Protein AF-A0A453NAM3-F1 (afdb_monomer_lite)

Organism: Aegilops tauschii subsp. strangulata (NCBI:txid200361)

InterPro domains:
  IPR032974 Polyprenol kinase family [PTHR13205] (88-486)

Sequence (498 aa):
VSHPPHHPKPSVPARPSYRETTRTRRGRATLNQLLGAGPHASPPHVRPVRAVSPTPLPSLPPSPPGSGSPAPPMASSSALLTGERLVVFLFAARVALAAPARLAAPLALLAGAALAVELAVDRSAAAPSSPLRRFRTRPGASSGILLGATTLPCVMLARLIQLSRILPTDPNGAQEFAYLEMQYWAVSISCASVLAFFLWHLRQSANNEISKALKYGSLMVVLYLVTFLLFFLLKTDGGLLAMTKNGYLLCHGVAAVILIKHILEKFPSCSSFGEGLLVSSGLVVYFGDILARTLSKMEVSASSGAFIHTPGTQSEIATVIQGVLLGLFLLPLLYKSSLQVWVYCRTLGKQRTQAIEKRAEKGTGSAVFYVSLLVVLLFLVPSWTRLVQGLEVHPFVWVLNYMFTNSDERLLLCAYWIFVICVSIRRFYSISKQSKTERILLRKYYHLVAVLIFSPAVIFQPAFLDLAFGAAFALFLILEMIRVFGKYTLLGTPYINS

Radius of gyration: 33.86 Å; chains: 1; bounding box: 96×95×121 Å

Foldseek 3Di:
DDDDDDDDDDDDDDDDDDDDDDDDDDDDDDDDDDDDDDDDDDDDDDDDDDDDDDDDDDDDDDDDDDDDDPDPPPPDVVLLDDVLLVVLCVLLVVLLVLFDVLLSLLLVLQLQLQSLLLSLVVVLVPPPPQQCVLLAAAPPDRLQSSVLLNVVLSVLSNVLSVLVVCVVPDPLSVLVSVLSVLLSLLLNLQSLLQSVVSLVSSVVPDDPVSVVSSVSSVVSSVVSVVSSLVVLVPPPDPPVLSVLSVVLSVVSSVQLNVQLVVCSNVPRNPHRNSVSSNVSSVVSSLVSVLVLLLVLLPPPDPVSCSNCPPGDDDLLLSLLLSLLVVLLVCLVVQLVVLVVVVVVVVVVVPPDDDDPVPVVQLVVSVVSSVVSSVCSQPPRSQVSSCSRPVPPDRSVVVLVCVQPPPHPPSVVLVVQLVVLVVVLVVVVVVVVVVPPDDPVVVVVSVVVSVCSSVVVCVVRPVSVVSSVVSVVVSVVSVVVCCVVSVVVSVVVDPPPDD

pLDDT: mean 74.86, std 22.09, range [26.33, 97.5]

Structure (mmCIF, N/CA/C/O backbone):
data_AF-A0A453NAM3-F1
#
_entry.id   AF-A0A453NAM3-F1
#
loop_
_atom_site.group_PDB
_atom_site.id
_atom_site.type_symbol
_atom_site.label_atom_id
_atom_site.label_alt_id
_atom_site.label_comp_id
_atom_site.label_asym_id
_atom_site.label_entity_id
_atom_site.label_seq_id
_atom_site.pdbx_PDB_ins_code
_atom_site.Cartn_x
_atom_site.Cartn_y
_atom_site.Cartn_z
_atom_site.occupancy
_atom_site.B_iso_or_equiv
_atom_site.auth_seq_id
_atom_site.auth_comp_id
_atom_site.auth_asym_id
_atom_site.auth_atom_id
_atom_site.pdbx_PDB_model_num
ATOM 1 N N . VAL A 1 1 ? -30.330 -9.533 95.718 1.00 43.53 1 VAL A N 1
ATOM 2 C CA . VAL A 1 1 ? -30.398 -10.999 95.480 1.00 43.53 1 VAL A CA 1
ATOM 3 C C . VAL A 1 1 ? -30.526 -11.230 93.975 1.00 43.53 1 VAL A C 1
ATOM 5 O O . VAL A 1 1 ? -31.054 -10.346 93.316 1.00 43.53 1 VAL A O 1
ATOM 8 N N . SER A 1 2 ? -30.011 -12.360 93.466 1.00 37.59 2 SER A N 1
ATOM 9 C CA . SER A 1 2 ? -30.126 -12.884 92.083 1.00 37.59 2 SER A CA 1
ATOM 10 C C . SER A 1 2 ? -29.626 -12.024 90.901 1.00 37.59 2 SER A C 1
ATOM 12 O O . SER A 1 2 ? -30.343 -11.171 90.392 1.00 37.59 2 SER A O 1
ATOM 14 N N . HIS A 1 3 ? -28.450 -12.393 90.374 1.00 38.00 3 HIS A N 1
ATOM 15 C CA . HIS A 1 3 ? -28.010 -12.172 88.985 1.00 38.00 3 HIS A CA 1
ATOM 16 C C . HIS A 1 3 ? -27.366 -13.480 88.462 1.00 38.00 3 HIS A C 1
ATOM 18 O O . HIS A 1 3 ? -26.429 -13.963 89.100 1.00 38.00 3 HIS A O 1
ATOM 24 N N . PRO A 1 4 ? -27.841 -14.066 87.345 1.00 51.78 4 PRO A N 1
ATOM 25 C CA . PRO A 1 4 ? -27.189 -15.181 86.638 1.00 51.78 4 PRO A CA 1
ATOM 26 C C . PRO A 1 4 ? -26.814 -14.755 85.175 1.00 51.78 4 PRO A C 1
ATOM 28 O O . PRO A 1 4 ? -26.924 -13.566 84.871 1.00 51.78 4 PRO A O 1
ATOM 31 N N . PRO A 1 5 ? -26.231 -15.597 84.285 1.00 53.88 5 PRO A N 1
ATOM 32 C CA . PRO A 1 5 ? -24.851 -15.353 83.841 1.00 53.88 5 PRO A CA 1
ATOM 33 C C . PRO A 1 5 ? -24.674 -15.059 82.333 1.00 53.88 5 PRO A C 1
ATOM 35 O O . PRO A 1 5 ? -25.569 -15.248 81.513 1.00 53.88 5 PRO A O 1
ATOM 38 N N . HIS A 1 6 ? -23.459 -14.642 81.956 1.00 38.00 6 HIS A N 1
ATOM 39 C CA . HIS A 1 6 ? -23.040 -14.432 80.563 1.00 38.00 6 HIS A CA 1
ATOM 40 C C . HIS A 1 6 ? -22.821 -15.744 79.780 1.00 38.00 6 HIS A C 1
ATOM 42 O O . HIS A 1 6 ? -22.191 -16.670 80.286 1.00 38.00 6 HIS A O 1
ATOM 48 N N . HIS A 1 7 ? -23.202 -15.754 78.494 1.00 39.78 7 HIS A N 1
ATOM 49 C CA . HIS A 1 7 ? -22.782 -16.754 77.497 1.00 39.78 7 HIS A CA 1
ATOM 50 C C . HIS A 1 7 ? -21.867 -16.142 76.402 1.00 39.78 7 HIS A C 1
ATOM 52 O O . HIS A 1 7 ? -21.910 -14.927 76.186 1.00 39.78 7 HIS A O 1
ATOM 58 N N . PRO A 1 8 ? -21.005 -16.942 75.731 1.00 47.84 8 PRO A N 1
ATOM 59 C CA . PRO A 1 8 ? -19.841 -16.439 74.986 1.00 47.84 8 PRO A CA 1
ATOM 60 C C . PRO A 1 8 ? -20.021 -16.308 73.456 1.00 47.84 8 PRO A C 1
ATOM 62 O O . PRO A 1 8 ? -20.956 -16.835 72.859 1.00 47.84 8 PRO A O 1
ATOM 65 N N . LYS A 1 9 ? -19.057 -15.627 72.813 1.00 37.78 9 LYS A N 1
ATOM 66 C CA . LYS A 1 9 ? -18.938 -15.457 71.348 1.00 37.78 9 LYS A CA 1
ATOM 67 C C . LYS A 1 9 ? -18.369 -16.714 70.647 1.00 37.78 9 LYS A C 1
ATOM 69 O O . LYS A 1 9 ? -17.553 -17.406 71.255 1.00 37.78 9 LYS A O 1
ATOM 74 N N . PRO A 1 10 ? -18.705 -16.967 69.363 1.00 39.94 10 PRO A N 1
ATOM 75 C CA . PRO A 1 10 ? -18.134 -18.064 68.574 1.00 39.94 10 PRO A CA 1
ATOM 76 C C . PRO A 1 10 ? -16.694 -17.795 68.090 1.00 39.94 10 PRO A C 1
ATOM 78 O O . PRO A 1 10 ? -16.248 -16.651 67.989 1.00 39.94 10 PRO A O 1
ATOM 81 N N . SER A 1 11 ? -15.973 -18.879 67.796 1.00 35.12 11 SER A N 1
ATOM 82 C CA . SER A 1 11 ? -14.518 -18.943 67.603 1.00 35.12 11 SER A CA 1
ATOM 83 C C . SER A 1 11 ? -14.042 -18.889 66.140 1.00 35.12 11 SER A C 1
ATOM 85 O O . SER A 1 11 ? -14.735 -19.297 65.211 1.00 35.12 11 SER A O 1
ATOM 87 N N . VAL A 1 12 ? -12.803 -18.418 65.949 1.00 36.41 12 VAL A N 1
ATOM 88 C CA . VAL A 1 12 ? -12.078 -18.379 64.663 1.00 36.41 12 VAL A CA 1
ATOM 89 C C . VAL A 1 12 ? -11.081 -19.552 64.585 1.00 36.41 12 VAL A C 1
ATOM 91 O O . VAL A 1 12 ? -10.305 -19.715 65.528 1.00 36.41 12 VAL A O 1
ATOM 94 N N . PRO A 1 13 ? -11.020 -20.337 63.488 1.00 38.41 13 PRO A N 1
ATOM 95 C CA . PRO A 1 13 ? -9.977 -21.350 63.286 1.00 38.41 13 PRO A CA 1
ATOM 96 C C . PRO A 1 13 ? -8.629 -20.752 62.838 1.00 38.41 13 PRO A C 1
ATOM 98 O O . PRO A 1 13 ? -8.577 -19.773 62.092 1.00 38.41 13 PRO A O 1
ATOM 101 N N . ALA A 1 14 ? -7.526 -21.359 63.281 1.00 32.75 14 ALA A N 1
ATOM 102 C CA . ALA A 1 14 ? -6.174 -20.802 63.178 1.00 32.75 14 ALA A CA 1
ATOM 103 C C . ALA A 1 14 ? -5.411 -21.126 61.872 1.00 32.75 14 ALA A C 1
ATOM 105 O O . ALA A 1 14 ? -5.653 -22.127 61.201 1.00 32.75 14 ALA A O 1
ATOM 106 N N . ARG A 1 15 ? -4.398 -20.297 61.571 1.00 34.28 15 ARG A N 1
ATOM 107 C CA . ARG A 1 15 ? -3.301 -20.603 60.629 1.00 34.28 15 ARG A CA 1
ATOM 108 C C . ARG A 1 15 ? -2.243 -21.515 61.277 1.00 34.28 15 ARG A C 1
ATOM 110 O O . ARG A 1 15 ? -1.910 -21.282 62.437 1.00 34.28 15 ARG A O 1
ATOM 117 N N . PRO A 1 16 ? -1.572 -22.389 60.504 1.00 34.00 16 PRO A N 1
ATOM 118 C CA . PRO A 1 16 ? -0.210 -22.848 60.790 1.00 34.00 16 PRO A CA 1
ATOM 119 C C . PRO A 1 16 ? 0.858 -21.884 60.234 1.00 34.00 16 PRO A C 1
ATOM 121 O O . PRO A 1 16 ? 0.573 -21.028 59.394 1.00 34.00 16 PRO A O 1
ATOM 124 N N . SER A 1 17 ? 2.093 -22.015 60.729 1.00 27.89 17 SER A N 1
ATOM 125 C CA . SER A 1 17 ? 3.148 -20.993 60.633 1.00 27.89 17 SER A CA 1
ATOM 126 C C . SER A 1 17 ? 4.279 -21.290 59.629 1.00 27.89 17 SER A C 1
ATOM 128 O O . SER A 1 17 ? 4.448 -22.401 59.135 1.00 27.89 17 SER A O 1
ATOM 130 N N . TYR A 1 18 ? 5.058 -20.238 59.377 1.00 28.50 18 TYR A N 1
ATOM 131 C CA . TYR A 1 18 ? 6.291 -20.114 58.592 1.00 28.50 18 TYR A CA 1
ATOM 132 C C . TYR A 1 18 ? 7.400 -21.144 58.887 1.00 28.50 18 TYR A C 1
ATOM 134 O O . TYR A 1 18 ? 7.643 -21.487 60.044 1.00 28.50 18 TYR A O 1
ATOM 142 N N . ARG A 1 19 ? 8.255 -21.389 57.877 1.00 26.95 19 ARG A N 1
ATOM 143 C CA . ARG A 1 19 ? 9.715 -21.224 58.045 1.00 26.95 19 ARG A CA 1
ATOM 144 C C . ARG A 1 19 ? 10.432 -20.913 56.725 1.00 26.95 19 ARG A C 1
ATOM 146 O O . ARG A 1 19 ? 10.163 -21.535 55.703 1.00 26.95 19 ARG A O 1
ATOM 153 N N . GLU A 1 20 ? 11.346 -19.948 56.763 1.00 31.92 20 GLU A N 1
ATOM 154 C CA . GLU A 1 20 ? 12.213 -19.555 55.643 1.00 31.92 20 GLU A CA 1
ATOM 155 C C . GLU A 1 20 ? 13.490 -20.403 55.590 1.00 31.92 20 GLU A C 1
ATOM 157 O O . GLU A 1 20 ? 13.967 -20.872 56.625 1.00 31.92 20 GLU A O 1
ATOM 162 N N . THR A 1 21 ? 14.137 -20.485 54.422 1.00 26.33 21 THR A N 1
ATOM 163 C CA . THR A 1 21 ? 15.603 -20.315 54.352 1.00 26.33 21 THR A CA 1
ATOM 164 C C . THR A 1 21 ? 16.089 -19.933 52.952 1.00 26.33 21 THR A C 1
ATOM 166 O O . THR A 1 21 ? 15.516 -20.301 51.930 1.00 26.33 21 THR A O 1
ATOM 169 N N . THR A 1 22 ? 17.166 -19.154 52.924 1.00 30.05 22 THR A N 1
ATOM 170 C CA . THR A 1 22 ? 17.822 -18.560 51.754 1.00 30.05 22 THR A CA 1
ATOM 171 C C . THR A 1 22 ? 18.767 -19.524 51.029 1.00 30.05 22 THR A C 1
ATOM 173 O O . THR A 1 22 ? 19.531 -20.239 51.674 1.00 30.05 22 THR A O 1
ATOM 176 N N . ARG A 1 23 ? 18.867 -19.430 49.689 1.00 27.72 23 ARG A N 1
ATOM 177 C CA . ARG A 1 23 ? 20.170 -19.563 48.999 1.00 27.72 23 ARG A CA 1
ATOM 178 C C . ARG A 1 23 ? 20.221 -18.976 47.586 1.00 27.72 23 ARG A C 1
ATOM 180 O O . ARG A 1 23 ? 19.213 -18.663 46.964 1.00 27.72 23 ARG A O 1
ATOM 187 N N . THR A 1 24 ? 21.451 -18.779 47.126 1.00 29.70 24 THR A N 1
ATOM 188 C CA . THR A 1 24 ? 21.865 -17.920 46.016 1.00 29.70 24 THR A CA 1
ATOM 189 C C . THR A 1 24 ? 22.423 -18.698 44.814 1.00 29.70 24 THR A C 1
ATOM 191 O O . THR A 1 24 ? 23.135 -19.676 44.986 1.00 29.70 24 THR A O 1
ATOM 194 N N . ARG A 1 25 ? 22.204 -18.134 43.612 1.00 28.53 25 ARG A N 1
ATOM 195 C CA . ARG A 1 25 ? 23.155 -18.006 42.475 1.00 28.53 25 ARG A CA 1
ATOM 196 C C . ARG A 1 25 ? 23.756 -19.268 41.792 1.00 28.53 25 ARG A C 1
ATOM 198 O O . ARG A 1 25 ? 24.485 -20.033 42.400 1.00 28.53 25 ARG A O 1
ATOM 205 N N . ARG A 1 26 ? 23.689 -19.243 40.441 1.00 28.91 26 ARG A N 1
ATOM 206 C CA . ARG A 1 26 ? 24.465 -20.009 39.416 1.00 28.91 26 ARG A CA 1
ATOM 207 C C . ARG A 1 26 ? 24.162 -21.510 39.248 1.00 28.91 26 ARG A C 1
ATOM 209 O O . ARG A 1 26 ? 24.022 -22.243 40.209 1.00 28.91 26 ARG A O 1
ATOM 216 N N . GLY A 1 27 ? 24.212 -21.962 37.986 1.00 26.84 27 GLY A N 1
ATOM 217 C CA . GLY A 1 27 ? 24.311 -23.383 37.620 1.00 26.84 27 GLY A CA 1
ATOM 218 C C . GLY A 1 27 ? 23.651 -23.724 36.281 1.00 26.84 27 GLY A C 1
ATOM 219 O O . GLY A 1 27 ? 22.476 -24.060 36.245 1.00 26.84 27 GLY A O 1
ATOM 220 N N . ARG A 1 28 ? 24.395 -23.644 35.169 1.00 29.98 28 ARG A N 1
ATOM 221 C CA . ARG A 1 28 ? 23.944 -24.071 33.830 1.00 29.98 28 ARG A CA 1
ATOM 222 C C . ARG A 1 28 ? 24.752 -25.302 33.419 1.00 29.98 28 ARG A C 1
ATOM 224 O O . ARG A 1 28 ? 25.838 -25.128 32.878 1.00 29.98 28 ARG A O 1
ATOM 231 N N . ALA A 1 29 ? 24.245 -26.509 33.666 1.00 28.70 29 ALA A N 1
ATOM 232 C CA . ALA A 1 29 ? 24.820 -27.736 33.114 1.00 28.70 29 ALA A CA 1
ATOM 233 C C . ALA A 1 29 ? 23.800 -28.885 33.048 1.00 28.70 29 ALA A C 1
ATOM 235 O O . ALA A 1 29 ? 23.012 -29.112 33.958 1.00 28.70 29 ALA A O 1
ATOM 236 N N . THR A 1 30 ? 23.871 -29.588 31.927 1.00 32.44 30 THR A N 1
ATOM 237 C CA . THR A 1 30 ? 23.323 -30.907 31.589 1.00 32.44 30 THR A CA 1
ATOM 238 C C . THR A 1 30 ? 23.445 -31.983 32.677 1.00 32.44 30 THR A C 1
ATOM 240 O O . THR A 1 30 ? 24.548 -32.165 33.184 1.00 32.44 30 THR A O 1
ATOM 243 N N . LEU A 1 31 ? 22.405 -32.815 32.857 1.00 28.81 31 LEU A N 1
ATOM 244 C CA . LEU A 1 31 ? 22.495 -34.273 32.629 1.00 28.81 31 LEU A CA 1
ATOM 245 C C . LEU A 1 31 ? 21.096 -34.932 32.599 1.00 28.81 31 LEU A C 1
ATOM 247 O O . LEU A 1 31 ? 20.435 -35.021 33.626 1.00 28.81 31 LEU A O 1
ATOM 251 N N . ASN A 1 32 ? 20.666 -35.447 31.441 1.00 27.98 32 ASN A N 1
ATOM 252 C CA . ASN A 1 32 ? 19.560 -36.413 31.360 1.00 27.98 32 ASN A CA 1
ATOM 253 C C . ASN A 1 32 ? 20.154 -37.827 31.257 1.00 27.98 32 ASN A C 1
ATOM 255 O O . ASN A 1 32 ? 20.217 -38.415 30.180 1.00 27.98 32 ASN A O 1
ATOM 259 N N . GLN A 1 33 ? 20.618 -38.350 32.390 1.00 29.09 33 GLN A N 1
ATOM 260 C CA . GLN A 1 33 ? 20.869 -39.774 32.613 1.00 29.09 33 GLN A CA 1
ATOM 261 C C . GLN A 1 33 ? 20.554 -40.080 34.076 1.00 29.09 33 GLN A C 1
ATOM 263 O O . GLN A 1 33 ? 21.154 -39.456 34.944 1.00 29.09 33 GLN A O 1
ATOM 268 N N . LEU A 1 34 ? 19.612 -41.006 34.306 1.00 28.38 34 LEU A N 1
ATOM 269 C CA . LEU A 1 34 ? 19.476 -41.922 35.456 1.00 28.38 34 LEU A CA 1
ATOM 270 C C . LEU A 1 34 ? 18.032 -42.456 35.510 1.00 28.38 34 LEU A C 1
ATOM 272 O O . LEU A 1 34 ? 17.186 -41.960 36.248 1.00 28.38 34 LEU A O 1
ATOM 276 N N . LEU A 1 35 ? 17.759 -43.492 34.716 1.00 32.88 35 LEU A N 1
ATOM 277 C CA . LEU A 1 35 ? 16.601 -44.373 34.882 1.00 32.88 35 LEU A CA 1
ATOM 278 C C . LEU A 1 35 ? 17.041 -45.815 34.610 1.00 32.88 35 LEU A C 1
ATOM 280 O O . LEU A 1 35 ? 17.647 -46.077 33.576 1.00 32.88 35 LEU A O 1
ATOM 284 N N . GLY A 1 36 ? 16.675 -46.727 35.515 1.00 29.58 36 GLY A N 1
ATOM 285 C CA . GLY A 1 36 ? 16.655 -48.172 35.268 1.00 29.58 36 GLY A CA 1
ATOM 286 C C . GLY A 1 36 ? 17.985 -48.913 35.429 1.00 29.58 36 GLY A C 1
ATOM 287 O O . GLY A 1 36 ? 18.698 -49.135 34.457 1.00 29.58 36 GLY A O 1
ATOM 288 N N . ALA A 1 37 ? 18.255 -49.401 36.642 1.00 29.16 37 ALA A N 1
ATOM 289 C CA . ALA A 1 37 ? 19.141 -50.547 36.845 1.00 29.16 37 ALA A CA 1
ATOM 290 C C . ALA A 1 37 ? 18.330 -51.857 36.751 1.00 29.16 37 ALA A C 1
ATOM 292 O O . ALA A 1 37 ? 17.204 -51.917 37.241 1.00 29.16 37 ALA A O 1
ATOM 293 N N . GLY A 1 38 ? 18.910 -52.902 36.155 1.00 28.12 38 GLY A N 1
ATOM 294 C CA . GLY A 1 38 ? 18.350 -54.259 36.066 1.00 28.12 38 GLY A CA 1
ATOM 295 C C . GLY A 1 38 ? 19.411 -55.232 35.512 1.00 28.12 38 GLY A C 1
ATOM 296 O O . GLY A 1 38 ? 20.175 -54.797 34.648 1.00 28.12 38 GLY A O 1
ATOM 297 N N . PRO A 1 39 ? 19.560 -56.480 36.012 1.00 40.28 39 PRO A N 1
ATOM 298 C CA . PRO A 1 39 ? 20.864 -57.155 35.949 1.00 40.28 39 PRO A CA 1
ATOM 299 C C . PRO A 1 39 ? 20.984 -58.386 35.017 1.00 40.28 39 PRO A C 1
ATOM 301 O O . PRO A 1 39 ? 20.011 -59.064 34.717 1.00 40.28 39 PRO A O 1
ATOM 304 N N . HIS A 1 40 ? 22.247 -58.696 34.684 1.00 28.28 40 HIS A N 1
ATOM 305 C CA . HIS A 1 40 ? 22.840 -59.988 34.277 1.00 28.28 40 HIS A CA 1
ATOM 306 C C . HIS A 1 40 ? 22.281 -60.809 33.090 1.00 28.28 40 HIS A C 1
ATOM 308 O O . HIS A 1 40 ? 21.367 -61.610 33.248 1.00 28.28 40 HIS A O 1
ATOM 314 N N . ALA A 1 41 ? 23.036 -60.800 31.978 1.00 28.33 41 ALA A N 1
ATOM 315 C CA . ALA A 1 41 ? 23.473 -62.004 31.244 1.00 28.33 41 ALA A CA 1
ATOM 316 C C . ALA A 1 41 ? 24.692 -61.679 30.340 1.00 28.33 41 ALA A C 1
ATOM 318 O O . ALA A 1 41 ? 24.761 -60.589 29.776 1.00 28.33 41 ALA A O 1
ATOM 319 N N . SER A 1 42 ? 25.635 -62.618 30.185 1.00 29.69 42 SER A N 1
ATOM 320 C CA . SER A 1 42 ? 26.872 -62.496 29.375 1.00 29.69 42 SER A CA 1
ATOM 321 C C . SER A 1 42 ? 27.222 -63.860 28.739 1.00 29.69 42 SER A C 1
ATOM 323 O O . SER A 1 42 ? 26.751 -64.871 29.253 1.00 29.69 42 SER A O 1
ATOM 325 N N . PRO A 1 43 ? 28.187 -63.955 27.798 1.00 43.72 43 PRO A N 1
ATOM 326 C CA . PRO A 1 43 ? 28.210 -63.440 26.421 1.00 43.72 43 PRO A CA 1
ATOM 327 C C . PRO A 1 43 ? 28.339 -64.618 25.399 1.00 43.72 43 PRO A C 1
ATOM 329 O O . PRO A 1 43 ? 28.076 -65.759 25.779 1.00 43.72 43 PRO A O 1
ATOM 332 N N . PRO A 1 44 ? 28.751 -64.411 24.122 1.00 34.78 44 PRO A N 1
ATOM 333 C CA . PRO A 1 44 ? 30.192 -64.558 23.848 1.00 34.78 44 PRO A CA 1
ATOM 334 C C . PRO A 1 44 ? 30.820 -63.660 22.749 1.00 34.78 44 PRO A C 1
ATOM 336 O O . PRO A 1 44 ? 30.208 -63.267 21.764 1.00 34.78 44 PRO A O 1
ATOM 339 N N . HIS A 1 45 ? 32.116 -63.413 22.962 1.00 28.16 45 HIS A N 1
ATOM 340 C CA . HIS A 1 45 ? 33.221 -63.034 22.062 1.00 28.16 45 HIS A CA 1
ATOM 341 C C . HIS A 1 45 ? 33.040 -62.821 20.540 1.00 28.16 45 HIS A C 1
ATOM 343 O O . HIS A 1 45 ? 32.772 -63.763 19.802 1.00 28.16 45 HIS A O 1
ATOM 349 N N . VAL A 1 46 ? 33.581 -61.684 20.065 1.00 29.95 46 VAL A N 1
ATOM 350 C CA . VAL A 1 46 ? 34.530 -61.619 18.924 1.00 29.95 46 VAL A CA 1
ATOM 351 C C . VAL A 1 46 ? 35.699 -60.679 19.295 1.00 29.95 46 VAL A C 1
ATOM 353 O O . VAL A 1 46 ? 35.496 -59.688 19.996 1.00 29.95 46 VAL A O 1
ATOM 356 N N . ARG A 1 47 ? 36.939 -61.005 18.891 1.00 31.06 47 ARG A N 1
ATOM 357 C CA . ARG A 1 47 ? 38.173 -60.237 19.194 1.00 31.06 47 ARG A CA 1
ATOM 358 C C . ARG A 1 47 ? 38.448 -59.122 18.163 1.00 31.06 47 ARG A C 1
ATOM 360 O O . ARG A 1 47 ? 38.167 -59.334 16.987 1.00 31.06 47 ARG A O 1
ATOM 367 N N . PRO A 1 48 ? 39.118 -58.013 18.539 1.00 31.53 48 PRO A N 1
ATOM 368 C CA . PRO A 1 48 ? 39.775 -57.119 17.586 1.00 31.53 48 PRO A CA 1
ATOM 369 C C . PRO A 1 48 ? 41.160 -57.663 17.180 1.00 31.53 48 PRO A C 1
ATOM 371 O O . PRO A 1 48 ? 41.903 -58.175 18.019 1.00 31.53 48 PRO A O 1
ATOM 374 N N . VAL A 1 49 ? 41.529 -57.523 15.903 1.00 31.77 49 VAL A N 1
ATOM 375 C CA . VAL A 1 49 ? 42.865 -57.879 15.383 1.00 31.77 49 VAL A CA 1
ATOM 376 C C . VAL A 1 49 ? 43.779 -56.649 15.380 1.00 31.77 49 VAL A C 1
ATOM 378 O O . VAL A 1 49 ? 43.341 -55.538 15.091 1.00 31.77 49 VAL A O 1
ATOM 381 N N . ARG A 1 50 ? 45.062 -56.855 15.704 1.00 30.94 50 ARG A N 1
ATOM 382 C CA . ARG A 1 50 ? 46.111 -55.830 15.796 1.00 30.94 50 ARG A CA 1
ATOM 383 C C . ARG A 1 50 ? 47.351 -56.295 15.023 1.00 30.94 50 ARG A C 1
ATOM 385 O O . ARG A 1 50 ? 47.856 -57.373 15.310 1.00 30.94 50 ARG A O 1
ATOM 392 N N . ALA A 1 51 ? 47.864 -55.460 14.123 1.00 28.70 51 ALA A N 1
ATOM 393 C CA . ALA A 1 51 ? 49.204 -55.542 13.524 1.00 28.70 51 ALA A CA 1
ATOM 394 C C . ALA A 1 51 ? 49.644 -54.084 13.257 1.00 28.70 51 ALA A C 1
ATOM 396 O O . ALA A 1 51 ? 48.901 -53.354 12.611 1.00 28.70 51 ALA A O 1
ATOM 397 N N . VAL A 1 52 ? 50.615 -53.491 13.964 1.00 32.12 52 VAL A N 1
ATOM 398 C CA . VAL A 1 52 ? 52.074 -53.755 14.024 1.00 32.12 52 VAL A CA 1
ATOM 399 C C . VAL A 1 52 ? 52.810 -53.217 12.785 1.00 32.12 52 VAL A C 1
ATOM 401 O O . VAL A 1 52 ? 52.691 -53.761 11.695 1.00 32.12 52 VAL A O 1
ATOM 404 N N . SER A 1 53 ? 53.587 -52.151 13.006 1.00 32.81 53 SER A N 1
ATOM 405 C CA . SER A 1 53 ? 54.656 -51.598 12.154 1.00 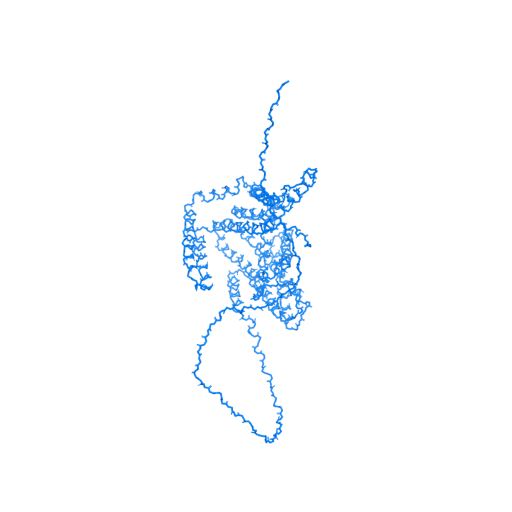32.81 53 SER A CA 1
ATOM 406 C C . SER A 1 53 ? 56.031 -52.049 12.696 1.00 32.81 53 SER A C 1
ATOM 408 O O . SER A 1 53 ? 56.104 -52.392 13.882 1.00 32.81 53 SER A O 1
ATOM 410 N N . PRO A 1 54 ? 57.097 -52.153 11.867 1.00 39.50 54 PRO A N 1
ATOM 411 C CA . PRO A 1 54 ? 57.949 -51.026 11.409 1.00 39.50 54 PRO A CA 1
ATOM 412 C C . PRO A 1 54 ? 58.269 -51.143 9.883 1.00 39.50 54 PRO A C 1
ATOM 414 O O . PRO A 1 54 ? 57.488 -51.794 9.198 1.00 39.50 54 PRO A O 1
ATOM 417 N N . THR A 1 55 ? 59.272 -50.545 9.205 1.00 33.06 55 THR A N 1
ATOM 418 C CA . THR A 1 55 ? 60.431 -49.638 9.484 1.00 33.06 55 THR A CA 1
ATOM 419 C C . THR A 1 55 ? 60.734 -48.817 8.188 1.00 33.06 55 THR A C 1
ATOM 421 O O . THR A 1 55 ? 60.157 -49.146 7.151 1.00 33.06 55 THR A O 1
ATOM 424 N N . PRO A 1 56 ? 61.586 -47.760 8.171 1.00 43.00 56 PRO A N 1
ATOM 425 C CA . PRO A 1 56 ? 61.692 -46.840 7.021 1.00 43.00 56 PRO A CA 1
ATOM 426 C C . PRO A 1 56 ? 62.858 -47.109 6.041 1.00 43.00 56 PRO A C 1
ATOM 428 O O . PRO A 1 56 ? 63.883 -47.676 6.412 1.00 43.00 56 PRO A O 1
ATOM 431 N N . LEU A 1 57 ? 62.723 -46.590 4.811 1.00 33.44 57 LEU A N 1
ATOM 432 C CA . LEU A 1 57 ? 63.761 -46.455 3.769 1.00 33.44 57 LEU A CA 1
ATOM 433 C C . LEU A 1 57 ? 63.682 -45.038 3.128 1.00 33.44 57 LEU A C 1
ATOM 435 O O . LEU A 1 57 ? 62.683 -44.347 3.346 1.00 33.44 57 LEU A O 1
ATOM 439 N N . PRO A 1 58 ? 64.741 -44.543 2.449 1.00 36.75 58 PRO A N 1
ATOM 440 C CA . PRO A 1 58 ? 65.081 -43.113 2.451 1.00 36.75 58 PRO A CA 1
ATOM 441 C C . PRO A 1 58 ? 64.380 -42.224 1.408 1.00 36.75 58 PRO A C 1
ATOM 443 O O . PRO A 1 58 ? 63.795 -42.672 0.426 1.00 36.75 58 PRO A O 1
ATOM 446 N N . SER A 1 59 ? 64.496 -40.916 1.647 1.00 36.75 59 SER A N 1
ATOM 447 C CA . SER A 1 59 ? 63.906 -39.803 0.894 1.00 36.75 59 SER A CA 1
ATOM 448 C C . SER A 1 59 ? 64.481 -39.583 -0.512 1.00 36.75 59 SER A C 1
ATOM 450 O O . SER A 1 59 ? 65.696 -39.461 -0.671 1.00 36.75 59 SER A O 1
ATOM 452 N N . LEU A 1 60 ? 63.597 -39.363 -1.491 1.00 37.91 60 LEU A N 1
ATOM 453 C CA . LEU A 1 60 ? 63.903 -38.697 -2.767 1.00 37.91 60 LEU A CA 1
ATOM 454 C C . LEU A 1 60 ? 63.606 -37.180 -2.685 1.00 37.91 60 LEU A C 1
ATOM 456 O O . LEU A 1 60 ? 62.725 -36.779 -1.919 1.00 37.91 60 LEU A O 1
ATOM 460 N N . PRO A 1 61 ? 64.326 -36.327 -3.443 1.00 41.66 61 PRO A N 1
ATOM 461 C CA . PRO A 1 61 ? 64.185 -34.870 -3.381 1.00 41.66 61 PRO A CA 1
ATOM 462 C C . PRO A 1 61 ? 62.936 -34.354 -4.127 1.00 41.66 61 PRO A C 1
ATOM 464 O O . PRO A 1 61 ? 62.448 -35.016 -5.046 1.00 41.66 61 PRO A O 1
ATOM 467 N N . PRO A 1 62 ? 62.421 -33.158 -3.778 1.00 38.06 62 PRO A N 1
ATOM 468 C CA . PRO A 1 62 ? 61.239 -32.587 -4.417 1.00 38.06 62 PRO A CA 1
ATOM 469 C C . PRO A 1 62 ? 61.542 -32.010 -5.809 1.00 38.06 62 PRO A C 1
ATOM 471 O O . PRO A 1 62 ? 62.512 -31.278 -6.005 1.00 38.06 62 PRO A O 1
ATOM 474 N N . SER A 1 63 ? 60.657 -32.287 -6.765 1.00 37.62 63 SER A N 1
ATOM 475 C CA . SER A 1 63 ? 60.620 -31.649 -8.087 1.00 37.62 63 SER A CA 1
ATOM 476 C C . SER A 1 63 ? 60.131 -30.187 -8.011 1.00 37.62 63 SER A C 1
ATOM 478 O O . SER A 1 63 ? 59.334 -29.863 -7.125 1.00 37.62 63 SER A O 1
ATOM 480 N N . PRO A 1 64 ? 60.559 -29.297 -8.930 1.00 39.94 64 PRO A N 1
ATOM 481 C CA . PRO A 1 64 ? 60.262 -27.863 -8.867 1.00 39.94 64 PRO A CA 1
ATOM 482 C C . PRO A 1 64 ? 58.770 -27.536 -9.086 1.00 39.94 64 PRO A C 1
ATOM 484 O O . PRO A 1 64 ? 58.047 -28.319 -9.708 1.00 39.94 64 PRO A O 1
ATOM 487 N N . PRO A 1 65 ? 58.289 -26.371 -8.604 1.00 37.78 65 PRO A N 1
ATOM 488 C CA . PRO A 1 65 ? 56.881 -26.002 -8.691 1.00 37.78 65 PRO A CA 1
ATOM 489 C C . PRO A 1 65 ? 56.465 -25.694 -10.135 1.00 37.78 65 PRO A C 1
ATOM 491 O O . PRO A 1 65 ? 56.921 -24.725 -10.740 1.00 37.78 65 PRO A O 1
ATOM 494 N N . GLY A 1 66 ? 55.547 -26.502 -10.669 1.00 32.59 66 GLY A N 1
ATOM 495 C CA . GLY A 1 66 ? 54.880 -26.218 -11.937 1.00 32.59 66 GLY A CA 1
ATOM 496 C C . GLY A 1 66 ? 54.013 -24.958 -11.850 1.00 32.59 66 GLY A C 1
ATOM 497 O O . GLY A 1 66 ? 53.316 -24.729 -10.859 1.00 32.59 66 GLY A O 1
ATOM 498 N N . SER A 1 67 ? 54.036 -24.149 -12.908 1.00 35.38 67 SER A N 1
ATOM 499 C CA . SER A 1 67 ? 53.257 -22.919 -13.042 1.00 35.38 67 SER A CA 1
ATOM 500 C C . SER A 1 67 ? 51.758 -23.200 -13.175 1.00 35.38 67 SER A C 1
ATOM 502 O O . SER A 1 67 ? 51.208 -23.268 -14.274 1.00 35.38 67 SER A O 1
ATOM 504 N N . GLY A 1 68 ? 51.071 -23.322 -12.040 1.00 31.11 68 GLY A N 1
ATOM 505 C CA . GLY A 1 68 ? 49.613 -23.325 -11.996 1.00 31.11 68 GLY A CA 1
ATOM 506 C C . GLY A 1 68 ? 49.052 -21.957 -12.385 1.00 31.11 68 GLY A C 1
ATOM 507 O O . GLY A 1 68 ? 48.950 -21.070 -11.538 1.00 31.11 68 GLY A O 1
ATOM 508 N N . SER A 1 69 ? 48.659 -21.779 -13.651 1.00 32.19 69 SER A N 1
ATOM 509 C CA . SER A 1 69 ? 47.808 -20.650 -14.042 1.00 32.19 69 SER A CA 1
ATOM 510 C C . SER A 1 69 ? 46.532 -20.664 -13.192 1.00 32.19 69 SER A C 1
ATOM 512 O O . SER A 1 69 ? 45.880 -21.709 -13.107 1.00 32.19 69 SER A O 1
ATOM 514 N N . PRO A 1 70 ? 46.127 -19.538 -12.577 1.00 37.53 70 PRO A N 1
ATOM 515 C CA . PRO A 1 70 ? 44.846 -19.482 -11.894 1.00 37.53 70 PRO A CA 1
ATOM 516 C C . PRO A 1 70 ? 43.735 -19.660 -12.931 1.00 37.53 70 PRO A C 1
ATOM 518 O O . PRO A 1 70 ? 43.686 -18.939 -13.930 1.00 37.53 70 PRO A O 1
ATOM 521 N N . ALA A 1 71 ? 42.835 -20.615 -12.693 1.00 35.28 71 ALA A N 1
ATOM 522 C CA . ALA A 1 71 ? 41.633 -20.759 -13.502 1.00 35.28 71 ALA A CA 1
ATOM 523 C C . ALA A 1 71 ? 40.856 -19.424 -13.510 1.00 35.28 71 ALA A C 1
ATOM 525 O O . ALA A 1 71 ? 40.756 -18.772 -12.462 1.00 35.28 71 ALA A O 1
ATOM 526 N N . PRO A 1 72 ? 40.309 -18.988 -14.660 1.00 38.09 72 PRO A N 1
ATOM 527 C CA . PRO A 1 72 ? 39.616 -17.711 -14.742 1.00 38.09 72 PRO A CA 1
ATOM 528 C C . PRO A 1 72 ? 38.383 -17.706 -13.822 1.00 38.09 72 PRO A C 1
ATOM 530 O O . PRO A 1 72 ? 37.721 -18.738 -13.666 1.00 38.09 72 PRO A O 1
ATOM 533 N N . PRO A 1 73 ? 38.025 -16.557 -13.221 1.00 37.66 73 PRO A N 1
ATOM 534 C CA . PRO A 1 73 ? 36.905 -16.481 -12.293 1.00 37.66 73 PRO A CA 1
ATOM 535 C C . PRO A 1 73 ? 35.567 -16.635 -13.034 1.00 37.66 73 PRO A C 1
ATOM 537 O O . PRO A 1 73 ? 34.968 -15.653 -13.472 1.00 37.66 73 PRO A O 1
ATOM 540 N N . MET A 1 74 ? 35.050 -17.866 -13.118 1.00 35.44 74 MET A N 1
ATOM 541 C CA . MET A 1 74 ? 33.702 -18.187 -13.625 1.00 35.44 74 MET A CA 1
ATOM 542 C C . MET A 1 74 ? 32.580 -17.758 -12.650 1.00 35.44 74 MET A C 1
ATOM 544 O O . MET A 1 74 ? 31.673 -18.523 -12.333 1.00 35.44 74 MET A O 1
ATOM 548 N N . ALA A 1 75 ? 32.649 -16.524 -12.144 1.00 40.97 75 ALA A N 1
ATOM 549 C CA . ALA A 1 75 ? 31.802 -16.002 -11.067 1.00 40.97 75 ALA A CA 1
ATOM 550 C C . ALA A 1 75 ? 31.175 -14.620 -11.364 1.00 40.97 75 ALA A C 1
ATOM 552 O O . ALA A 1 75 ? 30.655 -13.969 -10.460 1.00 40.97 75 ALA A O 1
ATOM 553 N N . SER A 1 76 ? 31.220 -14.145 -12.615 1.00 45.38 76 SER A N 1
ATOM 554 C CA . SER A 1 76 ? 30.665 -12.838 -13.014 1.00 45.38 76 SER A CA 1
ATOM 555 C C . SER A 1 76 ? 29.251 -12.917 -13.610 1.00 45.38 76 SER A C 1
ATOM 557 O O . SER A 1 76 ? 28.421 -12.053 -13.328 1.00 45.38 76 SER A O 1
ATOM 559 N N . SER A 1 77 ? 28.950 -13.953 -14.398 1.00 40.66 77 SER A N 1
ATOM 560 C CA . SER A 1 77 ? 27.664 -14.129 -15.094 1.00 40.66 77 SER A CA 1
ATOM 561 C C . SER A 1 77 ? 26.538 -14.645 -14.188 1.00 40.66 77 SER A C 1
ATOM 563 O O . SER A 1 77 ? 25.391 -14.219 -14.322 1.00 40.66 77 SER A O 1
ATOM 565 N N . SER A 1 78 ? 26.857 -15.504 -13.216 1.00 50.22 78 SER A N 1
ATOM 566 C CA . SER A 1 78 ? 25.887 -16.109 -12.287 1.00 50.22 78 SER A CA 1
ATOM 567 C C . SER A 1 78 ? 25.249 -15.115 -11.307 1.00 50.22 78 SER A C 1
ATOM 569 O O . SER A 1 78 ? 24.138 -15.344 -10.836 1.00 50.22 78 SER A O 1
ATOM 571 N N . ALA A 1 79 ? 25.907 -13.986 -11.026 1.00 56.41 79 ALA A N 1
ATOM 572 C CA . ALA A 1 79 ? 25.391 -12.958 -10.119 1.00 56.41 79 ALA A CA 1
ATOM 573 C C . ALA A 1 79 ? 24.278 -1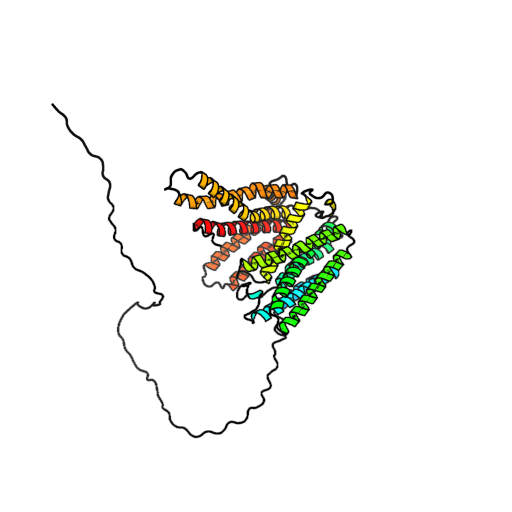2.083 -10.738 1.00 56.41 79 ALA A C 1
ATOM 575 O O . ALA A 1 79 ? 23.508 -11.462 -10.004 1.00 56.41 79 ALA A O 1
ATOM 576 N N . LEU A 1 80 ? 24.186 -12.012 -12.072 1.00 60.12 80 LEU A N 1
ATOM 577 C CA . LEU A 1 80 ? 23.204 -11.177 -12.776 1.00 60.12 80 LEU A CA 1
ATOM 578 C C . LEU A 1 80 ? 21.839 -11.868 -12.926 1.00 60.12 80 LEU A C 1
ATOM 580 O O . LEU A 1 80 ? 20.813 -11.241 -12.667 1.00 60.12 80 LEU A O 1
ATOM 584 N N . LEU A 1 81 ? 21.817 -13.156 -13.290 1.00 65.12 81 LEU A N 1
ATOM 585 C CA . LEU A 1 81 ? 20.585 -13.930 -13.494 1.00 65.12 81 LEU A CA 1
ATOM 586 C C . LEU A 1 81 ? 20.264 -14.860 -12.314 1.00 65.12 81 LEU A C 1
ATOM 588 O O . LEU A 1 81 ? 20.314 -16.084 -12.414 1.00 65.12 81 LEU A O 1
ATOM 592 N N . THR A 1 82 ? 19.835 -14.276 -11.197 1.00 83.69 82 THR A N 1
ATOM 593 C CA . THR A 1 82 ? 19.022 -15.019 -10.221 1.00 83.69 82 THR A CA 1
ATOM 594 C C . THR A 1 82 ? 17.620 -15.236 -10.801 1.00 83.69 82 THR A C 1
ATOM 596 O O . THR A 1 82 ? 17.063 -14.320 -11.405 1.00 83.69 82 THR A O 1
ATOM 599 N N . GLY A 1 83 ? 17.006 -16.405 -10.584 1.00 84.00 83 GLY A N 1
ATOM 600 C CA . GLY A 1 83 ? 15.645 -16.687 -11.074 1.00 84.00 83 GLY A CA 1
ATOM 601 C C . GLY A 1 83 ? 14.599 -15.655 -10.620 1.00 84.00 83 GLY A C 1
ATOM 602 O O . GLY A 1 83 ? 13.741 -15.265 -11.406 1.00 84.00 83 GLY A O 1
ATOM 603 N N . GLU A 1 84 ? 14.731 -15.137 -9.392 1.00 87.06 84 GLU A N 1
ATOM 604 C CA . GLU A 1 84 ? 13.932 -14.016 -8.866 1.00 87.06 84 GLU A CA 1
ATOM 605 C C . GLU A 1 84 ? 14.052 -12.764 -9.756 1.00 87.06 84 GLU A C 1
ATOM 607 O O . GLU A 1 84 ? 13.047 -12.254 -10.252 1.00 87.06 84 GLU A O 1
ATOM 612 N N . ARG A 1 85 ? 15.286 -12.319 -10.037 1.00 90.50 85 ARG A N 1
ATOM 613 C CA . ARG A 1 85 ? 15.578 -11.147 -10.883 1.00 90.50 85 ARG A CA 1
ATOM 614 C C . ARG A 1 85 ? 15.023 -11.301 -12.292 1.00 90.50 85 ARG A C 1
ATOM 616 O O . ARG A 1 85 ? 14.451 -10.354 -12.821 1.00 90.50 85 ARG A O 1
ATOM 623 N N . LEU A 1 86 ? 15.164 -12.490 -12.881 1.00 89.88 86 LEU A N 1
ATOM 624 C CA . LEU A 1 86 ? 14.653 -12.781 -14.219 1.00 89.88 86 LEU A CA 1
ATOM 625 C C . LEU A 1 86 ? 13.123 -12.658 -14.276 1.00 89.88 86 LEU A C 1
ATOM 627 O O . LEU A 1 86 ? 12.604 -12.030 -15.193 1.00 89.88 86 LEU A O 1
ATOM 631 N N . VAL A 1 87 ? 12.399 -13.198 -13.289 1.00 90.69 87 VAL A N 1
ATOM 632 C CA . VAL A 1 87 ? 10.930 -13.091 -13.232 1.00 90.69 87 VAL A CA 1
ATOM 633 C C . VAL A 1 87 ? 10.484 -11.635 -13.072 1.00 90.69 87 VAL A C 1
ATOM 635 O O . VAL A 1 87 ? 9.589 -11.197 -13.796 1.00 90.69 87 VAL A O 1
ATOM 638 N N . VAL A 1 88 ? 11.126 -10.865 -12.186 1.00 92.12 88 VAL A N 1
ATOM 639 C CA . VAL A 1 88 ? 10.802 -9.439 -11.993 1.00 92.12 88 VAL A CA 1
ATOM 640 C C . VAL A 1 88 ? 11.096 -8.626 -13.254 1.00 92.12 88 VAL A C 1
ATOM 642 O O . VAL A 1 88 ? 10.260 -7.827 -13.671 1.00 92.12 88 VAL A O 1
ATOM 645 N N . PHE A 1 89 ? 12.236 -8.869 -13.909 1.00 90.19 89 PHE A N 1
ATOM 646 C CA . PHE A 1 89 ? 12.583 -8.221 -15.172 1.00 90.19 89 PHE A CA 1
ATOM 647 C C . PHE A 1 89 ? 11.572 -8.545 -16.279 1.00 90.19 89 PHE A C 1
ATOM 649 O O . PHE A 1 89 ? 11.076 -7.630 -16.929 1.00 90.19 89 PHE A O 1
ATOM 656 N N . LEU A 1 90 ? 11.209 -9.819 -16.466 1.00 91.81 90 LEU A N 1
ATOM 657 C CA . LEU A 1 90 ? 10.218 -10.232 -17.468 1.00 91.81 90 LEU A CA 1
ATOM 658 C C . LEU A 1 90 ? 8.837 -9.611 -17.209 1.00 91.81 90 LEU A C 1
ATOM 660 O O . LEU A 1 90 ? 8.152 -9.228 -18.158 1.00 91.81 90 LEU A O 1
ATOM 664 N N . PHE A 1 91 ? 8.431 -9.485 -15.943 1.00 92.75 91 PHE A N 1
ATOM 665 C CA . PHE A 1 91 ? 7.184 -8.819 -15.570 1.00 92.75 91 PHE A CA 1
ATOM 666 C C . PHE A 1 91 ? 7.229 -7.314 -15.874 1.00 92.75 91 PHE A C 1
ATOM 668 O O . PHE A 1 91 ? 6.378 -6.817 -16.614 1.00 92.75 91 PHE A O 1
ATOM 675 N N . ALA A 1 92 ? 8.247 -6.604 -15.380 1.00 93.19 92 ALA A N 1
ATOM 676 C CA . ALA A 1 92 ? 8.406 -5.167 -15.603 1.00 93.19 92 ALA A CA 1
ATOM 677 C C . ALA A 1 92 ? 8.556 -4.827 -17.097 1.00 93.19 92 ALA A C 1
ATOM 679 O O . ALA A 1 92 ? 7.938 -3.878 -17.576 1.00 93.19 92 ALA A O 1
ATOM 680 N N . ALA A 1 93 ? 9.297 -5.641 -17.857 1.00 92.81 93 ALA A N 1
ATOM 681 C CA . ALA A 1 93 ? 9.438 -5.497 -19.302 1.00 92.81 93 ALA A CA 1
ATOM 682 C C . ALA A 1 93 ? 8.099 -5.673 -20.033 1.00 92.81 93 ALA A C 1
ATOM 684 O O . ALA A 1 93 ? 7.786 -4.876 -20.911 1.00 92.81 93 ALA A O 1
ATOM 685 N N . ARG A 1 94 ? 7.264 -6.655 -19.656 1.00 94.25 94 ARG A N 1
ATOM 686 C CA . ARG A 1 94 ? 5.920 -6.813 -20.248 1.00 94.25 94 ARG A CA 1
ATOM 687 C C . ARG A 1 94 ? 5.011 -5.614 -19.978 1.00 94.25 94 ARG A C 1
ATOM 689 O O . ARG A 1 94 ? 4.277 -5.218 -20.878 1.00 94.25 94 ARG A O 1
ATOM 696 N N . VAL A 1 95 ? 5.066 -5.026 -18.780 1.00 94.62 95 VAL A N 1
ATOM 697 C CA . VAL A 1 95 ? 4.301 -3.806 -18.465 1.00 94.62 95 VAL A CA 1
ATOM 698 C C . VAL A 1 95 ? 4.839 -2.608 -19.255 1.00 94.62 95 VAL A C 1
ATOM 700 O O . VAL A 1 95 ? 4.055 -1.883 -19.860 1.00 94.62 95 VAL A O 1
ATOM 703 N N . ALA A 1 96 ? 6.161 -2.429 -19.319 1.00 92.56 96 ALA A N 1
ATOM 704 C CA . ALA A 1 96 ? 6.793 -1.339 -20.063 1.00 92.56 96 ALA A CA 1
ATOM 705 C C . ALA A 1 96 ? 6.524 -1.417 -21.578 1.00 92.56 96 ALA A C 1
ATOM 707 O O . ALA A 1 96 ? 6.194 -0.405 -22.187 1.00 92.56 96 ALA A O 1
ATOM 708 N N . LEU A 1 97 ? 6.596 -2.607 -22.184 1.00 93.12 97 LEU A N 1
ATOM 709 C CA . LEU A 1 97 ? 6.309 -2.821 -23.612 1.00 93.12 97 LEU A CA 1
ATOM 710 C C . LEU A 1 97 ? 4.829 -2.608 -23.974 1.00 93.12 97 LEU A C 1
ATOM 712 O O . LEU A 1 97 ? 4.518 -2.334 -25.128 1.00 93.12 97 LEU A O 1
ATOM 716 N N . ALA A 1 98 ? 3.918 -2.727 -23.004 1.00 92.75 98 ALA A N 1
ATOM 717 C CA . ALA A 1 98 ? 2.495 -2.444 -23.183 1.00 92.75 98 ALA A CA 1
ATOM 718 C C . ALA A 1 98 ? 2.122 -0.969 -22.912 1.00 92.75 98 ALA A C 1
ATOM 720 O O . ALA A 1 98 ? 0.967 -0.591 -23.120 1.00 92.75 98 ALA A O 1
ATOM 721 N N . ALA A 1 99 ? 3.068 -0.150 -22.439 1.00 90.31 99 ALA A N 1
ATOM 722 C CA . ALA A 1 99 ? 2.875 1.259 -22.108 1.00 90.31 99 ALA A CA 1
ATOM 723 C C . ALA A 1 99 ? 3.333 2.198 -23.241 1.00 90.31 99 ALA A C 1
ATOM 725 O O . ALA A 1 99 ? 4.259 1.874 -23.985 1.00 90.31 99 ALA A O 1
ATOM 726 N N . PRO A 1 100 ? 2.768 3.418 -23.346 1.00 88.50 100 PRO A N 1
ATOM 727 C CA . PRO A 1 100 ? 3.337 4.453 -24.204 1.00 88.50 100 PRO A CA 1
ATOM 728 C C . PRO A 1 100 ? 4.752 4.826 -23.731 1.00 88.50 100 PRO A C 1
ATOM 730 O O . PRO A 1 100 ? 5.001 4.949 -22.529 1.00 88.50 100 PRO A O 1
ATOM 733 N N . ALA A 1 101 ? 5.666 5.077 -24.675 1.00 86.56 101 ALA A N 1
ATOM 734 C CA . ALA A 1 101 ? 7.099 5.270 -24.413 1.00 86.56 101 ALA A CA 1
ATOM 735 C C . ALA A 1 101 ? 7.415 6.288 -23.294 1.00 86.56 101 ALA A C 1
ATOM 737 O O . ALA A 1 101 ? 8.299 6.046 -22.473 1.00 86.56 101 ALA A O 1
ATOM 738 N N . ARG A 1 102 ? 6.637 7.380 -23.204 1.00 87.62 102 ARG A N 1
ATOM 739 C CA . ARG A 1 102 ? 6.765 8.425 -22.168 1.00 87.62 102 ARG A CA 1
ATOM 740 C C . ARG A 1 102 ? 6.570 7.926 -20.727 1.00 87.62 102 ARG A C 1
ATOM 742 O O . ARG A 1 102 ? 7.117 8.524 -19.810 1.00 87.62 102 ARG A O 1
ATOM 749 N N . LEU A 1 103 ? 5.814 6.843 -20.530 1.00 89.81 103 LEU A N 1
ATOM 750 C CA . LEU A 1 103 ? 5.609 6.194 -19.228 1.00 89.81 103 LEU A CA 1
ATOM 751 C C . LEU A 1 103 ? 6.474 4.930 -19.074 1.00 89.81 103 LEU A C 1
ATOM 753 O O . LEU A 1 103 ? 6.907 4.619 -17.968 1.00 89.81 103 LEU A O 1
ATOM 757 N N . ALA A 1 104 ? 6.786 4.242 -20.177 1.00 92.00 104 ALA A N 1
ATOM 758 C CA . ALA A 1 104 ? 7.665 3.073 -20.185 1.00 92.00 104 ALA A CA 1
ATOM 759 C C . ALA A 1 104 ? 9.127 3.411 -19.828 1.00 92.00 104 ALA A C 1
ATOM 761 O O . ALA A 1 104 ? 9.761 2.684 -19.063 1.00 92.00 104 ALA A O 1
ATOM 762 N N . ALA A 1 105 ? 9.667 4.517 -20.355 1.00 91.75 105 ALA A N 1
ATOM 763 C CA . ALA A 1 105 ? 11.065 4.895 -20.143 1.00 91.75 105 ALA A CA 1
ATOM 764 C C . ALA A 1 105 ? 11.405 5.196 -18.663 1.00 91.75 105 ALA A C 1
ATOM 766 O O . ALA A 1 105 ? 12.380 4.621 -18.174 1.00 91.75 105 ALA A O 1
ATOM 767 N N . PRO A 1 106 ? 10.612 5.978 -17.896 1.00 92.38 106 PRO A N 1
ATOM 768 C CA . PRO A 1 106 ? 10.836 6.150 -16.457 1.00 92.38 106 PRO A CA 1
ATOM 769 C C . PRO A 1 106 ? 10.849 4.827 -15.679 1.00 92.38 106 PRO A C 1
ATOM 771 O O . PRO A 1 106 ? 11.705 4.643 -14.815 1.00 92.38 106 PRO A O 1
ATOM 774 N N . LEU A 1 107 ? 9.965 3.877 -16.017 1.00 95.00 107 LEU A N 1
ATOM 775 C CA . LEU A 1 107 ? 9.938 2.554 -15.387 1.00 95.00 107 LEU A CA 1
ATOM 776 C C . LEU A 1 107 ? 11.210 1.748 -15.697 1.00 95.00 107 LEU A C 1
ATOM 778 O O . LEU A 1 107 ? 11.772 1.121 -14.799 1.00 95.00 107 LEU A O 1
ATOM 782 N N . ALA A 1 108 ? 11.695 1.787 -16.941 1.00 94.50 108 ALA A N 1
ATOM 783 C CA . ALA A 1 108 ? 12.934 1.118 -17.337 1.00 94.50 108 ALA A CA 1
ATOM 784 C C . ALA A 1 108 ? 14.167 1.707 -16.625 1.00 94.50 108 ALA A C 1
ATOM 786 O O . ALA A 1 108 ? 15.010 0.956 -16.132 1.00 94.50 108 ALA A O 1
ATOM 787 N N . LEU A 1 109 ? 14.244 3.038 -16.503 1.00 95.12 109 LEU A N 1
ATOM 788 C CA . LEU A 1 109 ? 15.297 3.731 -15.750 1.00 95.12 109 LEU A CA 1
ATOM 789 C C . LEU A 1 109 ? 15.258 3.368 -14.260 1.00 95.12 109 LEU A C 1
ATOM 791 O O . LEU A 1 109 ? 16.294 3.063 -13.669 1.00 95.12 109 LEU A O 1
ATOM 795 N N . LEU A 1 110 ? 14.062 3.335 -13.664 1.00 95.81 110 LEU A N 1
ATOM 796 C CA . LEU A 1 110 ? 13.862 2.955 -12.267 1.00 95.81 110 LEU A CA 1
ATOM 797 C C . LEU A 1 110 ? 14.247 1.488 -12.011 1.00 95.81 110 LEU A C 1
ATOM 799 O O . LEU A 1 110 ? 14.935 1.200 -11.033 1.00 95.81 110 LEU A O 1
ATOM 803 N N . ALA A 1 111 ? 13.875 0.568 -12.907 1.00 95.75 111 ALA A N 1
ATOM 804 C CA . ALA A 1 111 ? 14.274 -0.838 -12.835 1.00 95.75 111 ALA A CA 1
ATOM 805 C C . ALA A 1 111 ? 15.797 -1.016 -12.989 1.00 95.75 111 ALA A C 1
ATOM 807 O O . ALA A 1 111 ? 16.408 -1.770 -12.230 1.00 95.75 111 ALA A O 1
ATOM 808 N N . GLY A 1 112 ? 16.428 -0.280 -13.912 1.00 94.38 112 GLY A N 1
ATOM 809 C CA . GLY A 1 112 ? 17.883 -0.259 -14.087 1.00 94.38 112 GLY A CA 1
ATOM 810 C C . GLY A 1 112 ? 18.619 0.261 -12.848 1.00 94.38 112 GLY A C 1
ATOM 811 O O . GLY A 1 112 ? 19.576 -0.365 -12.389 1.00 94.38 112 GLY A O 1
ATOM 812 N N . ALA A 1 113 ? 18.134 1.354 -12.251 1.00 95.81 113 ALA A N 1
ATOM 813 C CA . ALA A 1 113 ? 18.642 1.877 -10.984 1.00 95.81 113 ALA A CA 1
ATOM 814 C C . ALA A 1 113 ? 18.469 0.870 -9.834 1.00 95.81 113 ALA A C 1
ATOM 816 O O . ALA A 1 113 ? 19.408 0.639 -9.072 1.00 95.81 113 ALA A O 1
ATOM 817 N N . ALA A 1 114 ? 17.299 0.235 -9.721 1.00 95.94 114 ALA A N 1
ATOM 818 C CA . ALA A 1 114 ? 17.005 -0.719 -8.657 1.00 95.94 114 ALA A CA 1
ATOM 819 C C . ALA A 1 114 ? 17.869 -1.985 -8.751 1.00 95.94 114 ALA A C 1
ATOM 821 O O . ALA A 1 114 ? 18.432 -2.408 -7.742 1.00 95.94 114 ALA A O 1
ATOM 822 N N . LEU A 1 115 ? 18.056 -2.535 -9.957 1.00 94.38 115 LEU A N 1
ATOM 823 C CA . LEU A 1 115 ? 18.976 -3.648 -10.209 1.00 94.38 115 LEU A CA 1
ATOM 824 C C . LEU A 1 115 ? 20.421 -3.264 -9.853 1.00 94.38 115 LEU A C 1
ATOM 826 O O . LEU A 1 115 ? 21.128 -4.043 -9.217 1.00 94.38 115 LEU A O 1
ATOM 830 N N . ALA A 1 116 ? 20.862 -2.057 -10.216 1.00 93.25 116 ALA A N 1
ATOM 831 C CA . ALA A 1 116 ? 22.204 -1.571 -9.900 1.00 93.25 116 ALA A CA 1
ATOM 832 C C . ALA A 1 116 ? 22.442 -1.429 -8.389 1.00 93.25 116 ALA A C 1
ATOM 834 O O . ALA A 1 116 ? 23.494 -1.838 -7.891 1.00 93.25 116 ALA A O 1
ATOM 835 N N . VAL A 1 117 ? 21.455 -0.898 -7.657 1.00 93.75 117 VAL A N 1
ATOM 836 C CA . VAL A 1 117 ? 21.477 -0.820 -6.191 1.00 93.75 117 VAL A CA 1
ATOM 837 C C . VAL A 1 117 ? 21.488 -2.214 -5.579 1.00 93.75 117 VAL A C 1
ATOM 839 O O . VAL A 1 117 ? 22.332 -2.480 -4.732 1.00 93.75 117 VAL A O 1
ATOM 842 N N . GLU A 1 118 ? 20.620 -3.124 -6.020 1.00 93.06 118 GLU A N 1
ATOM 843 C CA . GLU A 1 118 ? 20.554 -4.489 -5.489 1.00 93.06 118 GLU A CA 1
ATOM 844 C C . GLU A 1 118 ? 21.889 -5.231 -5.664 1.00 93.06 118 GLU A C 1
ATOM 846 O O . GLU A 1 118 ? 22.454 -5.761 -4.707 1.00 93.06 118 GLU A O 1
ATOM 851 N N . LEU A 1 119 ? 22.471 -5.152 -6.863 1.00 90.12 119 LEU A N 1
ATOM 852 C CA . LEU A 1 119 ? 23.789 -5.704 -7.175 1.00 90.12 119 LEU A CA 1
ATOM 853 C C . LEU A 1 119 ? 24.937 -5.022 -6.402 1.00 90.12 119 LEU A C 1
ATOM 855 O O . LEU A 1 119 ? 26.007 -5.617 -6.245 1.00 90.12 119 LEU A O 1
ATOM 859 N N . ALA A 1 120 ? 24.772 -3.780 -5.940 1.00 89.38 120 ALA A N 1
ATOM 860 C CA . ALA A 1 120 ? 25.734 -3.110 -5.065 1.00 89.38 120 ALA A CA 1
ATOM 861 C C . ALA A 1 120 ? 25.555 -3.529 -3.592 1.00 89.38 120 ALA A C 1
ATOM 863 O O . ALA A 1 120 ? 26.551 -3.776 -2.909 1.00 89.38 120 ALA A O 1
ATOM 864 N N . VAL A 1 121 ? 24.310 -3.680 -3.122 1.00 89.00 121 VAL A N 1
ATOM 865 C CA . VAL A 1 121 ? 23.971 -4.173 -1.777 1.00 89.00 121 VAL A CA 1
ATOM 866 C C . VAL A 1 121 ? 24.508 -5.584 -1.574 1.00 89.00 121 VAL A C 1
ATOM 868 O O . VAL A 1 121 ? 25.262 -5.801 -0.625 1.00 89.00 121 VAL A O 1
ATOM 871 N N . ASP A 1 122 ? 24.204 -6.508 -2.486 1.00 86.88 122 ASP A N 1
ATOM 872 C CA . ASP A 1 122 ? 24.618 -7.911 -2.394 1.00 86.88 122 ASP A CA 1
ATOM 873 C C . ASP A 1 122 ? 26.147 -8.059 -2.360 1.00 86.88 122 ASP A C 1
ATOM 875 O O . ASP A 1 122 ? 26.684 -8.797 -1.535 1.00 86.88 122 ASP A O 1
ATOM 879 N N . ARG A 1 123 ? 26.875 -7.294 -3.189 1.00 84.88 123 ARG A N 1
ATOM 880 C CA . ARG A 1 123 ? 28.349 -7.265 -3.150 1.00 84.88 123 ARG A CA 1
ATOM 881 C C . ARG A 1 123 ? 28.887 -6.635 -1.865 1.00 84.88 123 ARG A C 1
ATOM 883 O O . ARG A 1 123 ? 29.926 -7.066 -1.372 1.00 84.88 123 ARG A O 1
ATOM 890 N N . SER A 1 124 ? 28.193 -5.645 -1.300 1.00 81.31 124 SER A N 1
ATOM 891 C CA . SER A 1 124 ? 28.579 -5.042 -0.018 1.00 81.31 124 SER A CA 1
ATOM 892 C C . SER A 1 124 ? 28.336 -5.968 1.179 1.00 81.31 124 SER A C 1
ATOM 894 O O . SER A 1 124 ? 29.024 -5.836 2.186 1.00 81.31 124 SER A O 1
ATOM 896 N N . ALA A 1 125 ? 27.394 -6.914 1.088 1.00 74.62 125 ALA A N 1
ATOM 897 C CA . ALA A 1 125 ? 27.017 -7.789 2.201 1.00 74.62 125 ALA A CA 1
ATOM 898 C C . ALA A 1 125 ? 28.154 -8.723 2.658 1.00 74.62 125 ALA A C 1
ATOM 900 O O . ALA A 1 125 ? 28.179 -9.136 3.817 1.00 74.62 125 ALA A O 1
ATOM 901 N N . ALA A 1 126 ? 29.118 -9.009 1.775 1.00 67.31 126 ALA A N 1
ATOM 902 C CA . ALA A 1 126 ? 30.338 -9.746 2.105 1.00 67.31 126 ALA A CA 1
ATOM 903 C C . ALA A 1 126 ? 31.363 -8.916 2.911 1.00 67.31 126 ALA A C 1
ATOM 905 O O . ALA A 1 126 ? 32.251 -9.488 3.542 1.00 67.31 126 ALA A O 1
ATOM 906 N N . ALA A 1 127 ? 31.261 -7.581 2.911 1.00 68.50 127 ALA A N 1
ATOM 907 C CA . ALA A 1 127 ? 32.192 -6.700 3.611 1.00 68.50 127 ALA A CA 1
ATOM 908 C C . ALA A 1 127 ? 31.717 -6.417 5.053 1.00 68.50 127 ALA A C 1
ATOM 910 O O . ALA A 1 127 ? 30.597 -5.931 5.252 1.00 68.50 127 ALA A O 1
ATOM 911 N N . PRO A 1 128 ? 32.555 -6.638 6.087 1.00 62.72 128 PRO A N 1
ATOM 912 C CA . PRO A 1 128 ? 32.138 -6.468 7.481 1.00 62.72 128 PRO A CA 1
ATOM 913 C C . PRO A 1 128 ? 31.753 -5.022 7.841 1.00 62.72 128 PRO A C 1
ATOM 915 O O . PRO A 1 128 ? 30.969 -4.833 8.775 1.00 62.72 128 PRO A O 1
ATOM 918 N N . SER A 1 129 ? 32.260 -4.038 7.088 1.00 65.00 129 SER A N 1
ATOM 919 C CA . SER A 1 129 ? 32.085 -2.591 7.266 1.00 65.00 129 SER A CA 1
ATOM 920 C C . SER A 1 129 ? 30.954 -1.956 6.439 1.00 65.00 129 SER A C 1
ATOM 922 O O . SER A 1 129 ? 30.858 -0.731 6.421 1.00 65.00 129 SER A O 1
ATOM 924 N N . SER A 1 130 ? 30.106 -2.731 5.742 1.00 73.44 130 SER A N 1
ATOM 925 C CA . SER A 1 130 ? 29.054 -2.146 4.891 1.00 73.44 130 SER A CA 1
ATOM 926 C C . SER A 1 130 ? 28.132 -1.201 5.688 1.00 73.44 130 SER A C 1
ATOM 928 O O . SER A 1 130 ? 27.525 -1.635 6.672 1.00 73.44 130 SER A O 1
ATOM 930 N N . PRO A 1 131 ? 27.964 0.074 5.280 1.00 75.69 131 PRO A N 1
ATOM 931 C CA . PRO A 1 131 ? 27.203 1.064 6.048 1.00 75.69 131 PRO A CA 1
ATOM 932 C C . PRO A 1 131 ? 25.711 0.721 6.148 1.00 75.69 131 PRO A C 1
ATOM 934 O O . PRO A 1 131 ? 25.059 1.069 7.132 1.00 75.69 131 PRO A O 1
ATOM 937 N N . LEU A 1 132 ? 25.172 -0.032 5.181 1.00 81.56 132 LEU A N 1
ATOM 938 C CA . LEU A 1 132 ? 23.796 -0.530 5.237 1.00 81.56 132 LEU A CA 1
ATOM 939 C C . LEU A 1 132 ? 23.602 -1.660 6.261 1.00 81.56 132 LEU A C 1
ATOM 941 O O . LEU A 1 132 ? 22.469 -1.921 6.646 1.00 81.56 132 LEU A O 1
ATOM 945 N N . ARG A 1 133 ? 24.673 -2.281 6.780 1.00 78.12 133 ARG A N 1
ATOM 946 C CA . ARG A 1 133 ? 24.601 -3.324 7.822 1.00 78.12 133 ARG A CA 1
ATOM 947 C C . ARG A 1 133 ? 24.052 -2.802 9.160 1.00 78.12 133 ARG A C 1
ATOM 949 O O . ARG A 1 133 ? 23.583 -3.600 9.970 1.00 78.12 133 ARG A O 1
ATOM 956 N N . ARG A 1 134 ? 24.056 -1.475 9.374 1.00 82.31 134 ARG A N 1
ATOM 957 C CA . ARG A 1 134 ? 23.314 -0.794 10.458 1.00 82.31 134 ARG A CA 1
ATOM 958 C C . ARG A 1 134 ? 21.821 -1.126 10.404 1.00 82.31 134 ARG A C 1
ATOM 960 O O . ARG A 1 134 ? 21.206 -1.365 11.440 1.00 82.31 134 ARG A O 1
ATOM 967 N N . PHE A 1 135 ? 21.254 -1.174 9.202 1.00 82.06 135 PHE A N 1
ATOM 968 C CA . PHE A 1 135 ? 19.895 -1.633 8.957 1.00 82.06 135 PHE A CA 1
ATOM 969 C C . PHE A 1 135 ? 19.910 -3.160 8.929 1.00 82.06 135 PHE A C 1
ATOM 971 O O . PHE A 1 135 ? 20.066 -3.792 7.886 1.00 82.06 135 PHE A O 1
ATOM 978 N N . ARG A 1 136 ? 19.809 -3.766 10.113 1.00 82.19 136 ARG A N 1
ATOM 979 C CA . ARG A 1 136 ? 19.779 -5.221 10.270 1.00 82.19 136 ARG A CA 1
ATOM 980 C C . ARG A 1 136 ? 18.532 -5.766 9.570 1.00 82.19 136 ARG A C 1
ATOM 982 O O . ARG A 1 136 ? 17.448 -5.701 10.134 1.00 82.19 136 ARG A O 1
ATOM 989 N N . THR A 1 137 ? 18.672 -6.287 8.356 1.00 85.00 137 THR A N 1
ATOM 990 C CA . THR A 1 137 ? 17.578 -6.913 7.601 1.00 85.00 137 THR A CA 1
ATOM 991 C C . THR A 1 137 ? 17.287 -8.329 8.094 1.00 85.00 137 THR A C 1
ATOM 993 O O . THR A 1 137 ? 18.026 -8.907 8.900 1.00 85.00 137 THR A O 1
ATOM 996 N N . ARG A 1 138 ? 16.167 -8.894 7.637 1.00 83.44 138 ARG A N 1
ATOM 997 C CA . ARG A 1 138 ? 15.763 -10.272 7.929 1.00 83.44 138 ARG A CA 1
ATOM 998 C C . ARG A 1 138 ? 16.836 -11.290 7.483 1.00 83.44 138 ARG A C 1
ATOM 1000 O O . ARG A 1 138 ? 17.142 -11.355 6.292 1.00 83.44 138 ARG A O 1
ATOM 1007 N N . PRO A 1 139 ? 17.374 -12.133 8.389 1.00 77.38 139 PRO A N 1
ATOM 1008 C CA . PRO A 1 139 ? 18.375 -13.136 8.030 1.00 77.38 139 PRO A CA 1
ATOM 1009 C C . PRO A 1 139 ? 17.866 -14.131 6.978 1.00 77.38 139 PRO A C 1
ATOM 1011 O O . PRO A 1 139 ? 16.769 -14.674 7.116 1.00 77.38 139 PRO A O 1
ATOM 1014 N N . GLY A 1 140 ? 18.681 -14.391 5.952 1.00 71.56 140 GLY A N 1
ATOM 1015 C CA . GLY A 1 140 ? 18.382 -15.363 4.894 1.00 71.56 140 GLY A CA 1
ATOM 1016 C C . GLY A 1 140 ? 17.353 -14.914 3.847 1.00 71.56 140 GLY A C 1
ATOM 1017 O O . GLY A 1 140 ? 16.960 -15.733 3.022 1.00 71.56 140 GLY A O 1
ATOM 1018 N N . ALA A 1 141 ? 16.910 -13.653 3.865 1.00 78.00 141 ALA A N 1
ATOM 1019 C CA . ALA A 1 141 ? 16.127 -13.065 2.778 1.00 78.00 141 ALA A CA 1
ATOM 1020 C C . ALA A 1 141 ? 17.046 -12.453 1.703 1.00 78.00 141 ALA A C 1
ATOM 1022 O O . ALA A 1 141 ? 18.127 -11.955 2.029 1.00 78.00 141 ALA A O 1
ATOM 1023 N N . SER A 1 142 ? 16.603 -12.444 0.441 1.00 85.94 142 SER A N 1
ATOM 1024 C CA . SER A 1 142 ? 17.204 -11.596 -0.593 1.00 85.94 142 SER A CA 1
ATOM 1025 C C . SER A 1 142 ? 16.993 -10.116 -0.249 1.00 85.94 142 SER A C 1
ATOM 1027 O O . SER A 1 142 ? 16.104 -9.745 0.526 1.00 85.94 142 SER A O 1
ATOM 1029 N N . SER A 1 143 ? 17.833 -9.245 -0.807 1.00 87.38 143 SER A N 1
ATOM 1030 C CA . SER A 1 143 ? 17.705 -7.793 -0.653 1.00 87.38 143 SER A CA 1
ATOM 1031 C C . SER A 1 143 ? 16.379 -7.284 -1.243 1.00 87.38 143 SER A C 1
ATOM 1033 O O . SER A 1 143 ? 15.738 -6.430 -0.625 1.00 87.38 143 SER A O 1
ATOM 1035 N N . GLY A 1 144 ? 15.935 -7.857 -2.371 1.00 92.12 144 GLY A N 1
ATOM 1036 C CA . GLY A 1 144 ? 14.597 -7.683 -2.960 1.00 92.12 144 GLY A CA 1
ATOM 1037 C C . GLY A 1 144 ? 14.295 -6.270 -3.471 1.00 92.12 144 GLY A C 1
ATOM 1038 O O . GLY A 1 144 ? 13.133 -5.903 -3.642 1.00 92.12 144 GLY A O 1
ATOM 1039 N N . ILE A 1 145 ? 15.324 -5.444 -3.662 1.00 95.12 145 ILE A N 1
ATOM 1040 C CA . ILE A 1 145 ? 15.210 -4.012 -3.967 1.00 95.12 145 ILE A CA 1
ATOM 1041 C C . ILE A 1 145 ? 14.607 -3.791 -5.356 1.00 95.12 145 ILE A C 1
ATOM 1043 O O . ILE A 1 145 ? 13.759 -2.915 -5.508 1.00 95.12 145 ILE A O 1
ATOM 1047 N N . LEU A 1 146 ? 14.978 -4.607 -6.345 1.00 95.38 146 LEU A N 1
ATOM 1048 C CA . LEU A 1 146 ? 14.400 -4.592 -7.686 1.00 95.38 146 LEU A CA 1
ATOM 1049 C C . LEU A 1 146 ? 12.900 -4.904 -7.642 1.00 95.38 146 LEU A C 1
ATOM 1051 O O . LEU A 1 146 ? 12.110 -4.169 -8.230 1.00 95.38 146 LEU A O 1
ATOM 1055 N N . LEU A 1 147 ? 12.500 -5.945 -6.903 1.00 95.00 147 LEU A N 1
ATOM 1056 C CA . LEU A 1 147 ? 11.091 -6.300 -6.706 1.00 95.00 147 LEU A CA 1
ATOM 1057 C C . LEU A 1 147 ? 10.327 -5.156 -6.022 1.00 95.00 147 LEU A C 1
ATOM 1059 O O . LEU A 1 147 ? 9.319 -4.687 -6.550 1.00 95.00 147 LEU A O 1
ATOM 1063 N N . GLY A 1 148 ? 10.825 -4.666 -4.884 1.00 94.75 148 GLY A N 1
ATOM 1064 C CA . GLY A 1 148 ? 10.180 -3.597 -4.118 1.00 94.75 148 GLY A CA 1
ATOM 1065 C C . GLY A 1 148 ? 10.020 -2.301 -4.915 1.00 94.75 148 GLY A C 1
ATOM 1066 O O . GLY A 1 148 ? 8.936 -1.722 -4.931 1.00 94.75 148 GLY A O 1
ATOM 1067 N N . ALA A 1 149 ? 11.073 -1.866 -5.614 1.00 96.38 149 ALA A N 1
ATOM 1068 C CA . ALA A 1 149 ? 11.082 -0.603 -6.352 1.00 96.38 149 ALA A CA 1
ATOM 1069 C C . ALA A 1 149 ? 10.279 -0.635 -7.660 1.00 96.38 149 ALA A C 1
ATOM 1071 O O . ALA A 1 149 ? 9.861 0.418 -8.128 1.00 96.38 149 ALA A O 1
ATOM 1072 N N . THR A 1 150 ? 10.058 -1.810 -8.260 1.00 95.44 150 THR A N 1
ATOM 1073 C CA . THR A 1 150 ? 9.304 -1.926 -9.523 1.00 95.44 150 THR A CA 1
ATOM 1074 C C . THR A 1 150 ? 7.842 -2.315 -9.333 1.00 95.44 150 THR A C 1
ATOM 1076 O O . THR A 1 150 ? 7.026 -1.950 -10.176 1.00 95.44 150 THR A O 1
ATOM 1079 N N . THR A 1 151 ? 7.473 -2.991 -8.236 1.00 95.56 151 THR A N 1
ATOM 1080 C CA . THR A 1 151 ? 6.113 -3.537 -8.048 1.00 95.56 151 THR A CA 1
ATOM 1081 C C . THR A 1 151 ? 5.023 -2.463 -8.114 1.00 95.56 151 THR A C 1
ATOM 1083 O O . THR A 1 151 ? 4.135 -2.562 -8.960 1.00 95.56 151 THR A O 1
ATOM 1086 N N . LEU A 1 152 ? 5.072 -1.425 -7.268 1.00 95.31 152 LEU A N 1
ATOM 1087 C CA . LEU A 1 152 ? 4.022 -0.395 -7.258 1.00 95.31 152 LEU A CA 1
ATOM 1088 C C . LEU A 1 152 ? 3.993 0.442 -8.556 1.00 95.31 152 LEU A C 1
ATOM 1090 O O . LEU A 1 152 ? 2.898 0.602 -9.099 1.00 95.31 152 LEU A O 1
ATOM 1094 N N . PRO A 1 153 ? 5.130 0.900 -9.129 1.00 95.81 153 PRO A N 1
ATOM 1095 C CA . PRO A 1 153 ? 5.138 1.542 -10.446 1.00 95.81 153 PRO A CA 1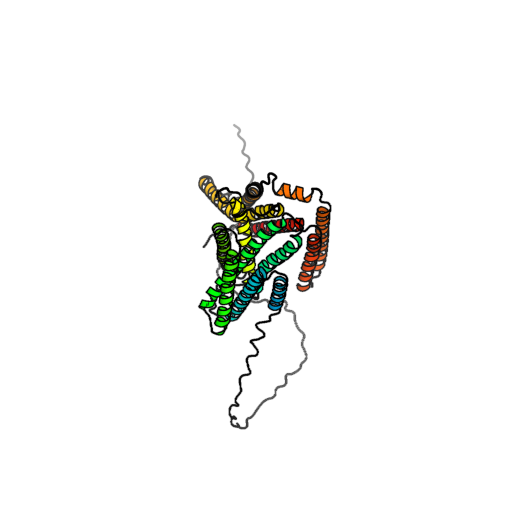
ATOM 1096 C C . PRO A 1 153 ? 4.550 0.666 -11.558 1.00 95.81 153 PRO A C 1
ATOM 1098 O O . PRO A 1 153 ? 3.765 1.161 -12.363 1.00 95.81 153 PRO A O 1
ATOM 1101 N N . CYS A 1 154 ? 4.853 -0.639 -11.580 1.00 95.88 154 CYS A N 1
ATOM 1102 C CA . CYS A 1 154 ? 4.265 -1.570 -12.547 1.00 95.88 154 CYS A CA 1
ATOM 1103 C C . CYS A 1 154 ? 2.750 -1.714 -12.362 1.00 95.88 154 CYS A C 1
ATOM 1105 O O . CYS A 1 154 ? 2.027 -1.747 -13.353 1.00 95.88 154 CYS A O 1
ATOM 1107 N N . VAL A 1 155 ? 2.251 -1.784 -11.123 1.00 94.00 155 VAL A N 1
ATOM 1108 C CA . VAL A 1 155 ? 0.805 -1.867 -10.847 1.00 94.00 155 VAL A CA 1
ATOM 1109 C C . VAL A 1 155 ? 0.087 -0.591 -11.294 1.00 94.00 155 VAL A C 1
ATOM 1111 O O . VAL A 1 155 ? -0.928 -0.682 -11.985 1.00 94.00 155 VAL A O 1
ATOM 1114 N N . MET A 1 156 ? 0.628 0.588 -10.972 1.00 93.62 156 MET A N 1
ATOM 1115 C CA . MET A 1 156 ? 0.057 1.869 -11.409 1.00 93.62 156 MET A CA 1
ATOM 1116 C C . MET A 1 156 ? 0.081 2.005 -12.937 1.00 93.62 156 MET A C 1
ATOM 1118 O O . MET A 1 156 ? -0.925 2.381 -13.535 1.00 93.62 156 MET A O 1
ATOM 1122 N N . LEU A 1 157 ? 1.183 1.621 -13.590 1.00 94.56 157 LEU A N 1
ATOM 1123 C CA . LEU A 1 157 ? 1.289 1.667 -15.048 1.00 94.56 157 LEU A CA 1
ATOM 1124 C C . LEU A 1 157 ? 0.372 0.645 -15.739 1.00 94.56 157 LEU A C 1
ATOM 1126 O O . LEU A 1 157 ? -0.255 0.969 -16.743 1.00 94.56 157 LEU A O 1
ATOM 1130 N N . ALA A 1 158 ? 0.215 -0.558 -15.182 1.00 93.38 158 ALA A N 1
ATOM 1131 C CA . ALA A 1 158 ? -0.739 -1.549 -15.680 1.00 93.38 158 ALA A CA 1
ATOM 1132 C C . ALA A 1 158 ? -2.191 -1.053 -15.575 1.00 93.38 158 ALA A C 1
ATOM 1134 O O . ALA A 1 158 ? -2.968 -1.238 -16.512 1.00 93.38 158 ALA A O 1
ATOM 1135 N N . ARG A 1 159 ? -2.550 -0.369 -14.479 1.00 89.88 159 ARG A N 1
ATOM 1136 C CA . ARG A 1 159 ? -3.855 0.295 -14.336 1.00 89.88 159 ARG A CA 1
ATOM 1137 C C . ARG A 1 159 ? -4.024 1.456 -15.331 1.00 89.88 159 ARG A C 1
ATOM 1139 O O . ARG A 1 159 ? -5.088 1.562 -15.931 1.00 89.88 159 ARG A O 1
ATOM 1146 N N . LEU A 1 160 ? -2.982 2.249 -15.601 1.00 90.44 160 LEU A N 1
ATOM 1147 C CA . LEU A 1 160 ? -3.010 3.291 -16.644 1.00 90.44 160 LEU A CA 1
ATOM 1148 C C . LEU A 1 160 ? -3.231 2.715 -18.047 1.00 90.44 160 LEU A C 1
ATOM 1150 O O . LEU A 1 160 ? -4.004 3.281 -18.815 1.00 90.44 160 LEU A O 1
ATOM 1154 N N . ILE A 1 161 ? -2.603 1.580 -18.372 1.00 91.00 161 ILE A N 1
ATOM 1155 C CA . ILE A 1 161 ? -2.823 0.862 -19.639 1.00 91.00 161 ILE A CA 1
ATOM 1156 C C . ILE A 1 161 ? -4.263 0.327 -19.736 1.00 91.00 161 ILE A C 1
ATOM 1158 O O . ILE A 1 161 ? -4.830 0.290 -20.825 1.00 91.00 161 ILE A O 1
ATOM 1162 N N . GLN A 1 162 ? -4.864 -0.109 -18.623 1.00 88.75 162 GLN A N 1
ATOM 1163 C CA . GLN A 1 162 ? -6.274 -0.517 -18.601 1.00 88.75 162 GLN A CA 1
ATOM 1164 C C . GLN A 1 162 ? -7.197 0.681 -18.861 1.00 88.75 162 GLN A C 1
ATOM 1166 O O . GLN A 1 162 ? -8.014 0.617 -19.778 1.00 88.75 162 GLN A O 1
ATOM 1171 N N . LEU A 1 163 ? -7.024 1.783 -18.122 1.00 84.06 163 LEU A N 1
ATOM 1172 C CA . LEU A 1 163 ? -7.834 2.991 -18.302 1.00 84.06 163 LEU A CA 1
ATOM 1173 C C . LEU A 1 163 ? -7.678 3.588 -19.706 1.00 84.06 163 LEU A C 1
ATOM 1175 O O . LEU A 1 163 ? -8.681 3.927 -20.321 1.00 84.06 163 LEU A O 1
ATOM 1179 N N . SER A 1 164 ? -6.469 3.641 -20.278 1.00 84.88 164 SER A N 1
ATOM 1180 C CA . SER A 1 164 ? -6.266 4.204 -21.624 1.00 84.88 164 SER A CA 1
ATOM 1181 C C . SER A 1 164 ? -6.986 3.443 -22.744 1.00 84.88 164 SER A C 1
ATOM 1183 O O . SER A 1 164 ? -7.208 4.013 -23.810 1.00 84.88 164 SER A O 1
ATOM 1185 N N . ARG A 1 165 ? -7.364 2.177 -22.519 1.00 84.88 165 ARG A N 1
ATOM 1186 C CA . ARG A 1 165 ? -8.154 1.366 -23.464 1.00 84.88 165 ARG A CA 1
ATOM 1187 C C . ARG A 1 165 ? -9.661 1.606 -23.347 1.00 84.88 165 ARG A C 1
ATOM 1189 O O . ARG A 1 165 ? -10.368 1.384 -24.321 1.00 84.88 165 ARG A O 1
ATOM 1196 N N . ILE A 1 166 ? -10.133 2.038 -22.177 1.00 79.75 166 ILE A N 1
ATOM 1197 C CA . ILE A 1 166 ? -11.554 2.299 -21.865 1.00 79.75 166 ILE A CA 1
ATOM 1198 C C . ILE A 1 166 ? -11.884 3.800 -22.014 1.00 79.75 166 ILE A C 1
ATOM 1200 O O . ILE A 1 166 ? -13.025 4.179 -22.263 1.00 79.75 166 ILE A O 1
ATOM 1204 N N . LEU A 1 167 ? -10.858 4.654 -21.962 1.00 73.94 167 LEU A N 1
ATOM 1205 C CA . LEU A 1 167 ? -10.908 6.104 -22.149 1.00 73.94 167 LEU A CA 1
ATOM 1206 C C . LEU A 1 167 ? -11.779 6.602 -23.328 1.00 73.94 167 LEU A C 1
ATOM 1208 O O . LEU A 1 167 ? -12.449 7.612 -23.137 1.00 73.94 167 LEU A O 1
ATOM 1212 N N . PRO A 1 168 ? -11.835 5.955 -24.514 1.00 63.47 168 PRO A N 1
ATOM 1213 C CA . PRO A 1 168 ? -12.679 6.431 -25.617 1.00 63.47 168 PRO A CA 1
ATOM 1214 C C . PRO A 1 168 ? -14.191 6.363 -25.350 1.00 63.47 168 PRO A C 1
ATOM 1216 O O . PRO A 1 168 ? -14.955 6.951 -26.110 1.00 63.47 168 PRO A O 1
ATOM 1219 N N . THR A 1 169 ? -14.629 5.618 -24.329 1.00 67.50 169 THR A N 1
ATOM 1220 C CA . THR A 1 169 ? -16.052 5.330 -24.066 1.00 67.50 169 THR A CA 1
ATOM 1221 C C . THR A 1 169 ? -16.613 5.965 -22.794 1.00 67.50 169 THR A C 1
ATOM 1223 O O . THR A 1 169 ? -17.820 5.897 -22.583 1.00 67.50 169 THR A O 1
ATOM 1226 N N . ASP A 1 170 ? -15.776 6.574 -21.949 1.00 67.69 170 ASP A N 1
ATOM 1227 C CA . ASP A 1 170 ? -16.184 7.118 -20.647 1.00 67.69 170 ASP A CA 1
ATOM 1228 C C . ASP A 1 170 ? -15.947 8.641 -20.567 1.00 67.69 170 ASP A C 1
ATOM 1230 O O . ASP A 1 170 ? -14.790 9.070 -20.648 1.00 67.69 170 ASP A O 1
ATOM 1234 N N . PRO A 1 171 ? -16.990 9.475 -20.357 1.00 64.44 171 PRO A N 1
ATOM 1235 C CA . PRO A 1 171 ? -16.829 10.921 -20.185 1.00 64.44 171 PRO A CA 1
ATOM 1236 C C . PRO A 1 171 ? -15.957 11.310 -18.976 1.00 64.44 171 PRO A C 1
ATOM 1238 O O . PRO A 1 171 ? -15.332 12.368 -19.010 1.00 64.44 171 PRO A O 1
ATOM 1241 N N . ASN A 1 172 ? -15.854 10.464 -17.944 1.00 67.19 172 ASN A N 1
ATOM 1242 C CA . ASN A 1 172 ? -14.982 10.689 -16.785 1.00 67.19 172 ASN A CA 1
ATOM 1243 C C . ASN A 1 172 ? -13.563 10.106 -16.973 1.00 67.19 172 ASN A C 1
ATOM 1245 O O . ASN A 1 172 ? -12.662 10.377 -16.174 1.00 67.19 172 ASN A O 1
ATOM 1249 N N . GLY A 1 173 ? -13.307 9.341 -18.037 1.00 70.50 173 GLY A N 1
ATOM 1250 C CA . GLY A 1 173 ? -12.079 8.552 -18.169 1.00 70.50 173 GLY A CA 1
ATOM 1251 C C . GLY A 1 173 ? -10.798 9.392 -18.238 1.00 70.50 173 GLY A C 1
ATOM 1252 O O . GLY A 1 173 ? -9.768 9.017 -17.675 1.00 70.50 173 GLY A O 1
ATOM 1253 N N . ALA A 1 174 ? -10.840 10.565 -18.884 1.00 74.44 174 ALA A N 1
ATOM 1254 C CA . ALA A 1 174 ? -9.676 11.461 -19.004 1.00 74.44 174 ALA A CA 1
ATOM 1255 C C . ALA A 1 174 ? -9.227 12.013 -17.641 1.00 74.44 174 ALA A C 1
ATOM 1257 O O . ALA A 1 174 ? -8.053 12.308 -17.401 1.00 74.44 174 ALA A O 1
ATOM 1258 N N . GLN A 1 175 ? -10.202 12.127 -16.752 1.00 75.56 175 GLN A N 1
ATOM 1259 C CA . GLN A 1 175 ? -10.144 12.771 -15.462 1.00 75.56 175 GLN A CA 1
ATOM 1260 C C . GLN A 1 175 ? -9.603 11.793 -14.399 1.00 75.56 175 GLN A C 1
ATOM 1262 O O . GLN A 1 175 ? -8.691 12.146 -13.644 1.00 75.56 175 GLN A O 1
ATOM 1267 N N . GLU A 1 176 ? -10.037 10.527 -14.441 1.00 78.44 176 GLU A N 1
ATOM 1268 C CA . GLU A 1 176 ? -9.416 9.423 -13.693 1.00 78.44 176 GLU A CA 1
ATOM 1269 C C . GLU A 1 176 ? -7.995 9.096 -14.186 1.00 78.44 176 GLU A C 1
ATOM 1271 O O . GLU A 1 176 ? -7.089 8.863 -13.380 1.00 78.44 176 GLU A O 1
ATOM 1276 N N . PHE A 1 177 ? -7.764 9.128 -15.506 1.00 84.19 177 PHE A N 1
ATOM 1277 C CA . PHE A 1 177 ? -6.444 8.882 -16.094 1.00 84.19 177 PHE A CA 1
ATOM 1278 C C . PHE A 1 177 ? -5.400 9.887 -15.584 1.00 84.19 177 PHE A C 1
ATOM 1280 O O . PHE A 1 177 ? -4.304 9.491 -15.184 1.00 84.19 177 PHE A O 1
ATOM 1287 N N . ALA A 1 178 ? -5.742 11.180 -15.535 1.00 83.44 178 ALA A N 1
ATOM 1288 C CA . ALA A 1 178 ? -4.853 12.222 -15.020 1.00 83.44 178 ALA A CA 1
ATOM 1289 C C . ALA A 1 178 ? -4.521 12.038 -13.526 1.00 83.44 178 ALA A C 1
ATOM 1291 O O . ALA A 1 178 ? -3.373 12.242 -13.121 1.00 83.44 178 ALA A O 1
ATOM 1292 N N . TYR A 1 179 ? -5.494 11.614 -12.711 1.00 83.81 179 TYR A N 1
ATOM 1293 C CA . TYR A 1 179 ? -5.268 11.274 -11.304 1.00 83.81 179 TYR A CA 1
ATOM 1294 C C . TYR A 1 179 ? -4.307 10.086 -11.159 1.00 83.81 179 TYR A C 1
ATOM 1296 O O . TYR A 1 179 ? -3.313 10.171 -10.435 1.00 83.81 179 TYR A O 1
ATOM 1304 N N . LEU A 1 180 ? -4.550 8.993 -11.885 1.00 87.56 180 LEU A N 1
ATOM 1305 C CA . LEU A 1 180 ? -3.707 7.804 -11.802 1.00 87.56 180 LEU A CA 1
ATOM 1306 C C . LEU A 1 180 ? -2.293 8.048 -12.368 1.00 87.56 180 LEU A C 1
ATOM 1308 O O . LEU A 1 180 ? -1.327 7.474 -11.867 1.00 87.56 180 LEU A O 1
ATOM 1312 N N . GLU A 1 181 ? -2.142 8.942 -13.350 1.00 89.75 181 GLU A N 1
ATOM 1313 C CA . GLU A 1 181 ? -0.837 9.377 -13.865 1.00 89.75 181 GLU A CA 1
ATOM 1314 C C . GLU A 1 181 ? -0.039 10.112 -12.776 1.00 89.75 181 GLU A C 1
ATOM 1316 O O . GLU A 1 181 ? 1.140 9.818 -12.571 1.00 89.75 181 GLU A O 1
ATOM 1321 N N . MET A 1 182 ? -0.686 10.993 -12.003 1.00 88.56 182 MET A N 1
ATOM 1322 C CA . MET A 1 182 ? -0.060 11.631 -10.838 1.00 88.56 182 MET A CA 1
ATOM 1323 C C . MET A 1 182 ? 0.344 10.608 -9.766 1.00 88.56 182 MET A C 1
ATOM 1325 O O . MET A 1 182 ? 1.439 10.718 -9.213 1.00 88.56 182 MET A O 1
ATOM 1329 N N . GLN A 1 183 ? -0.482 9.588 -9.503 1.00 91.19 183 GLN A N 1
ATOM 1330 C CA . GLN A 1 183 ? -0.145 8.522 -8.549 1.00 91.19 183 GLN A CA 1
ATOM 1331 C C . GLN A 1 183 ? 1.029 7.652 -9.036 1.00 91.19 183 GLN A C 1
ATOM 1333 O O . GLN A 1 183 ? 1.930 7.345 -8.254 1.00 91.19 183 GLN A O 1
ATOM 1338 N N . TYR A 1 184 ? 1.093 7.317 -10.331 1.00 94.38 184 TYR A N 1
ATOM 1339 C CA . TYR A 1 184 ? 2.247 6.636 -10.932 1.00 94.38 184 TYR A CA 1
ATOM 1340 C C . TYR A 1 184 ? 3.550 7.420 -10.711 1.00 94.38 184 TYR A C 1
ATOM 1342 O O . TYR A 1 184 ? 4.554 6.842 -10.279 1.00 94.38 184 TYR A O 1
ATOM 1350 N N . TRP A 1 185 ? 3.532 8.734 -10.949 1.00 94.12 185 TRP A N 1
ATOM 1351 C CA . TRP A 1 185 ? 4.694 9.590 -10.716 1.00 94.12 185 TRP A CA 1
ATOM 1352 C C . TRP A 1 185 ? 5.050 9.715 -9.228 1.00 94.12 185 TRP A C 1
ATOM 1354 O O . TRP A 1 185 ? 6.235 9.650 -8.904 1.00 94.12 185 TRP A O 1
ATOM 1364 N N . ALA A 1 186 ? 4.065 9.813 -8.325 1.00 94.19 186 ALA A N 1
ATOM 1365 C CA . ALA A 1 186 ? 4.274 9.890 -6.872 1.00 94.19 186 ALA A CA 1
ATOM 1366 C C . ALA A 1 186 ? 4.919 8.617 -6.290 1.00 94.19 186 ALA A C 1
ATOM 1368 O O . ALA A 1 186 ? 5.869 8.690 -5.503 1.00 94.19 186 ALA A O 1
ATOM 1369 N N . VAL A 1 187 ? 4.462 7.438 -6.726 1.00 95.81 187 VAL A N 1
ATOM 1370 C CA . VAL A 1 187 ? 5.105 6.158 -6.394 1.00 95.81 187 VAL A CA 1
ATOM 1371 C C . VAL A 1 187 ? 6.528 6.121 -6.957 1.00 95.81 187 VAL A C 1
ATOM 1373 O O . VAL A 1 187 ? 7.473 5.805 -6.237 1.00 95.81 187 VAL A O 1
ATOM 1376 N N . SER A 1 188 ? 6.700 6.459 -8.237 1.00 95.50 188 SER A N 1
ATOM 1377 C CA . SER A 1 188 ? 7.984 6.302 -8.927 1.00 95.50 188 SER A CA 1
ATOM 1378 C C . SER A 1 188 ? 9.066 7.237 -8.372 1.00 95.50 188 SER A C 1
ATOM 1380 O O . SER A 1 188 ? 10.201 6.798 -8.179 1.00 95.50 188 SER A O 1
ATOM 1382 N N . ILE A 1 189 ? 8.726 8.488 -8.019 1.00 95.50 189 ILE A N 1
ATOM 1383 C CA . ILE A 1 189 ? 9.660 9.401 -7.338 1.00 95.50 189 ILE A CA 1
ATOM 1384 C C . ILE A 1 189 ? 9.970 8.931 -5.910 1.00 95.50 189 ILE A C 1
ATOM 1386 O O . ILE A 1 189 ? 11.134 8.956 -5.521 1.00 95.50 189 ILE A O 1
ATOM 1390 N N . SER A 1 190 ? 8.991 8.391 -5.170 1.00 97.00 190 SER A N 1
ATOM 1391 C CA . SER A 1 190 ? 9.226 7.773 -3.854 1.00 97.00 190 SER A CA 1
ATOM 1392 C C . SER A 1 190 ? 10.240 6.627 -3.933 1.00 97.00 190 SER A C 1
ATOM 1394 O O . SER A 1 190 ? 11.194 6.580 -3.155 1.00 97.00 190 SER A O 1
ATOM 1396 N N . CYS A 1 191 ? 10.085 5.725 -4.907 1.00 97.19 191 CYS A N 1
ATOM 1397 C CA . CYS A 1 191 ? 11.037 4.643 -5.150 1.00 97.19 191 CYS A CA 1
ATOM 1398 C C . CYS A 1 191 ? 12.419 5.185 -5.561 1.00 97.19 191 CYS A C 1
ATOM 1400 O O . CYS A 1 191 ? 13.427 4.775 -4.983 1.00 97.19 191 CYS A O 1
ATOM 1402 N N . ALA A 1 192 ? 12.486 6.139 -6.497 1.00 96.94 192 ALA A N 1
ATOM 1403 C CA . ALA A 1 192 ? 13.741 6.743 -6.950 1.00 96.94 192 ALA A CA 1
ATOM 1404 C C . ALA A 1 192 ? 14.507 7.448 -5.813 1.00 96.94 192 ALA A C 1
ATOM 1406 O O . ALA A 1 192 ? 15.723 7.280 -5.697 1.00 96.94 192 ALA A O 1
ATOM 1407 N N . SER A 1 193 ? 13.815 8.179 -4.932 1.00 96.62 193 SER A N 1
ATOM 1408 C CA . SER A 1 193 ? 14.417 8.837 -3.765 1.00 96.62 193 SER A CA 1
ATOM 1409 C C . SER A 1 193 ? 15.002 7.835 -2.765 1.00 96.62 193 SER A C 1
ATOM 1411 O O . SER A 1 193 ? 16.101 8.051 -2.251 1.00 96.62 193 SER A O 1
ATOM 1413 N N . VAL A 1 194 ? 14.332 6.701 -2.532 1.00 97.00 194 VAL A N 1
ATOM 1414 C CA . VAL A 1 194 ? 14.870 5.623 -1.684 1.00 97.00 194 VAL A CA 1
ATOM 1415 C C . VAL A 1 194 ? 16.098 4.955 -2.318 1.00 97.00 194 VAL A C 1
ATOM 1417 O O . VAL A 1 194 ? 17.078 4.684 -1.622 1.00 97.00 194 VAL A O 1
ATOM 1420 N N . LEU A 1 195 ? 16.101 4.734 -3.636 1.00 97.00 195 LEU A N 1
ATOM 1421 C CA . LEU A 1 195 ? 17.280 4.217 -4.340 1.00 97.00 195 LEU A CA 1
ATOM 1422 C C . LEU A 1 195 ? 18.459 5.199 -4.259 1.00 97.00 195 LEU A C 1
ATOM 1424 O O . LEU A 1 195 ? 19.580 4.777 -3.976 1.00 97.00 195 LEU A O 1
ATOM 1428 N N . ALA A 1 196 ? 18.213 6.503 -4.418 1.00 95.94 196 ALA A N 1
ATOM 1429 C CA . ALA A 1 196 ? 19.221 7.548 -4.230 1.00 95.94 196 ALA A CA 1
ATOM 1430 C C . ALA A 1 196 ? 19.813 7.533 -2.807 1.00 95.94 196 ALA A C 1
ATOM 1432 O O . ALA A 1 196 ? 21.030 7.619 -2.639 1.00 95.94 196 ALA A O 1
ATOM 1433 N N . PHE A 1 197 ? 18.971 7.348 -1.785 1.00 95.25 197 PHE A N 1
ATOM 1434 C CA . PHE A 1 197 ? 19.391 7.191 -0.390 1.00 95.25 197 PHE A CA 1
ATOM 1435 C C . PHE A 1 197 ? 20.286 5.954 -0.173 1.00 95.25 197 PHE A C 1
ATOM 1437 O O . PHE A 1 197 ? 21.322 6.049 0.493 1.00 95.25 197 PHE A O 1
ATOM 1444 N N . PHE A 1 198 ? 19.958 4.805 -0.775 1.00 94.12 198 PHE A N 1
ATOM 1445 C CA . PHE A 1 198 ? 20.818 3.617 -0.708 1.00 94.12 198 PHE A CA 1
ATOM 1446 C C . PHE A 1 198 ? 22.152 3.806 -1.450 1.00 94.12 198 PHE A C 1
ATOM 1448 O O . PHE A 1 198 ? 23.198 3.443 -0.907 1.00 94.12 198 PHE A O 1
ATOM 1455 N N . LEU A 1 199 ? 22.148 4.423 -2.640 1.00 93.38 199 LEU A N 1
ATOM 1456 C CA . LEU A 1 199 ? 23.371 4.775 -3.379 1.00 93.38 199 LEU A CA 1
ATOM 1457 C C . LEU A 1 199 ? 24.279 5.705 -2.561 1.00 93.38 199 LEU A C 1
ATOM 1459 O O . LEU A 1 199 ? 25.489 5.480 -2.496 1.00 93.38 199 LEU A O 1
ATOM 1463 N N . TRP A 1 200 ? 23.699 6.716 -1.906 1.00 91.88 200 TRP A N 1
ATOM 1464 C CA . TRP A 1 200 ? 24.419 7.648 -1.037 1.00 91.88 200 TRP A CA 1
ATOM 1465 C C . TRP A 1 200 ? 25.137 6.933 0.112 1.00 91.88 200 TRP A C 1
ATOM 1467 O O . TRP A 1 200 ? 26.324 7.171 0.339 1.00 91.88 200 TRP A O 1
ATOM 1477 N N . HIS A 1 201 ? 24.451 6.018 0.803 1.00 89.81 201 HIS A N 1
ATOM 1478 C CA . HIS A 1 201 ? 25.068 5.228 1.868 1.00 89.81 201 HIS A CA 1
ATOM 1479 C C . HIS A 1 201 ? 26.162 4.294 1.340 1.00 89.81 201 HIS A C 1
ATOM 1481 O O . HIS A 1 201 ? 27.259 4.270 1.891 1.00 89.81 201 HIS A O 1
ATOM 1487 N N . LEU A 1 202 ? 25.911 3.558 0.255 1.00 89.00 202 LEU A N 1
ATOM 1488 C CA . LEU A 1 202 ? 26.885 2.619 -0.317 1.00 89.00 202 LEU A CA 1
ATOM 1489 C C . LEU A 1 202 ? 28.155 3.306 -0.849 1.00 89.00 202 LEU A C 1
ATOM 1491 O O . LEU A 1 202 ? 29.238 2.722 -0.775 1.00 89.00 202 LEU A O 1
ATOM 1495 N N . ARG A 1 203 ? 28.057 4.556 -1.327 1.00 85.94 203 ARG A N 1
ATOM 1496 C CA . ARG A 1 203 ? 29.208 5.358 -1.782 1.00 85.94 203 ARG A CA 1
ATOM 1497 C C . ARG A 1 203 ? 30.284 5.535 -0.705 1.00 85.94 203 ARG A C 1
ATOM 1499 O O . ARG A 1 203 ? 31.454 5.656 -1.050 1.00 85.94 203 ARG A O 1
ATOM 1506 N N . GLN A 1 204 ? 29.912 5.505 0.576 1.00 80.75 204 GLN A N 1
ATOM 1507 C CA . GLN A 1 204 ? 30.822 5.732 1.708 1.00 80.75 204 GLN A CA 1
ATOM 1508 C C . GLN A 1 204 ? 31.802 4.566 1.964 1.00 80.75 204 GLN A C 1
ATOM 1510 O O . GLN A 1 204 ? 32.732 4.723 2.745 1.00 80.75 204 GLN A O 1
ATOM 1515 N N . SER A 1 205 ? 31.615 3.404 1.320 1.00 73.00 205 SER A N 1
ATOM 1516 C CA . SER A 1 205 ? 32.438 2.193 1.516 1.00 73.00 205 SER A CA 1
ATOM 1517 C C . SER A 1 205 ? 32.734 1.463 0.190 1.00 73.00 205 SER A C 1
ATOM 1519 O O . SER A 1 205 ? 32.778 0.231 0.139 1.00 73.00 205 SER A O 1
ATOM 1521 N N . ALA A 1 206 ? 32.861 2.203 -0.914 1.00 72.00 206 ALA A N 1
ATOM 1522 C CA . ALA A 1 206 ? 32.884 1.632 -2.260 1.00 72.00 206 ALA A CA 1
ATOM 1523 C C . ALA A 1 206 ? 34.274 1.148 -2.728 1.00 72.00 206 ALA A C 1
ATOM 1525 O O . ALA A 1 206 ? 35.157 1.953 -3.011 1.00 72.00 206 ALA A O 1
ATOM 1526 N N . ASN A 1 207 ? 34.417 -0.164 -2.945 1.00 76.50 207 ASN A N 1
ATOM 1527 C CA . ASN A 1 207 ? 35.546 -0.760 -3.680 1.00 76.50 207 ASN A CA 1
ATOM 1528 C C . ASN A 1 207 ? 35.309 -0.719 -5.209 1.00 76.50 207 ASN A C 1
ATOM 1530 O O . ASN A 1 207 ? 34.181 -0.511 -5.655 1.00 76.50 207 ASN A O 1
ATOM 1534 N N . ASN A 1 208 ? 36.338 -0.983 -6.027 1.00 75.06 208 ASN A N 1
ATOM 1535 C CA . ASN A 1 208 ? 36.309 -0.831 -7.498 1.00 75.06 208 ASN A CA 1
ATOM 1536 C C . ASN A 1 208 ? 35.099 -1.470 -8.218 1.00 75.06 208 ASN A C 1
ATOM 1538 O O . ASN A 1 208 ? 34.487 -0.820 -9.065 1.00 75.06 208 ASN A O 1
ATOM 1542 N N . GLU A 1 209 ? 34.698 -2.699 -7.875 1.00 72.06 209 GLU A N 1
ATOM 1543 C CA . GLU A 1 209 ? 33.524 -3.343 -8.500 1.00 72.06 209 GLU A CA 1
ATOM 1544 C C . GLU A 1 209 ? 32.186 -2.754 -8.024 1.00 72.06 209 GLU A C 1
ATOM 1546 O O . GLU A 1 209 ? 31.260 -2.579 -8.816 1.00 72.06 209 GLU A O 1
ATOM 1551 N N . ILE A 1 210 ? 32.091 -2.368 -6.747 1.00 79.69 210 ILE A N 1
ATOM 1552 C CA . ILE A 1 210 ? 30.919 -1.661 -6.204 1.00 79.69 210 ILE A CA 1
ATOM 1553 C C . ILE A 1 210 ? 30.812 -0.276 -6.868 1.00 79.69 210 ILE A C 1
ATOM 1555 O O . ILE A 1 210 ? 29.722 0.146 -7.243 1.00 79.69 210 ILE A O 1
ATOM 1559 N N . SER A 1 211 ? 31.943 0.394 -7.112 1.00 81.69 211 SER A N 1
ATOM 1560 C CA . SER A 1 211 ? 32.031 1.692 -7.794 1.00 81.69 211 SER A CA 1
ATOM 1561 C C . SER A 1 211 ? 31.421 1.668 -9.203 1.00 81.69 211 SER A C 1
ATOM 1563 O O . SER A 1 211 ? 30.729 2.613 -9.576 1.00 81.69 211 SER A O 1
ATOM 1565 N N . LYS A 1 212 ? 31.577 0.576 -9.971 1.00 86.44 212 LYS A N 1
ATOM 1566 C CA . LYS A 1 212 ? 30.908 0.415 -11.280 1.00 86.44 212 LYS A CA 1
ATOM 1567 C C . LYS A 1 212 ? 29.381 0.413 -11.143 1.00 86.44 212 LYS A C 1
ATOM 1569 O O . LYS A 1 212 ? 28.705 1.187 -11.819 1.00 86.44 212 LYS A O 1
ATOM 1574 N N . ALA A 1 213 ? 28.846 -0.412 -10.238 1.00 85.62 213 ALA A N 1
ATOM 1575 C CA . ALA A 1 213 ? 27.406 -0.502 -9.988 1.00 85.62 213 ALA A CA 1
ATOM 1576 C C . ALA A 1 213 ? 26.829 0.818 -9.442 1.00 85.62 213 ALA A C 1
ATOM 1578 O O . ALA A 1 213 ? 25.761 1.246 -9.873 1.00 85.62 213 ALA A O 1
ATOM 1579 N N . LEU A 1 214 ? 27.568 1.509 -8.567 1.00 88.44 214 LEU A N 1
ATOM 1580 C CA . LEU A 1 214 ? 27.192 2.823 -8.040 1.00 88.44 214 LEU A CA 1
ATOM 1581 C C . LEU A 1 214 ? 27.164 3.913 -9.111 1.00 88.44 214 LEU A C 1
ATOM 1583 O O . LEU A 1 214 ? 26.216 4.691 -9.144 1.00 88.44 214 LEU A O 1
ATOM 1587 N N . LYS A 1 215 ? 28.168 3.968 -9.997 1.00 91.62 215 LYS A N 1
ATOM 1588 C CA . LYS A 1 215 ? 28.197 4.925 -11.116 1.00 91.62 215 LYS A CA 1
ATOM 1589 C C . LYS A 1 215 ? 26.997 4.723 -12.040 1.00 91.62 215 LYS A C 1
ATOM 1591 O O . LYS A 1 215 ? 26.305 5.687 -12.348 1.00 91.62 215 LYS A O 1
ATOM 1596 N N . TYR A 1 216 ? 26.716 3.477 -12.423 1.00 90.44 216 TYR A N 1
ATOM 1597 C CA . TYR A 1 216 ? 25.577 3.147 -13.281 1.00 90.44 216 TYR A CA 1
ATOM 1598 C C . TYR A 1 216 ? 24.227 3.422 -12.593 1.00 90.44 216 TYR A C 1
ATOM 1600 O O . TYR A 1 216 ? 23.360 4.062 -13.181 1.00 90.44 216 TYR A O 1
ATOM 1608 N N . GLY A 1 217 ? 24.061 3.030 -11.325 1.00 91.06 217 GLY A N 1
ATOM 1609 C CA . GLY A 1 217 ? 22.849 3.325 -10.553 1.00 91.06 217 GLY A CA 1
ATOM 1610 C C . GLY A 1 217 ? 22.616 4.828 -10.370 1.00 91.06 217 GLY A C 1
ATOM 1611 O O . GLY A 1 217 ? 21.502 5.306 -10.568 1.00 91.06 217 GLY A O 1
ATOM 1612 N N . SER A 1 218 ? 23.672 5.593 -10.074 1.00 92.62 218 SER A N 1
ATOM 1613 C CA . SER A 1 218 ? 23.600 7.055 -9.969 1.00 92.62 218 SER A CA 1
ATOM 1614 C C . SER A 1 218 ? 23.253 7.710 -11.305 1.00 92.62 218 SER A C 1
ATOM 1616 O O . SER A 1 218 ? 22.462 8.648 -11.317 1.00 92.62 218 SER A O 1
ATOM 1618 N N . LEU A 1 219 ? 23.804 7.218 -12.420 1.00 94.00 219 LEU A N 1
ATOM 1619 C CA . LEU A 1 219 ? 23.460 7.691 -13.761 1.00 94.00 219 LEU A CA 1
ATOM 1620 C C . LEU A 1 219 ? 21.976 7.447 -14.069 1.00 94.00 219 LEU A C 1
ATOM 1622 O O . LEU A 1 219 ? 21.302 8.355 -14.544 1.00 94.00 219 LEU A O 1
ATOM 1626 N N . MET A 1 220 ? 21.450 6.262 -13.742 1.00 93.12 220 MET A N 1
ATOM 1627 C CA . MET A 1 220 ? 20.038 5.929 -13.963 1.00 93.12 220 MET A CA 1
ATOM 1628 C C . MET A 1 220 ? 19.085 6.763 -13.099 1.00 93.12 220 MET A C 1
ATOM 1630 O O . MET A 1 220 ? 18.057 7.212 -13.600 1.00 93.12 220 MET A O 1
ATOM 1634 N N . VAL A 1 221 ? 19.436 7.050 -11.839 1.00 93.19 221 VAL A N 1
ATOM 1635 C CA . VAL A 1 221 ? 18.656 7.969 -10.985 1.00 93.19 221 VAL A CA 1
ATOM 1636 C C . VAL A 1 221 ? 18.682 9.402 -11.531 1.00 93.19 221 VAL A C 1
ATOM 1638 O O . VAL A 1 221 ? 17.637 10.045 -11.584 1.00 93.19 221 VAL A O 1
ATOM 1641 N N . VAL A 1 222 ? 19.837 9.903 -11.984 1.00 93.81 222 VAL A N 1
ATOM 1642 C CA . VAL A 1 222 ? 19.934 11.241 -12.599 1.00 93.81 222 VAL A CA 1
ATOM 1643 C C . VAL A 1 222 ? 19.117 11.312 -13.891 1.00 93.81 222 VAL A C 1
ATOM 1645 O O . VAL A 1 222 ? 18.347 12.250 -14.072 1.00 93.81 222 VAL A O 1
ATOM 1648 N N . LEU A 1 223 ? 19.214 10.303 -14.759 1.00 93.19 223 LEU A N 1
ATOM 1649 C CA . LEU A 1 223 ? 18.456 10.245 -16.009 1.00 93.19 223 LEU A CA 1
ATOM 1650 C C . LEU A 1 223 ? 16.942 10.125 -15.759 1.00 93.19 223 LEU A C 1
ATOM 1652 O O . LEU A 1 223 ? 16.152 10.748 -16.471 1.00 93.19 223 LEU A O 1
ATOM 1656 N N . TYR A 1 224 ? 16.528 9.405 -14.709 1.00 93.50 224 TYR A N 1
ATOM 1657 C CA . TYR A 1 224 ? 15.138 9.382 -14.247 1.00 93.50 224 TYR A CA 1
ATOM 1658 C C . TYR A 1 224 ? 14.669 10.780 -13.812 1.00 93.50 224 TYR A C 1
ATOM 1660 O O . TYR A 1 224 ? 13.618 11.229 -14.261 1.00 93.50 224 TYR A O 1
ATOM 1668 N N . LEU A 1 225 ? 15.453 11.497 -12.995 1.00 92.19 225 LEU A N 1
ATOM 1669 C CA . LEU A 1 225 ? 15.113 12.851 -12.535 1.00 92.19 225 LEU A CA 1
ATOM 1670 C C . LEU A 1 225 ? 15.027 13.857 -13.693 1.00 92.19 225 LEU A C 1
ATOM 1672 O O . LEU A 1 225 ? 14.109 14.672 -13.720 1.00 92.19 225 LEU A O 1
ATOM 1676 N N . VAL A 1 226 ? 15.925 13.772 -14.679 1.00 90.50 226 VAL A N 1
ATOM 1677 C CA . VAL A 1 226 ? 15.849 14.586 -15.904 1.00 90.50 226 VAL A CA 1
ATOM 1678 C C . VAL A 1 226 ? 14.581 14.256 -16.696 1.00 90.50 226 VAL A C 1
ATOM 1680 O O . VAL A 1 226 ? 13.860 15.166 -17.089 1.00 90.50 226 VAL A O 1
ATOM 1683 N N . THR A 1 227 ? 14.254 12.972 -16.874 1.00 89.31 227 THR A N 1
ATOM 1684 C CA . THR A 1 227 ? 13.028 12.543 -17.577 1.00 89.31 227 THR A CA 1
ATOM 1685 C C . THR A 1 227 ? 11.761 13.022 -16.858 1.00 89.31 227 THR A C 1
ATOM 1687 O O . THR A 1 227 ? 10.827 13.492 -17.503 1.00 89.31 227 THR A O 1
ATOM 1690 N N . PHE A 1 228 ? 11.742 12.951 -15.525 1.00 89.62 228 PHE A N 1
ATOM 1691 C CA . PHE A 1 228 ? 10.670 13.456 -14.666 1.00 89.62 228 PHE A CA 1
ATOM 1692 C C . PHE A 1 228 ? 10.469 14.972 -14.830 1.00 89.62 228 PHE A C 1
ATOM 1694 O O . PHE A 1 228 ? 9.356 15.419 -15.105 1.00 89.62 228 PHE A O 1
ATOM 1701 N N . LEU A 1 229 ? 11.545 15.761 -14.724 1.00 87.44 229 LEU A N 1
ATOM 1702 C CA . LEU A 1 229 ? 11.482 17.218 -14.872 1.00 87.44 229 LEU A CA 1
ATOM 1703 C C . LEU A 1 229 ? 11.055 17.625 -16.289 1.00 87.44 229 LEU A C 1
ATOM 1705 O O . LEU A 1 229 ? 10.197 18.490 -16.438 1.00 87.44 229 LEU A O 1
ATOM 1709 N N . LEU A 1 230 ? 11.592 16.968 -17.324 1.00 86.62 230 LEU A N 1
ATOM 1710 C CA . LEU A 1 230 ? 11.186 17.199 -18.712 1.00 86.62 230 LEU A CA 1
ATOM 1711 C C . LEU A 1 230 ? 9.705 16.872 -18.933 1.00 86.62 230 LEU A C 1
ATOM 1713 O O . LEU A 1 230 ? 9.013 17.649 -19.581 1.00 86.62 230 LEU A O 1
ATOM 1717 N N . PHE A 1 231 ? 9.190 15.774 -18.372 1.00 86.75 231 PHE A N 1
ATOM 1718 C CA . PHE A 1 231 ? 7.776 15.413 -18.510 1.00 86.75 231 PHE A CA 1
ATOM 1719 C C . PHE A 1 231 ? 6.844 16.515 -17.983 1.00 86.75 231 PHE A C 1
ATOM 1721 O O . PHE A 1 231 ? 5.917 16.917 -18.686 1.00 86.75 231 PHE A O 1
ATOM 1728 N N . PHE A 1 232 ? 7.109 17.044 -16.785 1.00 83.19 232 PHE A N 1
ATOM 1729 C CA . PHE A 1 232 ? 6.303 18.125 -16.204 1.00 83.19 232 PHE A CA 1
ATOM 1730 C C . PHE A 1 232 ? 6.591 19.513 -16.793 1.00 83.19 232 PHE A C 1
ATOM 1732 O O . PHE A 1 232 ? 5.760 20.399 -16.634 1.00 83.19 232 PHE A O 1
ATOM 1739 N N . LEU A 1 233 ? 7.719 19.706 -17.484 1.00 82.06 233 LEU A N 1
ATOM 1740 C CA . LEU A 1 233 ? 8.011 20.929 -18.240 1.00 82.06 233 LEU A CA 1
ATOM 1741 C C . LEU A 1 233 ? 7.313 20.946 -19.612 1.00 82.06 233 LEU A C 1
ATOM 1743 O O . LEU A 1 233 ? 6.877 22.000 -20.062 1.00 82.06 233 LEU A O 1
ATOM 1747 N N . LEU A 1 234 ? 7.206 19.790 -20.279 1.00 80.88 234 LEU A N 1
ATOM 1748 C CA . LEU A 1 234 ? 6.520 19.651 -21.571 1.00 80.88 234 LEU A CA 1
ATOM 1749 C C . LEU A 1 234 ? 4.993 19.576 -21.430 1.00 80.88 234 LEU A C 1
ATOM 1751 O O . LEU A 1 234 ? 4.277 19.905 -22.375 1.00 80.88 234 LEU A O 1
ATOM 1755 N N . LYS A 1 235 ? 4.480 19.124 -20.281 1.00 78.12 235 LYS A N 1
ATOM 1756 C CA . LYS A 1 235 ? 3.044 19.132 -19.993 1.00 78.12 235 LYS A CA 1
ATOM 1757 C C . LYS A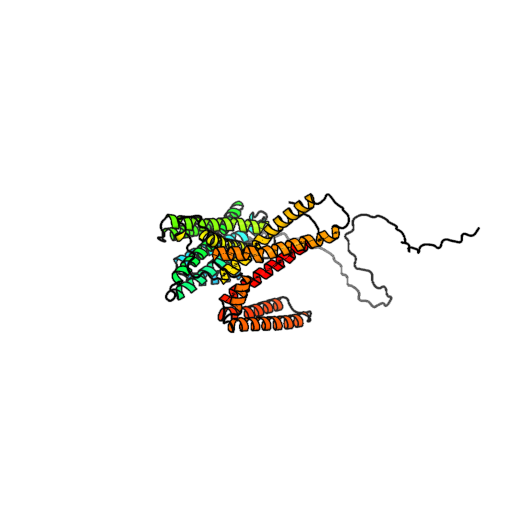 1 235 ? 2.609 20.581 -19.763 1.00 78.12 235 LYS A C 1
ATOM 1759 O O . LYS A 1 235 ? 2.966 21.170 -18.750 1.00 78.12 235 LYS A O 1
ATOM 1764 N N . THR A 1 236 ? 1.852 21.143 -20.707 1.00 57.31 236 THR A N 1
ATOM 1765 C CA . THR A 1 236 ? 1.456 22.564 -20.815 1.00 57.31 236 THR A CA 1
ATOM 1766 C C . THR A 1 236 ? 0.446 23.043 -19.756 1.00 57.31 236 THR A C 1
ATOM 1768 O O . THR A 1 236 ? -0.412 23.885 -20.018 1.00 57.31 236 THR A O 1
ATOM 1771 N N . ASP A 1 237 ? 0.577 22.545 -18.529 1.00 59.69 237 ASP A N 1
ATOM 1772 C CA . ASP A 1 237 ? -0.056 23.101 -17.341 1.00 59.69 237 ASP A CA 1
ATOM 1773 C C . ASP A 1 237 ? 0.702 24.386 -16.951 1.00 59.69 237 ASP A C 1
ATOM 1775 O O . ASP A 1 237 ? 1.925 24.367 -16.804 1.00 59.69 237 ASP A O 1
ATOM 1779 N N . GLY A 1 238 ? 0.002 25.514 -16.777 1.00 61.38 238 GLY A N 1
ATOM 1780 C CA . GLY A 1 238 ? 0.637 26.817 -16.519 1.00 61.38 238 GLY A CA 1
ATOM 1781 C C . GLY A 1 238 ? 1.640 26.800 -15.352 1.00 61.38 238 GLY A C 1
ATOM 1782 O O . GLY A 1 238 ? 1.418 26.127 -14.346 1.00 61.38 238 GLY A O 1
ATOM 1783 N N . GLY A 1 239 ? 2.735 27.563 -15.469 1.00 68.88 239 GLY A N 1
ATOM 1784 C CA . GLY A 1 239 ? 3.958 27.379 -14.668 1.00 68.88 239 GLY A CA 1
ATOM 1785 C C . GLY A 1 239 ? 3.769 27.233 -13.151 1.00 68.88 239 GLY A C 1
ATOM 1786 O O . GLY A 1 239 ? 4.390 26.363 -12.546 1.00 68.88 239 GLY A O 1
ATOM 1787 N N . LEU A 1 240 ? 2.864 28.003 -12.534 1.00 70.81 240 LEU A N 1
ATOM 1788 C CA . LEU A 1 240 ? 2.568 27.888 -11.099 1.00 70.81 240 LEU A CA 1
ATOM 1789 C C . LEU A 1 240 ? 1.982 26.512 -10.720 1.00 70.81 240 LEU A C 1
ATOM 1791 O O . LEU A 1 240 ? 2.368 25.943 -9.702 1.00 70.81 240 LEU A O 1
ATOM 1795 N N . LEU A 1 241 ? 1.099 25.951 -11.552 1.00 71.00 241 LEU A N 1
ATOM 1796 C CA . LEU A 1 241 ? 0.495 24.632 -11.346 1.00 71.00 241 LEU A CA 1
ATOM 1797 C C . LEU A 1 241 ? 1.501 23.496 -11.599 1.00 71.00 241 LEU A C 1
ATOM 1799 O O . LEU A 1 241 ? 1.486 22.480 -10.904 1.00 71.00 241 LEU A O 1
ATOM 1803 N N . ALA A 1 242 ? 2.417 23.672 -12.555 1.00 72.81 242 ALA A N 1
ATOM 1804 C CA . ALA A 1 242 ? 3.530 22.745 -12.746 1.00 72.81 242 ALA A CA 1
ATOM 1805 C C . ALA A 1 242 ? 4.491 22.764 -11.539 1.00 72.81 242 ALA A C 1
ATOM 1807 O O . ALA A 1 242 ? 4.898 21.706 -11.053 1.00 72.81 242 ALA A O 1
ATOM 1808 N N . MET A 1 243 ? 4.818 23.944 -10.998 1.00 76.88 243 MET A N 1
ATOM 1809 C CA . MET A 1 243 ? 5.663 24.082 -9.804 1.00 76.88 243 MET A CA 1
ATOM 1810 C C . MET A 1 243 ? 5.051 23.401 -8.574 1.00 76.88 243 MET A C 1
ATOM 1812 O O . MET A 1 243 ? 5.756 22.692 -7.855 1.00 76.88 243 MET A O 1
ATOM 1816 N N . THR A 1 244 ? 3.745 23.556 -8.338 1.00 77.00 244 THR A N 1
ATOM 1817 C CA . THR A 1 244 ? 3.081 22.944 -7.176 1.00 77.00 244 THR A CA 1
ATOM 1818 C C . THR A 1 244 ? 2.967 21.425 -7.291 1.00 77.00 244 THR A C 1
ATOM 1820 O O . THR A 1 244 ? 3.248 20.728 -6.314 1.00 77.00 244 THR A O 1
ATOM 1823 N N . LYS A 1 245 ? 2.654 20.891 -8.482 1.00 81.00 245 LYS A N 1
ATOM 1824 C CA . LYS A 1 245 ? 2.684 19.441 -8.758 1.00 81.00 245 LYS A CA 1
ATOM 1825 C C . LYS A 1 245 ? 4.071 18.849 -8.498 1.00 81.00 245 LYS A C 1
ATOM 1827 O O . LYS A 1 245 ? 4.181 17.835 -7.809 1.00 81.00 245 LYS A O 1
ATOM 1832 N N . ASN A 1 246 ? 5.133 19.507 -8.970 1.00 84.06 246 ASN A N 1
ATOM 1833 C CA . ASN A 1 246 ? 6.512 19.094 -8.695 1.00 84.06 246 ASN A CA 1
ATOM 1834 C C . ASN A 1 246 ? 6.854 19.151 -7.195 1.00 84.06 246 ASN A C 1
ATOM 1836 O O . ASN A 1 246 ? 7.467 18.219 -6.679 1.00 84.06 246 ASN A O 1
ATOM 1840 N N . GLY A 1 247 ? 6.415 20.191 -6.477 1.00 85.62 247 GLY A N 1
ATOM 1841 C CA . GLY A 1 247 ? 6.584 20.299 -5.023 1.00 85.62 247 GLY A CA 1
ATOM 1842 C C . GLY A 1 247 ? 5.913 19.152 -4.258 1.00 85.62 247 GLY A C 1
ATOM 1843 O O . GLY A 1 247 ? 6.552 18.508 -3.429 1.00 85.62 247 GLY A O 1
ATOM 1844 N N . TYR A 1 248 ? 4.659 18.832 -4.591 1.00 87.38 248 TYR A N 1
ATOM 1845 C CA . TYR A 1 248 ? 3.929 17.687 -4.032 1.00 87.38 248 TYR A CA 1
ATOM 1846 C C . TYR A 1 248 ? 4.681 16.364 -4.259 1.00 87.38 248 TYR A C 1
ATOM 1848 O O . TYR A 1 248 ? 4.898 15.596 -3.321 1.00 87.38 248 TYR A O 1
ATOM 1856 N N . LEU A 1 249 ? 5.147 16.122 -5.487 1.00 91.38 249 LEU A N 1
ATOM 1857 C CA . LEU A 1 249 ? 5.902 14.920 -5.854 1.00 91.38 249 LEU A CA 1
ATOM 1858 C C . LEU A 1 249 ? 7.269 14.841 -5.142 1.00 91.38 249 LEU A C 1
ATOM 1860 O O . LEU A 1 249 ? 7.678 13.763 -4.708 1.00 91.38 249 LEU A O 1
ATOM 1864 N N . LEU A 1 250 ? 7.953 15.969 -4.935 1.00 91.06 250 LEU A N 1
ATOM 1865 C CA . LEU A 1 250 ? 9.195 16.016 -4.159 1.00 91.06 250 LEU A CA 1
ATOM 1866 C C . LEU A 1 250 ? 8.957 15.700 -2.671 1.00 91.06 250 LEU A C 1
ATOM 1868 O O . LEU A 1 250 ? 9.746 14.968 -2.070 1.00 91.06 250 LEU A O 1
ATOM 1872 N N . CYS A 1 251 ? 7.852 16.179 -2.089 1.00 93.25 251 CYS A N 1
ATOM 1873 C CA . CYS A 1 251 ? 7.452 15.837 -0.721 1.00 93.25 251 CYS A CA 1
ATOM 1874 C C . CYS A 1 251 ? 7.231 14.325 -0.542 1.00 93.25 251 CYS A C 1
ATOM 1876 O O . CYS A 1 251 ? 7.682 13.771 0.462 1.00 93.25 251 CYS A O 1
ATOM 1878 N N . HIS A 1 252 ? 6.625 13.640 -1.523 1.00 94.69 252 HIS A N 1
ATOM 1879 C CA . HIS A 1 252 ? 6.530 12.169 -1.550 1.00 94.69 252 HIS A CA 1
ATOM 1880 C C . HIS A 1 252 ? 7.915 11.504 -1.532 1.00 94.69 252 HIS A C 1
ATOM 1882 O O . HIS A 1 252 ? 8.173 10.625 -0.708 1.00 94.69 252 HIS A O 1
ATOM 1888 N N . GLY A 1 253 ? 8.848 11.982 -2.361 1.00 95.31 253 GLY A N 1
ATOM 1889 C CA . GLY A 1 253 ? 10.235 11.503 -2.375 1.00 95.31 253 GLY A CA 1
ATOM 1890 C C . GLY A 1 253 ? 10.933 11.603 -1.010 1.00 95.31 253 GLY A C 1
ATOM 1891 O O . GLY A 1 253 ? 11.492 10.623 -0.508 1.00 95.31 253 GLY A O 1
ATOM 1892 N N . VAL A 1 254 ? 10.853 12.772 -0.368 1.00 96.38 254 VAL A N 1
ATOM 1893 C CA . VAL A 1 254 ? 11.447 13.021 0.959 1.00 96.38 254 VAL A CA 1
ATOM 1894 C C . VAL A 1 254 ? 10.770 12.178 2.045 1.00 96.38 254 VAL A C 1
ATOM 1896 O O . VAL A 1 254 ? 11.457 11.546 2.854 1.00 96.38 254 VAL A O 1
ATOM 1899 N N . ALA A 1 255 ? 9.437 12.108 2.049 1.00 97.06 255 ALA A N 1
ATOM 1900 C CA . ALA A 1 255 ? 8.679 11.319 3.015 1.00 97.06 255 ALA A CA 1
ATOM 1901 C C . ALA A 1 255 ? 9.004 9.817 2.920 1.00 97.06 255 ALA A C 1
ATOM 1903 O O . ALA A 1 255 ? 9.153 9.161 3.953 1.00 97.06 255 ALA A O 1
ATOM 1904 N N . ALA A 1 256 ? 9.201 9.278 1.711 1.00 97.50 256 ALA A N 1
ATOM 1905 C CA . ALA A 1 256 ? 9.578 7.879 1.504 1.00 97.50 256 ALA A CA 1
ATOM 1906 C C . ALA A 1 256 ? 10.955 7.542 2.098 1.00 97.50 256 ALA A C 1
ATOM 1908 O O . ALA A 1 256 ? 11.108 6.491 2.727 1.00 97.50 256 ALA A O 1
ATOM 1909 N N . VAL A 1 257 ? 11.934 8.447 1.973 1.00 97.12 257 VAL A N 1
ATOM 1910 C CA . VAL A 1 257 ? 13.273 8.297 2.573 1.00 97.12 257 VAL A CA 1
ATOM 1911 C C . VAL A 1 257 ? 13.216 8.363 4.103 1.00 97.12 257 VAL A C 1
ATOM 1913 O O . VAL A 1 257 ? 13.839 7.542 4.782 1.00 97.12 257 VAL A O 1
ATOM 1916 N N . ILE A 1 258 ? 12.437 9.293 4.666 1.00 96.44 258 ILE A N 1
ATOM 1917 C CA . ILE A 1 258 ? 12.232 9.387 6.121 1.00 96.44 258 ILE A CA 1
ATOM 1918 C C . ILE A 1 258 ? 11.570 8.106 6.647 1.00 96.44 258 ILE A C 1
ATOM 1920 O O . ILE A 1 258 ? 12.039 7.525 7.631 1.00 96.44 258 ILE A O 1
ATOM 1924 N N . LEU A 1 259 ? 10.512 7.634 5.979 1.00 95.56 259 LEU A N 1
ATOM 1925 C CA . LEU A 1 259 ? 9.739 6.483 6.432 1.00 95.56 259 LEU A CA 1
ATOM 1926 C C . LEU A 1 259 ? 10.516 5.166 6.309 1.00 95.56 259 LEU A C 1
ATOM 1928 O O . LEU A 1 259 ? 10.491 4.381 7.256 1.00 95.56 259 LEU A O 1
ATOM 1932 N N . ILE A 1 260 ? 11.254 4.920 5.216 1.00 94.94 260 ILE A N 1
ATOM 1933 C CA . ILE A 1 260 ? 12.044 3.681 5.108 1.00 94.94 260 ILE A CA 1
ATOM 1934 C C . ILE A 1 260 ? 13.155 3.627 6.158 1.00 94.94 260 ILE A C 1
ATOM 1936 O O . ILE A 1 260 ? 13.339 2.588 6.793 1.00 94.94 260 ILE A O 1
ATOM 1940 N N . LYS A 1 261 ? 13.845 4.749 6.410 1.00 93.94 261 LYS A N 1
ATOM 1941 C CA . LYS A 1 261 ? 14.836 4.840 7.488 1.00 93.94 261 LYS A CA 1
ATOM 1942 C C . LYS A 1 261 ? 14.188 4.490 8.829 1.00 93.94 261 LYS A C 1
ATOM 1944 O O . LYS A 1 261 ? 14.711 3.656 9.561 1.00 93.94 261 LYS A O 1
ATOM 1949 N N . HIS A 1 262 ? 13.018 5.062 9.116 1.00 92.38 262 HIS A N 1
ATOM 1950 C CA . HIS A 1 262 ? 12.282 4.801 10.351 1.00 92.38 262 HIS A CA 1
ATOM 1951 C C . HIS A 1 262 ? 11.870 3.329 10.508 1.00 92.38 262 HIS A C 1
ATOM 1953 O O . HIS A 1 262 ? 12.025 2.763 11.589 1.00 92.38 262 HIS A O 1
ATOM 1959 N N . ILE A 1 263 ? 11.379 2.698 9.435 1.00 91.31 263 ILE A N 1
ATOM 1960 C CA . ILE A 1 263 ? 10.990 1.281 9.419 1.00 91.31 263 ILE A CA 1
ATOM 1961 C C . ILE A 1 263 ? 12.209 0.389 9.686 1.00 91.31 263 ILE A C 1
ATOM 1963 O O . ILE A 1 263 ? 12.155 -0.469 10.566 1.00 91.31 263 ILE A O 1
ATOM 1967 N N . LEU A 1 264 ? 13.316 0.614 8.973 1.00 90.75 264 LEU A N 1
ATOM 1968 C CA . LEU A 1 264 ? 14.532 -0.194 9.096 1.00 90.75 264 LEU A CA 1
ATOM 1969 C C . LEU A 1 264 ? 15.250 -0.011 10.445 1.00 90.75 264 LEU A C 1
ATOM 1971 O O . LEU A 1 264 ? 15.901 -0.945 10.913 1.00 90.75 264 LEU A O 1
ATOM 1975 N N . GLU A 1 265 ? 15.136 1.159 11.083 1.00 90.31 265 GLU A N 1
ATOM 1976 C CA . GLU A 1 265 ? 15.697 1.410 12.419 1.00 90.31 265 GLU A CA 1
ATOM 1977 C C . GLU A 1 265 ? 14.807 0.868 13.551 1.00 90.31 265 GLU A C 1
ATOM 1979 O O . GLU A 1 265 ? 15.337 0.330 14.523 1.00 90.31 265 GLU A O 1
ATOM 1984 N N . LYS A 1 266 ? 13.471 0.957 13.441 1.00 88.19 266 LYS A N 1
ATOM 1985 C CA . LYS A 1 266 ? 12.548 0.470 14.488 1.00 88.19 266 LYS A CA 1
ATOM 1986 C C . LYS A 1 266 ? 12.217 -1.018 14.421 1.00 88.19 266 LYS A C 1
ATOM 1988 O O . LYS A 1 266 ? 11.903 -1.596 15.459 1.00 88.19 266 LYS A O 1
ATOM 1993 N N . PHE A 1 267 ? 12.273 -1.640 13.243 1.00 86.06 267 PHE A N 1
ATOM 1994 C CA . PHE A 1 267 ? 11.902 -3.047 13.047 1.00 86.06 267 PHE A CA 1
ATOM 1995 C C . PHE A 1 267 ? 13.077 -3.897 12.523 1.00 86.06 267 PHE A C 1
ATOM 1997 O O . PHE A 1 267 ? 12.964 -4.555 11.482 1.00 86.06 267 PHE A O 1
ATOM 2004 N N . PRO A 1 268 ? 14.225 -3.929 13.233 1.00 85.75 268 PRO A N 1
ATOM 2005 C CA . PRO A 1 268 ? 15.381 -4.703 12.803 1.00 85.75 268 PRO A CA 1
ATOM 2006 C C . PRO A 1 268 ? 15.054 -6.201 12.742 1.00 85.75 268 PRO A C 1
ATOM 2008 O O . PRO A 1 268 ? 14.381 -6.764 13.602 1.00 85.75 268 PRO A O 1
ATOM 2011 N N . SER A 1 269 ? 15.604 -6.875 11.739 1.00 85.56 269 SER A N 1
ATOM 2012 C CA . SER A 1 269 ? 15.406 -8.288 11.382 1.00 85.56 269 SER A CA 1
ATOM 2013 C C . SER A 1 269 ? 13.993 -8.669 10.921 1.00 85.56 269 SER A C 1
ATOM 2015 O O . SER A 1 269 ? 13.765 -9.846 10.643 1.00 85.56 269 SER A O 1
ATOM 2017 N N . CYS A 1 270 ? 13.053 -7.721 10.827 1.00 85.62 270 CYS A N 1
ATOM 2018 C CA . CYS A 1 270 ? 11.667 -8.014 10.452 1.00 85.62 270 CYS A CA 1
ATOM 2019 C C . CYS A 1 270 ? 11.472 -8.088 8.931 1.00 85.62 270 CYS A C 1
ATOM 2021 O O . CYS A 1 270 ? 10.786 -8.994 8.462 1.00 85.62 270 CYS A O 1
ATOM 2023 N N . SER A 1 271 ? 12.101 -7.181 8.176 1.00 89.50 271 SER A N 1
ATOM 2024 C CA . SER A 1 271 ? 11.928 -7.041 6.724 1.00 89.50 271 SER A CA 1
ATOM 2025 C C . SER A 1 271 ? 13.240 -7.088 5.925 1.00 89.50 271 SER A C 1
ATOM 2027 O O . SER A 1 271 ? 14.340 -6.923 6.469 1.00 89.50 271 SER A O 1
ATOM 2029 N N . SER A 1 272 ? 13.130 -7.330 4.617 1.00 92.44 272 SER A N 1
ATOM 2030 C CA . SER A 1 272 ? 14.167 -7.020 3.623 1.00 92.44 272 SER A CA 1
ATOM 2031 C C . SER A 1 272 ? 14.141 -5.536 3.220 1.00 92.44 272 SER A C 1
ATOM 2033 O O . SER A 1 272 ? 13.201 -4.802 3.542 1.00 92.44 272 SER A O 1
ATOM 2035 N N . PHE A 1 273 ? 15.162 -5.077 2.485 1.00 93.25 273 PHE A N 1
ATOM 2036 C CA . PHE A 1 273 ? 15.167 -3.718 1.925 1.00 93.25 273 PHE A CA 1
ATOM 2037 C C . PHE A 1 273 ? 14.017 -3.514 0.927 1.00 93.25 273 PHE A C 1
ATOM 2039 O O . PHE A 1 273 ? 13.375 -2.468 0.952 1.00 93.25 273 PHE A O 1
ATOM 2046 N N . GLY A 1 274 ? 13.719 -4.523 0.102 1.00 93.81 274 GLY A N 1
ATOM 2047 C CA . GLY A 1 274 ? 12.593 -4.533 -0.831 1.00 93.81 274 GLY A CA 1
ATOM 2048 C C . GLY A 1 274 ? 11.227 -4.461 -0.154 1.00 93.81 274 GLY A C 1
ATOM 2049 O O . GLY A 1 274 ? 10.405 -3.630 -0.530 1.00 93.81 274 GLY A O 1
ATOM 2050 N N . GLU A 1 275 ? 11.000 -5.281 0.878 1.00 94.19 275 GLU A N 1
ATOM 2051 C CA . GLU A 1 275 ? 9.773 -5.242 1.689 1.00 94.19 275 GLU A CA 1
ATOM 2052 C C . GLU A 1 275 ? 9.613 -3.871 2.372 1.00 94.19 275 GLU A C 1
ATOM 2054 O O . GLU A 1 275 ? 8.537 -3.277 2.329 1.00 94.19 275 GLU A O 1
ATOM 2059 N N . GLY A 1 276 ? 10.694 -3.330 2.950 1.00 94.50 276 GLY A N 1
ATOM 2060 C CA . GLY A 1 276 ? 10.701 -2.001 3.567 1.00 94.50 276 GLY A CA 1
ATOM 2061 C C . GLY A 1 276 ? 10.397 -0.867 2.583 1.00 94.50 276 GLY A C 1
ATOM 2062 O O . GLY A 1 276 ? 9.624 0.025 2.920 1.00 94.50 276 GLY A O 1
ATOM 2063 N N . LEU A 1 277 ? 10.952 -0.927 1.366 1.00 95.56 277 LEU A N 1
ATOM 2064 C CA . LEU A 1 277 ? 10.717 0.042 0.287 1.00 95.56 277 LEU A CA 1
ATOM 2065 C C . LEU A 1 277 ? 9.276 -0.027 -0.228 1.00 95.56 277 LEU A C 1
ATOM 2067 O O . LEU A 1 277 ? 8.636 1.011 -0.398 1.00 95.56 277 LEU A O 1
ATOM 2071 N N . LEU A 1 278 ? 8.742 -1.235 -0.425 1.00 95.44 278 LEU A N 1
ATOM 2072 C CA . LEU A 1 278 ? 7.359 -1.448 -0.851 1.00 95.44 278 LEU A CA 1
ATOM 2073 C C . LEU A 1 278 ? 6.368 -0.861 0.168 1.00 95.44 278 LEU A C 1
ATOM 2075 O O . LEU A 1 278 ? 5.449 -0.134 -0.204 1.00 95.44 278 LEU A O 1
ATOM 2079 N N . VAL A 1 279 ? 6.591 -1.125 1.460 1.00 94.31 279 VAL A N 1
ATOM 2080 C CA . VAL A 1 279 ? 5.759 -0.589 2.546 1.00 94.31 279 VAL A CA 1
ATOM 2081 C C . VAL A 1 279 ? 5.917 0.929 2.677 1.00 94.31 279 VAL A C 1
ATOM 2083 O O . VAL A 1 279 ? 4.913 1.622 2.819 1.00 94.31 279 VAL A O 1
ATOM 2086 N N . SER A 1 280 ? 7.137 1.476 2.607 1.00 95.56 280 SER A N 1
ATOM 2087 C CA . SER A 1 280 ? 7.347 2.919 2.778 1.00 95.56 280 SER A CA 1
ATOM 2088 C C . SER A 1 280 ? 6.753 3.737 1.629 1.00 95.56 280 SER A C 1
ATOM 2090 O O . SER A 1 280 ? 6.064 4.721 1.880 1.00 95.56 280 SER A O 1
ATOM 2092 N N . SER A 1 281 ? 6.983 3.325 0.379 1.00 95.00 281 SER A N 1
ATOM 2093 C CA . SER A 1 281 ? 6.430 4.001 -0.803 1.00 95.00 281 SER A CA 1
ATOM 2094 C C . SER A 1 281 ? 4.905 3.874 -0.867 1.00 95.00 281 SER A C 1
ATOM 2096 O O . SER A 1 281 ? 4.227 4.876 -1.084 1.00 95.00 281 SER A O 1
ATOM 2098 N N . GLY A 1 282 ? 4.353 2.690 -0.577 1.00 94.31 282 GLY A N 1
ATOM 2099 C CA . GLY A 1 282 ? 2.906 2.477 -0.509 1.00 94.31 282 GLY A CA 1
ATOM 2100 C C . GLY A 1 282 ? 2.220 3.342 0.552 1.00 94.31 282 GLY A C 1
ATOM 2101 O O . GLY A 1 282 ? 1.235 4.009 0.247 1.00 94.31 282 GLY A O 1
ATOM 2102 N N . LEU A 1 283 ? 2.756 3.390 1.779 1.00 93.69 283 LEU A N 1
ATOM 2103 C CA . LEU A 1 283 ? 2.194 4.216 2.856 1.00 93.69 283 LEU A CA 1
ATOM 2104 C C . LEU A 1 283 ? 2.292 5.717 2.558 1.00 93.69 283 LEU A C 1
ATOM 2106 O O . LEU A 1 283 ? 1.340 6.444 2.827 1.00 93.69 283 LEU A O 1
ATOM 2110 N N . VAL A 1 284 ? 3.409 6.189 2.000 1.00 95.69 284 VAL A N 1
ATOM 2111 C CA . VAL A 1 284 ? 3.591 7.613 1.669 1.00 95.69 284 VAL A CA 1
ATOM 2112 C C . VAL A 1 284 ? 2.616 8.065 0.590 1.00 95.69 284 VAL A C 1
ATOM 2114 O O . VAL A 1 284 ? 1.955 9.087 0.765 1.00 95.69 284 VAL A O 1
ATOM 2117 N N . VAL A 1 285 ? 2.435 7.263 -0.459 1.00 93.19 285 VAL A N 1
ATOM 2118 C CA . VAL A 1 285 ? 1.450 7.547 -1.508 1.00 93.19 285 VAL A CA 1
ATOM 2119 C C . VAL A 1 285 ? 0.025 7.524 -0.951 1.00 93.19 285 VAL A C 1
ATOM 2121 O O . VAL A 1 285 ? -0.748 8.449 -1.194 1.00 93.19 285 VAL A O 1
ATOM 2124 N N . TYR A 1 286 ? -0.297 6.535 -0.114 1.00 92.00 286 TYR A N 1
ATOM 2125 C CA . TYR A 1 286 ? -1.606 6.403 0.522 1.00 92.00 286 TYR A CA 1
ATOM 2126 C C . TYR A 1 286 ? -1.964 7.582 1.445 1.00 92.00 286 TYR A C 1
ATOM 2128 O O . TYR A 1 286 ? -3.044 8.162 1.328 1.00 92.00 286 TYR A O 1
ATOM 2136 N N . PHE A 1 287 ? -1.054 7.981 2.340 1.00 91.50 287 PHE A N 1
ATOM 2137 C CA . PHE A 1 287 ? -1.270 9.136 3.217 1.00 91.50 287 PHE A CA 1
ATOM 2138 C C . PHE A 1 287 ? -1.196 10.471 2.471 1.00 91.50 287 PHE A C 1
ATOM 2140 O O . PHE A 1 287 ? -1.892 11.410 2.853 1.00 91.50 287 PHE A O 1
ATOM 2147 N N . GLY A 1 288 ? -0.400 10.569 1.405 1.00 90.69 288 GLY A N 1
ATOM 2148 C CA . GLY A 1 288 ? -0.368 11.753 0.551 1.00 90.69 288 GLY A CA 1
ATOM 2149 C C . GLY A 1 288 ? -1.669 11.961 -0.225 1.00 90.69 288 GLY A C 1
ATOM 2150 O O . GLY A 1 288 ? -2.085 13.105 -0.372 1.00 90.69 288 GLY A O 1
ATOM 2151 N N . ASP A 1 289 ? -2.364 10.888 -0.624 1.00 89.00 289 ASP A N 1
ATOM 2152 C CA . ASP A 1 289 ? -3.714 10.980 -1.197 1.00 89.00 289 ASP A CA 1
ATOM 2153 C C . ASP A 1 289 ? -4.751 11.446 -0.159 1.00 89.00 289 ASP A C 1
ATOM 2155 O O . ASP A 1 289 ? -5.514 12.377 -0.411 1.00 89.00 289 ASP A O 1
ATOM 2159 N N . ILE A 1 290 ? -4.722 10.879 1.054 1.00 89.81 290 ILE A N 1
ATOM 2160 C CA . ILE A 1 290 ? -5.552 11.329 2.191 1.00 89.81 290 ILE A CA 1
ATOM 2161 C C . ILE A 1 290 ? -5.328 12.821 2.487 1.00 89.81 290 ILE A C 1
ATOM 2163 O O . ILE A 1 290 ? -6.288 13.574 2.688 1.00 89.81 290 ILE A O 1
ATOM 2167 N N . LEU A 1 291 ? -4.067 13.263 2.496 1.00 88.56 291 LEU A N 1
ATOM 2168 C CA . LEU A 1 291 ? -3.695 14.658 2.715 1.00 88.56 291 LEU A CA 1
ATOM 2169 C C . LEU A 1 291 ? -4.176 15.551 1.565 1.00 88.56 291 LEU A C 1
ATOM 2171 O O . LEU A 1 291 ? -4.794 16.578 1.828 1.00 88.56 291 LEU A O 1
ATOM 2175 N N . ALA A 1 292 ? -3.960 15.148 0.310 1.00 84.38 292 ALA A N 1
ATOM 2176 C CA . ALA A 1 292 ? -4.420 15.873 -0.874 1.00 84.38 292 ALA A CA 1
ATOM 2177 C C . ALA A 1 292 ? -5.944 16.066 -0.874 1.00 84.38 292 ALA A C 1
ATOM 2179 O O . ALA A 1 292 ? -6.420 17.186 -1.059 1.00 84.38 292 ALA A O 1
ATOM 2180 N N . ARG A 1 293 ? -6.714 15.008 -0.580 1.00 82.50 293 ARG A N 1
ATOM 2181 C CA . ARG A 1 293 ? -8.176 15.084 -0.428 1.00 82.50 293 ARG A CA 1
ATOM 2182 C C . ARG A 1 293 ? -8.584 16.059 0.673 1.00 82.50 293 ARG A C 1
ATOM 2184 O O . ARG A 1 293 ? -9.434 16.915 0.441 1.00 82.50 293 ARG A O 1
ATOM 2191 N N . THR A 1 294 ? -7.949 15.974 1.841 1.00 85.50 294 THR A N 1
ATOM 2192 C CA . THR A 1 294 ? -8.245 16.853 2.986 1.00 85.50 294 THR A CA 1
ATOM 2193 C C . THR A 1 294 ? -7.954 18.325 2.651 1.00 85.50 294 THR A C 1
ATOM 2195 O O . THR A 1 294 ? -8.805 19.185 2.867 1.00 85.50 294 THR A O 1
ATOM 2198 N N . LEU A 1 295 ? -6.798 18.614 2.042 1.00 81.88 295 LEU A N 1
ATOM 2199 C CA . LEU A 1 295 ? -6.407 19.960 1.603 1.00 81.88 295 LEU A CA 1
ATOM 2200 C C . LEU A 1 295 ? -7.274 20.501 0.453 1.00 81.88 295 LEU A C 1
ATOM 2202 O O . LEU A 1 295 ? -7.436 21.710 0.346 1.00 81.88 295 LEU A O 1
ATOM 2206 N N . SER A 1 296 ? -7.857 19.637 -0.385 1.00 76.81 296 SER A N 1
ATOM 2207 C CA . SER A 1 296 ? -8.790 20.060 -1.445 1.00 76.81 296 SER A CA 1
ATOM 2208 C C . SER A 1 296 ? -10.159 20.524 -0.921 1.00 76.81 296 SER A C 1
ATOM 2210 O O . SER A 1 296 ? -10.900 21.175 -1.652 1.00 76.81 296 SER A O 1
ATOM 2212 N N . LYS A 1 297 ? -10.504 20.185 0.332 1.00 78.12 297 LYS A N 1
ATOM 2213 C CA . LYS A 1 297 ? -11.795 20.506 0.972 1.00 78.12 297 LYS A CA 1
ATOM 2214 C C . LYS A 1 297 ? -11.700 21.559 2.070 1.00 78.12 297 LYS A C 1
ATOM 2216 O O . LYS A 1 297 ? -12.674 22.258 2.322 1.00 78.12 297 LYS A O 1
ATOM 2221 N N . MET A 1 298 ? -10.543 21.699 2.710 1.00 69.94 298 MET A N 1
ATOM 2222 C CA . MET A 1 298 ? -10.249 22.862 3.544 1.00 69.94 298 MET A CA 1
ATOM 2223 C C . MET A 1 298 ? -9.910 24.043 2.621 1.00 69.94 298 MET A C 1
ATOM 2225 O O . MET A 1 298 ? -8.878 24.006 1.959 1.00 69.94 298 MET A O 1
ATOM 2229 N N . GLU A 1 299 ? -10.739 25.092 2.587 1.00 57.88 299 GLU A N 1
ATOM 2230 C CA . GLU A 1 299 ? -10.656 26.255 1.665 1.00 57.88 299 GLU A CA 1
ATOM 2231 C C . GLU A 1 299 ? -9.417 27.172 1.850 1.00 57.88 299 GLU A C 1
ATOM 2233 O O . GLU A 1 299 ? -9.412 28.342 1.480 1.00 57.88 299 GLU A O 1
ATOM 2238 N N . VAL A 1 300 ? -8.318 26.645 2.395 1.00 50.44 300 VAL A N 1
ATOM 2239 C CA . VAL A 1 300 ? -7.089 27.339 2.828 1.00 50.44 300 VAL A CA 1
ATOM 2240 C C . VAL A 1 300 ? -6.267 27.916 1.650 1.00 50.44 300 VAL A C 1
ATOM 2242 O O . VAL A 1 300 ? -5.163 28.427 1.828 1.00 50.44 300 VAL A O 1
ATOM 2245 N N . SER A 1 301 ? -6.784 27.889 0.419 1.00 43.78 301 SER A N 1
ATOM 2246 C CA . SER A 1 301 ? -6.223 28.629 -0.717 1.00 43.78 301 SER A CA 1
ATOM 2247 C C . SER A 1 301 ? -7.288 28.966 -1.758 1.00 43.78 301 SER A C 1
ATOM 2249 O O . SER A 1 301 ? -7.787 28.089 -2.458 1.00 43.78 301 SER A O 1
ATOM 2251 N N . ALA A 1 302 ? -7.546 30.262 -1.946 1.00 40.16 302 ALA A N 1
ATOM 2252 C CA . ALA A 1 302 ? -8.460 30.795 -2.963 1.00 40.16 302 ALA A CA 1
ATOM 2253 C C . ALA A 1 302 ? -8.009 30.543 -4.425 1.00 40.16 302 ALA A C 1
ATOM 2255 O O . ALA A 1 302 ? -8.726 30.875 -5.362 1.00 40.16 302 ALA A O 1
ATOM 2256 N N . SER A 1 303 ? -6.839 29.930 -4.637 1.00 43.41 303 SER A N 1
ATOM 2257 C CA . SER A 1 303 ? -6.346 29.430 -5.931 1.00 43.41 303 SER A CA 1
ATOM 2258 C C . SER A 1 303 ? -6.485 27.903 -6.102 1.00 43.41 303 SER A C 1
ATOM 2260 O O . SER A 1 303 ? -6.102 27.357 -7.138 1.00 43.41 303 SER A O 1
ATOM 2262 N N . SER A 1 304 ? -7.022 27.190 -5.101 1.00 42.50 304 SER A N 1
ATOM 2263 C CA . SER A 1 304 ? -6.955 25.720 -5.003 1.00 42.50 304 SER A CA 1
ATOM 2264 C C . SER A 1 304 ? -7.895 24.961 -5.951 1.00 42.50 304 SER A C 1
ATOM 2266 O O . SER A 1 304 ? -7.675 23.777 -6.206 1.00 42.50 304 SER A O 1
ATOM 2268 N N . GLY A 1 305 ? -8.892 25.623 -6.552 1.00 41.41 305 GLY A N 1
ATOM 2269 C CA . GLY A 1 305 ? -9.860 24.980 -7.459 1.00 41.41 305 GLY A CA 1
ATOM 2270 C C . GLY A 1 305 ? -9.232 24.238 -8.652 1.00 41.41 305 GLY A C 1
ATOM 2271 O O . GLY A 1 305 ? -9.816 23.284 -9.160 1.00 41.41 305 GLY A O 1
ATOM 2272 N N . ALA A 1 306 ? -8.014 24.621 -9.056 1.00 45.09 306 ALA A N 1
ATOM 2273 C CA . ALA A 1 306 ? -7.222 23.942 -10.087 1.00 45.09 306 ALA A CA 1
ATOM 2274 C C . ALA A 1 306 ? -6.017 23.140 -9.541 1.00 45.09 306 ALA A C 1
ATOM 2276 O O . ALA A 1 306 ? -5.349 22.446 -10.304 1.00 45.09 306 ALA A O 1
ATOM 2277 N N . PHE A 1 307 ? -5.709 23.239 -8.242 1.00 45.91 307 PHE A N 1
ATOM 2278 C CA . PHE A 1 307 ? -4.477 22.717 -7.632 1.00 45.91 307 PHE A CA 1
ATOM 2279 C C . PHE A 1 307 ? -4.492 21.187 -7.540 1.00 45.91 307 PHE A C 1
ATOM 2281 O O . PHE A 1 307 ? -3.609 20.517 -8.078 1.00 45.91 307 PHE A O 1
ATOM 2288 N N . ILE A 1 308 ? -5.534 20.645 -6.905 1.00 49.56 308 ILE A N 1
ATOM 2289 C CA . ILE A 1 308 ? -5.924 19.233 -6.965 1.00 49.56 308 ILE A CA 1
ATOM 2290 C C . ILE A 1 308 ? -7.456 19.197 -6.954 1.00 49.56 308 ILE A C 1
ATOM 2292 O O . ILE A 1 308 ? -8.088 18.801 -5.974 1.00 49.56 308 ILE A O 1
ATOM 2296 N N . HIS A 1 309 ? -8.073 19.574 -8.077 1.00 41.75 309 HIS A N 1
ATOM 2297 C CA . HIS A 1 309 ? -9.357 18.955 -8.408 1.00 41.75 309 HIS A CA 1
ATOM 2298 C C . HIS A 1 309 ? -9.083 17.442 -8.362 1.00 41.75 309 HIS A C 1
ATOM 2300 O O . HIS A 1 309 ? -8.099 17.012 -8.958 1.00 41.75 309 HIS A O 1
ATOM 2306 N N . THR A 1 310 ? -9.836 16.649 -7.593 1.00 44.47 310 THR A N 1
ATOM 2307 C CA . THR A 1 310 ? -9.651 15.184 -7.493 1.00 44.47 310 THR A CA 1
ATOM 2308 C C . THR A 1 310 ? -10.563 14.514 -8.514 1.00 44.47 310 THR A C 1
ATOM 2310 O O . THR A 1 310 ? -11.777 14.589 -8.314 1.00 44.47 310 THR A O 1
ATOM 2313 N N . PRO A 1 311 ? -10.046 14.030 -9.670 1.00 37.06 311 PRO A N 1
ATOM 2314 C CA . PRO A 1 311 ? -10.910 13.932 -10.822 1.00 37.06 311 PRO A CA 1
ATOM 2315 C C . PRO A 1 311 ? -12.138 13.009 -10.682 1.00 37.06 311 PRO A C 1
ATOM 2317 O O . PRO A 1 311 ? -11.903 11.807 -10.628 1.00 37.06 311 PRO A O 1
ATOM 2320 N N . GLY A 1 312 ? -13.390 13.462 -10.745 1.00 39.94 312 GLY A N 1
ATOM 2321 C CA . GLY A 1 312 ? -14.526 12.556 -10.993 1.00 39.94 312 GLY A CA 1
ATOM 2322 C C . GLY A 1 312 ? -15.124 11.889 -9.748 1.00 39.94 312 GLY A C 1
ATOM 2323 O O . GLY A 1 312 ? -14.852 12.290 -8.616 1.00 39.94 312 GLY A O 1
ATOM 2324 N N . THR A 1 313 ? -16.006 10.910 -9.973 1.00 42.62 313 THR A N 1
ATOM 2325 C CA . THR A 1 313 ? -16.802 10.207 -8.952 1.00 42.62 313 THR A CA 1
ATOM 2326 C C . THR A 1 313 ? -15.912 9.526 -7.917 1.00 42.62 313 THR A C 1
ATOM 2328 O O . THR A 1 313 ? -15.529 8.366 -8.068 1.00 42.62 313 THR A O 1
ATOM 2331 N N . GLN A 1 314 ? -15.570 10.258 -6.852 1.00 55.88 314 GLN A N 1
ATOM 2332 C CA . GLN A 1 314 ? -14.722 9.756 -5.780 1.00 55.88 314 GLN A CA 1
ATOM 2333 C C . GLN A 1 314 ? -15.347 8.480 -5.215 1.00 55.88 314 GLN A C 1
ATOM 2335 O O . GLN A 1 314 ? -16.393 8.542 -4.575 1.00 55.88 314 GLN A O 1
ATOM 2340 N N . SER A 1 315 ? -14.698 7.335 -5.432 1.00 70.94 315 SER A N 1
ATOM 2341 C CA . SER A 1 315 ? -15.189 6.048 -4.944 1.00 70.94 315 SER A CA 1
ATOM 2342 C C . SER A 1 315 ? -15.458 6.124 -3.437 1.00 70.94 315 SER A C 1
ATOM 2344 O O . SER A 1 315 ? -14.531 6.263 -2.635 1.00 70.94 315 SER A O 1
ATOM 2346 N N . GLU A 1 316 ? -16.738 6.071 -3.060 1.00 83.12 316 GLU A N 1
ATOM 2347 C CA . GLU A 1 316 ? -17.210 6.114 -1.668 1.00 83.12 316 GLU A CA 1
ATOM 2348 C C . GLU A 1 316 ? -16.532 5.015 -0.840 1.00 83.12 316 GLU A C 1
ATOM 2350 O O . GLU A 1 316 ? -16.049 5.257 0.263 1.00 83.12 316 GLU A O 1
ATOM 2355 N N . ILE A 1 317 ? -16.341 3.846 -1.460 1.00 86.00 317 ILE A N 1
ATOM 2356 C CA . ILE A 1 317 ? -15.551 2.717 -0.958 1.00 86.00 317 ILE A CA 1
ATOM 2357 C C . ILE A 1 317 ? -14.139 3.162 -0.560 1.00 86.00 317 ILE A C 1
ATOM 2359 O O . ILE A 1 317 ? -13.715 2.931 0.571 1.00 86.00 317 ILE A O 1
ATOM 2363 N N . ALA A 1 318 ? -13.406 3.822 -1.463 1.00 86.12 318 ALA A N 1
ATOM 2364 C CA . ALA A 1 318 ? -12.028 4.237 -1.208 1.00 86.12 318 ALA A CA 1
ATOM 2365 C C . ALA A 1 318 ? -11.937 5.235 -0.044 1.00 86.12 318 ALA A C 1
ATOM 2367 O O . ALA A 1 318 ? -11.049 5.108 0.799 1.00 86.12 318 ALA A O 1
ATOM 2368 N N . THR A 1 319 ? -12.872 6.183 0.044 1.00 88.44 319 THR A N 1
ATOM 2369 C CA . THR A 1 319 ? -12.918 7.164 1.139 1.00 88.44 319 THR A CA 1
ATOM 2370 C C . THR A 1 319 ? -13.337 6.522 2.463 1.00 88.44 319 THR A C 1
ATOM 2372 O O . THR A 1 319 ? -12.745 6.827 3.494 1.00 88.44 319 THR A O 1
ATOM 2375 N N . VAL A 1 320 ? -14.280 5.576 2.474 1.00 90.38 320 VAL A N 1
ATOM 2376 C CA . VAL A 1 320 ? -14.638 4.819 3.686 1.00 90.38 320 VAL A CA 1
ATOM 2377 C C . VAL A 1 320 ? -13.447 4.000 4.195 1.00 90.38 320 VAL A C 1
ATOM 2379 O O . VAL A 1 320 ? -13.130 4.057 5.386 1.00 90.38 320 VAL A O 1
ATOM 2382 N N . ILE A 1 321 ? -12.723 3.312 3.304 1.00 91.12 321 ILE A N 1
ATOM 2383 C CA . ILE A 1 321 ? -11.486 2.591 3.645 1.00 91.12 321 ILE A CA 1
ATOM 2384 C C . ILE A 1 321 ? -10.426 3.560 4.195 1.00 91.12 321 ILE A C 1
ATOM 2386 O O . ILE A 1 321 ? -9.832 3.289 5.240 1.00 91.12 321 ILE A O 1
ATOM 2390 N N . GLN A 1 322 ? -10.207 4.700 3.530 1.00 91.81 322 GLN A N 1
ATOM 2391 C CA . GLN A 1 322 ? -9.263 5.735 3.968 1.00 91.81 322 GLN A CA 1
ATOM 2392 C C . GLN A 1 322 ? -9.613 6.321 5.333 1.00 91.81 322 GLN A C 1
ATOM 2394 O O . GLN A 1 322 ? -8.726 6.431 6.175 1.00 91.81 322 GLN A O 1
ATOM 2399 N N . GLY A 1 323 ? -10.885 6.622 5.592 1.00 91.44 323 GLY A N 1
ATOM 2400 C CA . GLY A 1 323 ? -11.341 7.136 6.879 1.00 91.44 323 GLY A CA 1
ATOM 2401 C C . GLY A 1 323 ? -11.092 6.141 8.008 1.00 91.44 323 GLY A C 1
ATOM 2402 O O . GLY A 1 323 ? -10.481 6.499 9.015 1.00 91.44 323 GLY A O 1
ATOM 2403 N N . VAL A 1 324 ? -11.496 4.877 7.823 1.00 92.31 324 VAL A N 1
ATOM 2404 C CA . VAL A 1 324 ? -11.279 3.809 8.815 1.00 92.31 324 VAL A CA 1
ATOM 2405 C C . VAL A 1 324 ? -9.789 3.612 9.092 1.00 92.31 324 VAL A C 1
ATOM 2407 O O . VAL A 1 324 ? -9.382 3.588 10.255 1.00 92.31 324 VAL A O 1
ATOM 2410 N N . LEU A 1 325 ? -8.956 3.508 8.052 1.00 92.88 325 LEU A N 1
ATOM 2411 C CA . LEU A 1 325 ? -7.522 3.277 8.224 1.00 92.88 325 LEU A CA 1
ATOM 2412 C C . LEU A 1 325 ? -6.811 4.494 8.828 1.00 92.88 325 LEU A C 1
ATOM 2414 O O . LEU A 1 325 ? -6.013 4.313 9.746 1.00 92.88 325 LEU A O 1
ATOM 2418 N N . LEU A 1 326 ? -7.147 5.722 8.420 1.00 92.75 326 LEU A N 1
ATOM 2419 C CA . LEU A 1 326 ? -6.660 6.950 9.058 1.00 92.75 326 LEU A CA 1
ATOM 2420 C C . LEU A 1 326 ? -6.989 6.964 10.557 1.00 92.75 326 LEU A C 1
ATOM 2422 O O . LEU A 1 326 ? -6.105 7.202 11.379 1.00 92.75 326 LEU A O 1
ATOM 2426 N N . GLY A 1 327 ? -8.232 6.638 10.922 1.00 91.75 327 GLY A N 1
ATOM 2427 C CA . GLY A 1 327 ? -8.649 6.510 12.317 1.00 91.75 327 GLY A CA 1
ATOM 2428 C C . GLY A 1 327 ? -7.810 5.488 13.091 1.00 91.75 327 GLY A C 1
ATOM 2429 O O . GLY A 1 327 ? -7.289 5.799 14.163 1.00 91.75 327 GLY A O 1
ATOM 2430 N N . LEU A 1 328 ? -7.614 4.289 12.535 1.00 92.75 328 LEU A N 1
ATOM 2431 C CA . LEU A 1 328 ? -6.809 3.233 13.161 1.00 92.75 328 LEU A CA 1
ATOM 2432 C C . LEU A 1 328 ? -5.319 3.590 13.276 1.00 92.75 328 LEU A C 1
ATOM 2434 O O . LEU A 1 328 ? -4.690 3.226 14.268 1.00 92.75 328 LEU A O 1
ATOM 2438 N N . PHE A 1 329 ? -4.752 4.341 12.328 1.00 91.06 329 PHE A N 1
ATOM 2439 C CA . PHE A 1 329 ? -3.374 4.836 12.422 1.00 91.06 329 PHE A CA 1
ATOM 2440 C C . PHE A 1 329 ? -3.207 5.994 13.422 1.00 91.06 329 PHE A C 1
ATOM 2442 O O . PHE A 1 329 ? -2.124 6.149 13.989 1.00 91.06 329 PHE A O 1
ATOM 2449 N N . LEU A 1 330 ? -4.262 6.770 13.696 1.00 91.06 330 LEU A N 1
ATOM 2450 C CA . LEU A 1 330 ? -4.276 7.818 14.728 1.00 91.06 330 LEU A CA 1
ATOM 2451 C C . LEU A 1 330 ? -4.587 7.277 16.137 1.00 91.06 330 LEU A C 1
ATOM 2453 O O . LEU A 1 330 ? -4.175 7.873 17.135 1.00 91.06 330 LEU A O 1
ATOM 2457 N N . LEU A 1 331 ? -5.247 6.121 16.244 1.00 91.44 331 LEU A N 1
ATOM 2458 C CA . LEU A 1 331 ? -5.611 5.487 17.516 1.00 91.44 331 LEU A CA 1
ATOM 2459 C C . LEU A 1 331 ? -4.433 5.268 18.500 1.00 91.44 331 LEU A C 1
ATOM 2461 O O . LEU A 1 331 ? -4.636 5.530 19.685 1.00 91.44 331 LEU A O 1
ATOM 2465 N N . PRO A 1 332 ? -3.199 4.876 18.105 1.00 88.31 332 PRO A N 1
ATOM 2466 C CA . PRO A 1 332 ? -2.059 4.802 19.027 1.00 88.31 332 PRO A CA 1
ATOM 2467 C C . PRO A 1 332 ? -1.705 6.146 19.680 1.00 88.31 332 PRO A C 1
ATOM 2469 O O . PRO A 1 332 ? -1.290 6.174 20.840 1.00 88.31 332 PRO A O 1
ATOM 2472 N N . LEU A 1 333 ? -1.864 7.254 18.946 1.00 87.25 333 LEU A N 1
ATOM 2473 C CA . LEU A 1 333 ? -1.600 8.604 19.448 1.00 87.25 333 LEU A CA 1
ATOM 2474 C C . LEU A 1 333 ? -2.690 9.016 20.438 1.00 87.25 333 LEU A C 1
ATOM 2476 O O . LEU A 1 333 ? -2.381 9.435 21.551 1.00 87.25 333 LEU A O 1
ATOM 2480 N N . LEU A 1 334 ? -3.956 8.812 20.064 1.00 87.25 334 LEU A N 1
ATOM 2481 C CA . LEU A 1 334 ? -5.107 9.104 20.919 1.00 87.25 334 LEU A CA 1
ATOM 2482 C C . LEU A 1 334 ? -5.081 8.272 22.203 1.00 87.25 334 LEU A C 1
ATOM 2484 O O . LEU A 1 334 ? -5.209 8.838 23.281 1.00 87.25 334 LEU A O 1
ATOM 2488 N N . TYR A 1 335 ? -4.812 6.967 22.115 1.00 86.44 335 TYR A N 1
ATOM 2489 C CA . TYR A 1 335 ? -4.637 6.097 23.280 1.00 86.44 335 TYR A CA 1
ATOM 2490 C C . TYR A 1 335 ? -3.527 6.601 24.215 1.00 86.44 335 TYR A C 1
ATOM 2492 O O . TYR A 1 335 ? -3.728 6.657 25.429 1.00 86.44 335 TYR A O 1
ATOM 2500 N N . LYS A 1 336 ? -2.372 7.022 23.673 1.00 86.88 336 LYS A N 1
ATOM 2501 C CA . LYS A 1 336 ? -1.277 7.589 24.476 1.00 86.88 336 LYS A CA 1
ATOM 2502 C C . LYS A 1 336 ? -1.710 8.874 25.193 1.00 86.88 336 LYS A C 1
ATOM 2504 O O . LYS A 1 336 ? -1.470 8.991 26.393 1.00 86.88 336 LYS A O 1
ATOM 2509 N N . SER A 1 337 ? -2.374 9.793 24.493 1.00 85.56 337 SER A N 1
ATOM 2510 C CA . SER A 1 337 ? -2.882 11.042 25.075 1.00 85.56 337 SER A CA 1
ATOM 2511 C C . SER A 1 337 ? -3.963 10.789 26.132 1.00 85.56 337 SER A C 1
ATOM 2513 O O . SER A 1 337 ? -3.873 11.316 27.238 1.00 85.56 337 SER A O 1
ATOM 2515 N N . SER A 1 338 ? -4.944 9.923 25.853 1.00 84.75 338 SER A N 1
ATOM 2516 C CA . SER A 1 338 ? -5.985 9.526 26.811 1.00 84.75 338 SER A CA 1
ATOM 2517 C C . SER A 1 338 ? -5.394 8.871 28.062 1.00 84.75 338 SER A C 1
ATOM 2519 O O . SER A 1 338 ? -5.842 9.161 29.169 1.00 84.75 338 SER A O 1
ATOM 2521 N N . LEU A 1 339 ? -4.357 8.038 27.917 1.00 83.44 339 LEU A N 1
ATOM 2522 C CA . LEU A 1 339 ? -3.659 7.429 29.049 1.00 83.44 339 LEU A CA 1
ATOM 2523 C C . LEU A 1 339 ? -2.894 8.471 29.885 1.00 83.44 339 LEU A C 1
ATOM 2525 O O . LEU A 1 339 ? -2.927 8.401 31.112 1.00 83.44 339 LEU A O 1
ATOM 2529 N N . GLN A 1 340 ? -2.245 9.454 29.249 1.00 85.12 340 GLN A N 1
ATOM 2530 C CA . GLN A 1 340 ? -1.576 10.559 29.948 1.00 85.12 340 GLN A CA 1
ATOM 2531 C C . GLN A 1 340 ? -2.572 11.418 30.742 1.00 85.12 340 GLN A C 1
ATOM 2533 O O . GLN A 1 340 ? -2.352 11.656 31.929 1.00 85.12 340 GLN A O 1
ATOM 2538 N N . VAL A 1 341 ? -3.692 11.813 30.125 1.00 84.50 341 VAL A N 1
ATOM 2539 C CA . VAL A 1 341 ? -4.770 12.564 30.794 1.00 84.50 341 VAL A CA 1
ATOM 2540 C C . VAL A 1 341 ? -5.361 11.756 31.951 1.00 84.50 341 VAL A C 1
ATOM 2542 O O . VAL A 1 341 ? -5.506 12.278 33.053 1.00 84.50 341 VAL A O 1
ATOM 2545 N N . TRP A 1 342 ? -5.619 10.460 31.757 1.00 81.88 342 TRP A N 1
ATOM 2546 C CA . TRP A 1 342 ? -6.116 9.579 32.816 1.00 81.88 342 TRP A CA 1
ATOM 2547 C C . TRP A 1 342 ? -5.164 9.496 34.021 1.00 81.88 342 TRP A C 1
ATOM 2549 O O . TRP A 1 342 ? -5.596 9.614 35.170 1.00 81.88 342 TRP A O 1
ATOM 2559 N N . VAL A 1 343 ? -3.859 9.325 33.778 1.00 82.44 343 VAL A N 1
ATOM 2560 C CA . VAL A 1 343 ? -2.839 9.299 34.840 1.00 82.44 343 VAL A CA 1
ATOM 2561 C C . VAL A 1 343 ? -2.755 10.650 35.557 1.00 82.44 343 VAL A C 1
ATOM 2563 O O . VAL A 1 343 ? -2.663 10.670 36.787 1.00 82.44 343 VAL A O 1
ATOM 2566 N N . TYR A 1 344 ? -2.861 11.764 34.830 1.00 81.88 344 TYR A N 1
ATOM 2567 C CA . TYR A 1 344 ? -2.897 13.109 35.404 1.00 81.88 344 TYR A CA 1
ATOM 2568 C C . TYR A 1 344 ? -4.118 13.301 36.323 1.00 81.88 344 TYR A C 1
ATOM 2570 O O . TYR A 1 344 ? -3.953 13.600 37.506 1.00 81.88 344 TYR A O 1
ATOM 2578 N N . CYS A 1 345 ? -5.331 13.008 35.841 1.00 79.94 345 CYS A N 1
ATOM 2579 C CA . CYS A 1 345 ? -6.559 13.092 36.639 1.00 79.94 345 CYS A CA 1
ATOM 2580 C C . CYS A 1 345 ? -6.526 12.181 37.879 1.00 79.94 345 CYS A C 1
ATOM 2582 O O . CYS A 1 345 ? -6.936 12.595 38.963 1.00 79.94 345 CYS A O 1
ATOM 2584 N N . ARG A 1 346 ? -5.985 10.958 37.765 1.00 75.69 346 ARG A N 1
ATOM 2585 C CA . ARG A 1 346 ? -5.814 10.046 38.911 1.00 75.69 346 ARG A CA 1
ATOM 2586 C C . ARG A 1 346 ? -4.779 10.557 39.912 1.00 75.69 346 ARG A C 1
ATOM 2588 O O . ARG A 1 346 ? -4.956 10.345 41.106 1.00 75.69 346 ARG A O 1
ATOM 2595 N N . THR A 1 347 ? -3.723 11.226 39.452 1.00 72.81 347 THR A N 1
ATOM 2596 C CA . THR A 1 347 ? -2.729 11.865 40.333 1.00 72.81 347 THR A CA 1
ATOM 2597 C C . THR A 1 347 ? -3.363 13.007 41.123 1.00 72.81 347 THR A C 1
ATOM 2599 O O . THR A 1 347 ? -3.147 13.095 42.327 1.00 72.81 347 THR A O 1
ATOM 2602 N N . LEU A 1 348 ? -4.233 13.798 40.485 1.00 71.62 348 LEU A N 1
ATOM 2603 C CA . LEU A 1 348 ? -5.014 14.848 41.145 1.00 71.62 348 LEU A CA 1
ATOM 2604 C C . LEU A 1 348 ? -6.012 14.279 42.178 1.00 71.62 348 LEU A C 1
ATOM 2606 O O . LEU A 1 348 ? -6.164 14.825 43.265 1.00 71.62 348 LEU A O 1
ATOM 2610 N N . GLY A 1 349 ? -6.664 13.153 41.865 1.00 65.56 349 GLY A N 1
ATOM 2611 C CA . GLY A 1 349 ? -7.619 12.484 42.762 1.00 65.56 349 GLY A CA 1
ATOM 2612 C C . GLY A 1 349 ? -6.989 11.680 43.911 1.00 65.56 349 GLY A C 1
ATOM 2613 O O . GLY A 1 349 ? -7.693 11.260 44.833 1.00 65.56 349 GLY A O 1
ATOM 2614 N N . LYS A 1 350 ? -5.669 11.452 43.898 1.00 57.16 350 LYS A N 1
ATOM 2615 C CA . LYS A 1 350 ? -4.956 10.610 44.874 1.00 57.16 350 LYS A CA 1
ATOM 2616 C C . LYS A 1 350 ? -4.600 11.330 46.181 1.00 57.16 350 LYS A C 1
ATOM 2618 O O . LYS A 1 350 ? -3.474 11.245 46.660 1.00 57.16 350 LYS A O 1
ATOM 2623 N N . GLN A 1 351 ? -5.603 11.926 46.829 1.00 53.22 351 GLN A N 1
ATOM 2624 C CA . GLN A 1 351 ? -5.530 12.253 48.261 1.00 53.22 351 GLN A CA 1
ATOM 2625 C C . GLN A 1 351 ? -6.297 11.265 49.163 1.00 53.22 351 GLN A C 1
ATOM 2627 O O . GLN A 1 351 ? -6.230 11.382 50.384 1.00 53.22 351 GLN A O 1
ATOM 2632 N N . ARG A 1 352 ? -7.006 10.267 48.602 1.00 51.44 352 ARG A N 1
ATOM 2633 C CA . ARG A 1 352 ? -7.831 9.330 49.389 1.00 51.44 352 ARG A CA 1
ATOM 2634 C C . ARG A 1 352 ? -7.558 7.850 49.078 1.00 51.44 352 ARG A C 1
ATOM 2636 O O . ARG A 1 352 ? -7.888 7.354 48.007 1.00 51.44 352 ARG A O 1
ATOM 2643 N N . THR A 1 353 ? -7.042 7.145 50.092 1.00 51.69 353 THR A N 1
ATOM 2644 C CA . THR A 1 353 ? -6.993 5.671 50.275 1.00 51.69 353 THR A CA 1
ATOM 2645 C C . THR A 1 353 ? -6.211 4.805 49.267 1.00 51.69 353 THR A C 1
ATOM 2647 O O . THR A 1 353 ? -6.637 4.562 48.143 1.00 51.69 353 THR A O 1
ATOM 2650 N N . GLN A 1 354 ? -5.117 4.196 49.747 1.00 56.19 354 GLN A N 1
ATOM 2651 C CA . GLN A 1 354 ? -4.375 3.114 49.084 1.00 56.19 354 GLN A CA 1
ATOM 2652 C C . GLN A 1 354 ? -4.673 1.757 49.750 1.00 56.19 354 GLN A C 1
ATOM 2654 O O . GLN A 1 354 ? -4.431 1.616 50.943 1.00 56.19 354 GLN A O 1
ATOM 2659 N N . ALA A 1 355 ? -5.138 0.761 48.981 1.00 48.47 355 ALA A N 1
ATOM 2660 C CA . ALA A 1 355 ? -5.011 -0.684 49.284 1.00 48.47 355 ALA A CA 1
ATOM 2661 C C . ALA A 1 355 ? -5.568 -1.572 48.150 1.00 48.47 355 ALA A C 1
ATOM 2663 O O . ALA A 1 355 ? -4.965 -2.576 47.782 1.00 48.47 355 ALA A O 1
ATOM 2664 N N . ILE A 1 356 ? -6.715 -1.192 47.573 1.00 53.78 356 ILE A N 1
ATOM 2665 C CA . ILE A 1 356 ? -7.509 -2.040 46.655 1.00 53.78 356 ILE A CA 1
ATOM 2666 C C . ILE A 1 356 ? -6.994 -1.992 45.191 1.00 53.78 356 ILE A C 1
ATOM 2668 O O . ILE A 1 356 ? -7.320 -2.845 44.365 1.00 53.78 356 ILE A O 1
ATOM 2672 N N . GLU A 1 357 ? -6.143 -1.019 44.846 1.00 55.12 357 GLU A N 1
ATOM 2673 C CA . GLU A 1 357 ? -5.900 -0.600 43.453 1.00 55.12 357 GLU A CA 1
ATOM 2674 C C . GLU A 1 357 ? -5.249 -1.631 42.511 1.00 55.12 357 GLU A C 1
ATOM 2676 O O . GLU A 1 357 ? -5.553 -1.619 41.316 1.00 55.12 357 GLU A O 1
ATOM 2681 N N . LYS A 1 358 ? -4.378 -2.532 42.992 1.00 51.38 358 LYS A N 1
ATOM 2682 C CA . LYS A 1 358 ? -3.511 -3.344 42.103 1.00 51.38 358 LYS A CA 1
ATOM 2683 C C . LYS A 1 358 ? -4.256 -4.328 41.186 1.00 51.38 358 LYS A C 1
ATOM 2685 O O . LYS A 1 358 ? -3.685 -4.772 40.193 1.00 51.38 358 LYS A O 1
ATOM 2690 N N . ARG A 1 359 ? -5.517 -4.679 41.483 1.00 47.97 359 ARG A N 1
ATOM 2691 C CA . ARG A 1 359 ? -6.342 -5.534 40.601 1.00 47.97 359 ARG A CA 1
ATOM 2692 C C . ARG A 1 359 ? -7.175 -4.724 39.600 1.00 47.97 359 ARG A C 1
ATOM 2694 O O . ARG A 1 359 ? -7.365 -5.185 38.478 1.00 47.97 359 ARG A O 1
ATOM 2701 N N . ALA A 1 360 ? -7.616 -3.522 39.976 1.00 52.75 360 ALA A N 1
ATOM 2702 C CA . ALA A 1 360 ? -8.369 -2.616 39.103 1.00 52.75 360 ALA A CA 1
ATOM 2703 C C . ALA A 1 360 ? -7.487 -2.034 37.982 1.00 52.75 360 ALA A C 1
ATOM 2705 O O . ALA A 1 360 ? -7.906 -1.955 36.829 1.00 52.75 360 ALA A O 1
ATOM 2706 N N . GLU A 1 361 ? -6.227 -1.731 38.305 1.00 56.38 361 GLU A N 1
ATOM 2707 C CA . GLU A 1 361 ? -5.221 -1.157 37.400 1.00 56.38 361 GLU A CA 1
ATOM 2708 C C . GLU A 1 361 ? -5.026 -1.952 36.094 1.00 56.38 361 GLU A C 1
ATOM 2710 O O . GLU A 1 361 ? -4.801 -1.371 35.032 1.00 56.38 361 GLU A O 1
ATOM 2715 N N . LYS A 1 362 ? -5.203 -3.279 36.149 1.00 55.62 362 LYS A N 1
ATOM 2716 C CA . LYS A 1 362 ? -5.087 -4.181 34.994 1.00 55.62 362 LYS A CA 1
ATOM 2717 C C . LYS A 1 362 ? -6.285 -4.115 34.034 1.00 55.62 362 LYS A C 1
ATOM 2719 O O . LYS A 1 362 ? -6.122 -4.372 32.845 1.00 55.62 362 LYS A O 1
ATOM 2724 N N . GLY A 1 363 ? -7.475 -3.765 34.527 1.00 62.38 363 GLY A N 1
ATOM 2725 C CA . GLY A 1 363 ? -8.670 -3.569 33.697 1.00 62.38 363 GLY A CA 1
ATOM 2726 C C . GLY A 1 363 ? -8.708 -2.186 33.043 1.00 62.38 363 GLY A C 1
ATOM 2727 O O . GLY A 1 363 ? -9.065 -2.058 31.872 1.00 62.38 363 GLY A O 1
ATOM 2728 N N . THR A 1 364 ? -8.273 -1.153 33.772 1.00 68.88 364 THR A N 1
ATOM 2729 C CA . THR A 1 364 ? -8.369 0.250 33.344 1.00 68.88 364 THR A CA 1
ATOM 2730 C C . THR A 1 364 ? -7.631 0.546 32.037 1.00 68.88 364 THR A C 1
ATOM 2732 O O . THR A 1 364 ? -8.198 1.200 31.168 1.00 68.88 364 THR A O 1
ATOM 2735 N N . GLY A 1 365 ? -6.410 0.033 31.840 1.00 71.69 365 GLY A N 1
ATOM 2736 C CA . GLY A 1 365 ? -5.671 0.256 30.587 1.00 71.69 365 GLY A CA 1
ATOM 2737 C C . GLY A 1 365 ? -6.386 -0.314 29.353 1.00 71.69 365 GLY A C 1
ATOM 2738 O O . GLY A 1 365 ? -6.410 0.318 28.299 1.00 71.69 365 GLY A O 1
ATOM 2739 N N . SER A 1 366 ? -7.040 -1.472 29.503 1.00 77.88 366 SER A N 1
ATOM 2740 C CA . SER A 1 366 ? -7.818 -2.088 28.424 1.00 77.88 366 SER A CA 1
ATOM 2741 C C . SER A 1 366 ? -9.112 -1.319 28.163 1.00 77.88 366 SER A C 1
ATOM 2743 O O . SER A 1 366 ? -9.509 -1.184 27.009 1.00 77.88 366 SER A O 1
ATOM 2745 N N . ALA A 1 367 ? -9.754 -0.796 29.212 1.00 82.38 367 ALA A N 1
ATOM 2746 C CA . ALA A 1 367 ? -10.940 0.042 29.078 1.00 82.38 367 ALA A CA 1
ATOM 2747 C C . ALA A 1 367 ? -10.625 1.347 28.329 1.00 82.38 367 ALA A C 1
ATOM 2749 O O . ALA A 1 367 ? -11.332 1.678 27.383 1.00 82.38 367 ALA A O 1
ATOM 2750 N N . VAL A 1 368 ? -9.526 2.036 28.673 1.00 85.19 368 VAL A N 1
ATOM 2751 C CA . VAL A 1 368 ? -9.073 3.241 27.951 1.00 85.19 368 VAL A CA 1
ATOM 2752 C C . VAL A 1 368 ? -8.818 2.928 26.474 1.00 85.19 368 VAL A C 1
ATOM 2754 O O . VAL A 1 368 ? -9.279 3.677 25.623 1.00 85.19 368 VAL A O 1
ATOM 2757 N N . PHE A 1 369 ? -8.177 1.798 26.147 1.00 87.25 369 PHE A N 1
ATOM 2758 C CA . PHE A 1 369 ? -7.988 1.380 24.753 1.00 87.25 369 PHE A CA 1
ATOM 2759 C C . PHE A 1 369 ? -9.315 1.187 23.999 1.00 87.25 369 PHE A C 1
ATOM 2761 O O . PHE A 1 369 ? -9.481 1.745 22.914 1.00 87.25 369 PHE A O 1
ATOM 2768 N N . TYR A 1 370 ? -10.273 0.441 24.562 1.00 89.00 370 TYR A N 1
ATOM 2769 C CA . TYR A 1 370 ? -11.564 0.209 23.902 1.00 89.00 370 TYR A CA 1
ATOM 2770 C C . TYR A 1 370 ? -12.412 1.483 23.789 1.00 89.00 370 TYR A C 1
ATOM 2772 O O . TYR A 1 370 ? -13.066 1.674 22.768 1.00 89.00 370 TYR A O 1
ATOM 2780 N N . VAL A 1 371 ? -12.360 2.384 24.776 1.00 89.94 371 VAL A N 1
ATOM 2781 C CA . VAL A 1 371 ? -13.013 3.701 24.697 1.00 89.94 371 VAL A CA 1
ATOM 2782 C C . VAL A 1 371 ? -12.356 4.571 23.622 1.00 89.94 371 VAL A C 1
ATOM 2784 O O . VAL A 1 371 ? -13.069 5.154 22.812 1.00 89.94 371 VAL A O 1
ATOM 2787 N N . SER A 1 372 ? -11.021 4.617 23.534 1.00 90.06 372 SER A N 1
ATOM 2788 C CA . SER A 1 372 ? -10.323 5.335 22.455 1.00 90.06 372 SER A CA 1
ATOM 2789 C C . SER A 1 372 ? -10.664 4.763 21.073 1.00 90.06 372 SER A C 1
ATOM 2791 O O . SER A 1 372 ? -10.907 5.532 20.146 1.00 90.06 372 SER A O 1
ATOM 2793 N N . LEU A 1 373 ? -10.734 3.433 20.930 1.00 91.44 373 LEU A N 1
ATOM 2794 C CA . LEU A 1 373 ? -11.159 2.765 19.693 1.00 91.44 373 LEU A CA 1
ATOM 2795 C C . LEU A 1 373 ? -12.603 3.141 19.329 1.00 91.44 373 LEU A C 1
ATOM 2797 O O . LEU A 1 373 ? -12.867 3.497 18.185 1.00 91.44 373 LEU A O 1
ATOM 2801 N N . LEU A 1 374 ? -13.521 3.123 20.299 1.00 92.06 374 LEU A N 1
ATOM 2802 C CA . LEU A 1 374 ? -14.915 3.515 20.092 1.00 92.06 374 LEU A CA 1
ATOM 2803 C C . LEU A 1 374 ? -15.033 4.987 19.668 1.00 92.06 374 LEU A C 1
ATOM 2805 O O . LEU A 1 374 ? -15.752 5.291 18.722 1.00 92.06 374 LEU A O 1
ATOM 2809 N N . VAL A 1 375 ? -14.283 5.891 20.309 1.00 92.69 375 VAL A N 1
ATOM 2810 C CA . VAL A 1 375 ? -14.252 7.320 19.951 1.00 92.69 375 VAL A CA 1
ATOM 2811 C C . VAL A 1 375 ? -13.729 7.527 18.527 1.00 92.69 375 VAL A C 1
ATOM 2813 O O . VAL A 1 375 ? -14.294 8.310 17.764 1.00 92.69 375 VAL A O 1
ATOM 2816 N N . VAL A 1 376 ? -12.684 6.793 18.135 1.00 92.62 376 VAL A N 1
ATOM 2817 C CA . VAL A 1 376 ? -12.168 6.821 16.762 1.00 92.62 376 VAL A CA 1
ATOM 2818 C C . VAL A 1 376 ? -13.234 6.367 15.765 1.00 92.62 376 VAL A C 1
ATOM 2820 O O . VAL A 1 376 ? -13.503 7.084 14.804 1.00 92.62 376 VAL A O 1
ATOM 2823 N N . LEU A 1 377 ? -13.861 5.211 15.995 1.00 91.94 377 LEU A N 1
ATOM 2824 C CA . LEU A 1 377 ? -14.803 4.623 15.040 1.00 91.94 377 LEU A CA 1
ATOM 2825 C C . LEU A 1 377 ? -16.141 5.376 14.946 1.00 91.94 377 LEU A C 1
ATOM 2827 O O . LEU A 1 377 ? -16.707 5.416 13.858 1.00 91.94 377 LEU A O 1
ATOM 2831 N N . LEU A 1 378 ? -16.627 5.976 16.042 1.00 91.19 378 LEU A N 1
ATOM 2832 C CA . LEU A 1 378 ? -17.915 6.688 16.082 1.00 91.19 378 LEU A CA 1
ATOM 2833 C C . LEU A 1 378 ? -17.829 8.196 15.810 1.00 91.19 378 LEU A C 1
ATOM 2835 O O . LEU A 1 378 ? -18.829 8.783 15.408 1.00 91.19 378 LEU A O 1
ATOM 2839 N N . PHE A 1 379 ? -16.676 8.841 16.030 1.00 90.38 379 PHE A N 1
ATOM 2840 C CA . PHE A 1 379 ? -16.548 10.297 15.857 1.00 90.38 379 PHE A CA 1
ATOM 2841 C C . PHE A 1 379 ? -15.468 10.689 14.852 1.00 90.38 379 PHE A C 1
ATOM 2843 O O . PHE A 1 379 ? -15.754 11.466 13.942 1.00 90.38 379 PHE A O 1
ATOM 2850 N N . LEU A 1 380 ? -14.249 10.153 14.960 1.00 90.81 380 LEU A N 1
ATOM 2851 C CA . LEU A 1 380 ? -13.147 10.576 14.086 1.00 90.81 380 LEU A CA 1
ATOM 2852 C C . LEU A 1 380 ? -13.341 10.107 12.638 1.00 90.81 380 LEU A C 1
ATOM 2854 O O . LEU A 1 380 ? -13.248 10.918 11.717 1.00 90.81 380 LEU A O 1
ATOM 2858 N N . VAL A 1 381 ? -13.645 8.819 12.445 1.00 92.12 381 VAL A N 1
ATOM 2859 C CA . VAL A 1 381 ? -13.873 8.235 11.115 1.00 92.12 381 VAL A CA 1
ATOM 2860 C C . VAL A 1 381 ? -15.046 8.927 10.395 1.00 92.12 381 VAL A C 1
ATOM 2862 O O . VAL A 1 381 ? -14.819 9.415 9.287 1.00 92.12 381 VAL A O 1
ATOM 2865 N N . PRO A 1 382 ? -16.248 9.083 10.997 1.00 90.69 382 PRO A N 1
ATOM 2866 C CA . PRO A 1 382 ? -17.377 9.728 10.323 1.00 90.69 382 PRO A CA 1
ATOM 2867 C C . PRO A 1 382 ? -17.161 11.223 10.064 1.00 90.69 382 PRO A C 1
ATOM 2869 O O . PRO A 1 382 ? -17.595 11.733 9.033 1.00 90.69 382 PRO A O 1
ATOM 2872 N N . SER A 1 383 ? -16.465 11.934 10.962 1.00 89.44 383 SER A N 1
ATOM 2873 C CA . SER A 1 383 ? -16.168 13.362 10.767 1.00 89.44 383 SER A CA 1
ATOM 2874 C C . SER A 1 383 ? -15.247 13.589 9.568 1.00 89.44 383 SER A C 1
ATOM 2876 O O . SER A 1 383 ? -15.485 14.501 8.779 1.00 89.44 383 SER A O 1
ATOM 2878 N N . TRP A 1 384 ? -14.225 12.743 9.388 1.00 91.12 384 TRP A N 1
ATOM 2879 C CA . TRP A 1 384 ? -13.321 12.856 8.242 1.00 91.12 384 TRP A CA 1
ATOM 2880 C C . TRP A 1 384 ? -13.999 12.457 6.923 1.00 91.12 384 TRP A C 1
ATOM 2882 O O . TRP A 1 384 ? -13.862 13.174 5.933 1.00 91.12 384 TRP A O 1
ATOM 2892 N N . THR A 1 385 ? -14.791 11.376 6.896 1.00 88.56 385 THR A N 1
ATOM 2893 C CA . THR A 1 385 ? -15.528 10.989 5.676 1.00 88.56 385 THR A CA 1
ATOM 2894 C C . THR A 1 385 ? -16.568 12.037 5.274 1.00 88.56 385 THR A C 1
ATOM 2896 O O . THR A 1 385 ? -16.731 12.311 4.085 1.00 88.56 385 THR A O 1
ATOM 2899 N N . ARG A 1 386 ? -17.224 12.680 6.252 1.00 87.69 386 ARG A N 1
ATOM 2900 C CA . ARG A 1 386 ? -18.130 13.809 6.004 1.00 87.69 386 ARG A CA 1
ATOM 2901 C C . ARG A 1 386 ? -17.387 15.024 5.449 1.00 87.69 386 ARG A C 1
ATOM 2903 O O . ARG A 1 386 ? -17.864 15.618 4.492 1.00 87.69 386 ARG A O 1
ATOM 2910 N N . LEU A 1 387 ? -16.215 15.368 5.990 1.00 85.00 387 LEU A N 1
ATOM 2911 C CA . LEU A 1 387 ? -15.399 16.480 5.485 1.00 85.00 387 LEU A CA 1
ATOM 2912 C C . LEU A 1 387 ? -14.946 16.260 4.032 1.00 85.00 387 LEU A C 1
ATOM 2914 O O . LEU A 1 387 ? -14.981 17.185 3.225 1.00 85.00 387 LEU A O 1
ATOM 2918 N N . VAL A 1 388 ? -14.501 15.044 3.699 1.00 82.38 388 VAL A N 1
ATOM 2919 C CA . VAL A 1 388 ? -13.897 14.757 2.388 1.00 82.38 388 VAL A CA 1
ATOM 2920 C C . VAL A 1 388 ? -14.933 14.510 1.291 1.00 82.38 388 VAL A C 1
ATOM 2922 O O . VAL A 1 388 ? -14.741 14.987 0.173 1.00 82.38 388 VAL A O 1
ATOM 2925 N N . GLN A 1 389 ? -16.029 13.810 1.593 1.00 77.88 389 GLN A N 1
ATOM 2926 C CA . GLN A 1 389 ? -17.037 13.418 0.597 1.00 77.88 389 GLN A CA 1
ATOM 2927 C C . GLN A 1 389 ? -18.438 13.991 0.813 1.00 77.88 389 GLN A C 1
ATOM 2929 O O . GLN A 1 389 ? -19.283 13.827 -0.058 1.00 77.88 389 GLN A O 1
ATOM 2934 N N . GLY A 1 390 ? -18.719 14.636 1.946 1.00 75.81 390 GLY A N 1
ATOM 2935 C CA . GLY A 1 390 ? -20.091 15.009 2.295 1.00 75.81 390 GLY A CA 1
ATOM 2936 C C . GLY A 1 390 ? -20.962 13.818 2.709 1.00 75.81 390 GLY A C 1
ATOM 2937 O O . GLY A 1 390 ? -22.176 13.960 2.762 1.00 75.81 390 GLY A O 1
ATOM 2938 N N . LEU A 1 391 ? -20.372 12.652 3.022 1.00 76.88 391 LEU A N 1
ATOM 2939 C CA . LEU A 1 391 ? -21.114 11.487 3.517 1.00 76.88 391 LEU A CA 1
ATOM 2940 C C . LEU A 1 391 ? -21.852 11.839 4.821 1.00 76.88 391 LEU A C 1
ATOM 2942 O O . LEU A 1 391 ? -21.259 11.917 5.901 1.00 76.88 391 LEU A O 1
ATOM 2946 N N . GLU A 1 392 ? -23.161 12.070 4.713 1.00 75.50 392 GLU A N 1
ATOM 2947 C CA . GLU A 1 392 ? -24.026 12.380 5.854 1.00 75.50 392 GLU A CA 1
ATOM 2948 C C . GLU A 1 392 ? -24.231 11.150 6.745 1.00 75.50 392 GLU A C 1
ATOM 2950 O O . GLU A 1 392 ? -24.186 11.253 7.978 1.00 75.50 392 GLU A O 1
ATOM 2955 N N . VAL A 1 393 ? -24.393 9.989 6.099 1.00 84.31 393 VAL A N 1
ATOM 2956 C CA . VAL A 1 393 ? -24.587 8.670 6.707 1.00 84.31 393 VAL A CA 1
ATOM 2957 C C . VAL A 1 393 ? -23.280 8.155 7.315 1.00 84.31 393 VAL A C 1
ATOM 2959 O O . VAL A 1 393 ? -22.208 8.233 6.719 1.00 84.31 393 VAL A O 1
ATOM 2962 N N . HIS A 1 394 ? -23.380 7.567 8.507 1.00 87.62 394 HIS A N 1
ATOM 2963 C CA . HIS A 1 394 ? -22.255 6.954 9.209 1.00 87.62 394 HIS A CA 1
ATOM 2964 C C . HIS A 1 394 ? -21.586 5.853 8.351 1.00 87.62 394 HIS A C 1
ATOM 2966 O O . HIS A 1 394 ? -22.298 4.953 7.900 1.00 87.62 394 HIS A O 1
ATOM 2972 N N . PRO A 1 395 ? -20.248 5.830 8.171 1.00 87.38 395 PRO A N 1
ATOM 2973 C CA . PRO A 1 395 ? -19.561 4.903 7.261 1.00 87.38 395 PRO A CA 1
ATOM 2974 C C . PRO A 1 395 ? -19.905 3.421 7.440 1.00 87.38 395 PRO A C 1
ATOM 2976 O O . PRO A 1 395 ? -20.046 2.702 6.458 1.00 87.38 395 PRO A O 1
ATOM 2979 N N . PHE A 1 396 ? -20.118 2.952 8.672 1.00 87.88 396 PHE A N 1
ATOM 2980 C CA . PHE A 1 396 ? -20.551 1.569 8.912 1.00 87.88 396 PHE A CA 1
ATOM 2981 C C . PHE A 1 396 ? -21.977 1.290 8.411 1.00 87.88 396 PHE A C 1
ATOM 2983 O O . PHE A 1 396 ? -22.239 0.209 7.895 1.00 87.88 396 PHE A O 1
ATOM 2990 N N . VAL A 1 397 ? -22.891 2.259 8.531 1.00 89.19 397 VAL A N 1
ATOM 2991 C CA . VAL A 1 397 ? -24.259 2.149 7.996 1.00 89.19 397 VAL A CA 1
ATOM 2992 C C . VAL A 1 397 ? -24.222 2.224 6.471 1.00 89.19 397 VAL A C 1
ATOM 2994 O O . VAL A 1 397 ? -24.891 1.437 5.812 1.00 89.19 397 VAL A O 1
ATOM 2997 N N . TRP A 1 398 ? -23.371 3.088 5.908 1.00 91.06 398 TRP A N 1
ATOM 2998 C CA . TRP A 1 398 ? -23.111 3.126 4.469 1.00 91.06 398 TRP A CA 1
ATOM 2999 C C . TRP A 1 398 ? -22.604 1.767 3.948 1.00 91.06 398 TRP A C 1
ATOM 3001 O O . TRP A 1 398 ? -23.138 1.270 2.963 1.00 91.06 398 TRP A O 1
ATOM 3011 N N . VAL A 1 399 ? -21.669 1.101 4.644 1.00 89.38 399 VAL A N 1
ATOM 3012 C CA . VAL A 1 399 ? -21.187 -0.247 4.268 1.00 89.38 399 VAL A CA 1
ATOM 3013 C C . VAL A 1 399 ? -22.304 -1.290 4.306 1.00 89.38 399 VAL A C 1
ATOM 3015 O O . VAL A 1 399 ? -22.394 -2.110 3.394 1.00 89.38 399 VAL A O 1
ATOM 3018 N N . LEU A 1 400 ? -23.166 -1.271 5.328 1.00 88.38 400 LEU A N 1
ATOM 3019 C CA . LEU A 1 400 ? -24.303 -2.194 5.410 1.00 88.38 400 LEU A CA 1
ATOM 3020 C C . LEU A 1 400 ? -25.306 -1.941 4.276 1.00 88.38 400 LEU A C 1
ATOM 3022 O O . LEU A 1 400 ? -25.696 -2.886 3.595 1.00 88.38 400 LEU A O 1
ATOM 3026 N N . ASN A 1 401 ? -25.651 -0.681 4.008 1.00 89.12 401 ASN A N 1
ATOM 3027 C CA . ASN A 1 401 ? -26.520 -0.311 2.891 1.00 89.12 401 ASN A CA 1
ATOM 3028 C C . ASN A 1 401 ? -25.901 -0.731 1.545 1.00 89.12 401 ASN A C 1
ATOM 3030 O O . ASN A 1 401 ? -26.572 -1.346 0.726 1.00 89.12 401 ASN A O 1
ATOM 3034 N N . TYR A 1 402 ? -24.605 -0.494 1.331 1.00 87.75 402 TYR A N 1
ATOM 3035 C CA . TYR A 1 402 ? -23.888 -0.938 0.131 1.00 87.75 402 TYR A CA 1
ATOM 3036 C C . TYR A 1 402 ? -23.865 -2.473 -0.016 1.00 87.75 402 TYR A C 1
ATOM 3038 O O . TYR A 1 402 ? -23.863 -2.996 -1.133 1.00 87.75 402 TYR A O 1
ATOM 3046 N N . MET A 1 403 ? -23.859 -3.214 1.095 1.00 86.94 403 MET A N 1
ATOM 3047 C CA . MET A 1 403 ? -23.891 -4.677 1.088 1.00 86.94 403 MET A CA 1
ATOM 3048 C C . MET A 1 403 ? -25.292 -5.250 0.821 1.00 86.94 403 MET A C 1
ATOM 3050 O O . MET A 1 403 ? -25.379 -6.302 0.189 1.00 86.94 403 MET A O 1
ATOM 3054 N N . PHE A 1 404 ? -26.367 -4.590 1.269 1.00 86.44 404 PHE A N 1
ATOM 3055 C CA . PHE A 1 404 ? -27.746 -5.108 1.211 1.00 86.44 404 PHE A CA 1
ATOM 3056 C C . PHE A 1 404 ? -28.655 -4.484 0.135 1.00 86.44 404 PHE A C 1
ATOM 3058 O O . PHE A 1 404 ? -29.685 -5.071 -0.189 1.00 86.44 404 PHE A O 1
ATOM 3065 N N . THR A 1 405 ? -28.320 -3.320 -0.427 1.00 83.12 405 THR A N 1
ATOM 3066 C CA . THR A 1 405 ? -29.152 -2.666 -1.451 1.00 83.12 405 THR A CA 1
ATOM 3067 C C . THR A 1 405 ? -28.889 -3.257 -2.838 1.00 83.12 405 THR A C 1
ATOM 3069 O O . THR A 1 405 ? -27.797 -3.085 -3.380 1.00 83.12 405 THR A O 1
ATOM 3072 N N . ASN A 1 406 ? -29.913 -3.881 -3.437 1.00 64.62 406 ASN A N 1
ATOM 3073 C CA . ASN A 1 406 ? -29.930 -4.399 -4.818 1.00 64.62 406 ASN A CA 1
ATOM 3074 C C . ASN A 1 406 ? -28.717 -5.291 -5.155 1.00 64.62 406 ASN A C 1
ATOM 3076 O O . ASN A 1 406 ? -28.002 -5.051 -6.128 1.00 64.62 406 ASN A O 1
ATOM 3080 N N . SER A 1 407 ? -28.433 -6.276 -4.299 1.00 74.31 407 SER A N 1
ATOM 3081 C CA . SER A 1 407 ? -27.092 -6.859 -4.181 1.00 74.31 407 SER A CA 1
ATOM 3082 C C . SER A 1 407 ? -27.045 -8.390 -4.106 1.00 74.31 407 SER A C 1
ATOM 3084 O O . SER A 1 407 ? -26.132 -8.942 -3.485 1.00 74.31 407 SER A O 1
ATOM 3086 N N . ASP A 1 408 ? -27.963 -9.089 -4.780 1.00 84.25 408 ASP A N 1
ATOM 3087 C CA . ASP A 1 408 ? -28.025 -10.562 -4.810 1.00 84.25 408 ASP A CA 1
ATOM 3088 C C . ASP A 1 408 ? -26.669 -11.208 -5.144 1.00 84.25 408 ASP A C 1
ATOM 3090 O O . ASP A 1 408 ? -26.245 -12.148 -4.476 1.00 84.25 408 ASP A O 1
ATOM 3094 N N . GLU A 1 409 ? -25.918 -10.645 -6.097 1.00 85.88 409 GLU A N 1
ATOM 3095 C CA . GLU A 1 409 ? -24.562 -11.099 -6.439 1.00 85.88 409 GLU A CA 1
ATOM 3096 C C . GLU A 1 409 ? -23.551 -10.937 -5.291 1.00 85.88 409 GLU A C 1
ATOM 3098 O O . GLU A 1 409 ? -22.699 -11.803 -5.083 1.00 85.88 409 GLU A O 1
ATOM 3103 N N . ARG A 1 410 ? -23.631 -9.843 -4.518 1.00 88.81 410 ARG A N 1
ATOM 3104 C CA . ARG A 1 410 ? -22.726 -9.584 -3.381 1.00 88.81 410 ARG A CA 1
ATOM 3105 C C . ARG A 1 410 ? -23.064 -10.501 -2.210 1.00 88.81 410 ARG A C 1
ATOM 3107 O O . ARG A 1 410 ? -22.162 -11.040 -1.573 1.00 88.81 410 ARG A O 1
ATOM 3114 N N . LEU A 1 411 ? -24.354 -10.725 -1.958 1.00 90.06 411 LEU A N 1
ATOM 3115 C CA . LEU A 1 411 ? -24.833 -11.656 -0.936 1.00 90.06 411 LEU A CA 1
ATOM 3116 C C . LEU A 1 411 ? -24.499 -13.110 -1.302 1.00 90.06 411 LEU A C 1
ATOM 3118 O O . LEU A 1 411 ? -24.028 -13.860 -0.444 1.00 90.06 411 LEU A O 1
ATOM 3122 N N . LEU A 1 412 ? -24.632 -13.490 -2.577 1.00 91.44 412 LEU A N 1
ATOM 3123 C CA . LEU A 1 412 ? -24.197 -14.787 -3.096 1.00 91.44 412 LEU A CA 1
ATOM 3124 C C . LEU A 1 412 ? -22.677 -14.967 -2.970 1.00 91.44 412 LEU A C 1
ATOM 3126 O O . LEU A 1 412 ? -22.224 -16.026 -2.537 1.00 91.44 412 LEU A O 1
ATOM 3130 N N . LEU A 1 413 ? -21.884 -13.933 -3.272 1.00 91.38 413 LEU A N 1
ATOM 3131 C CA . LEU A 1 413 ? -20.430 -13.952 -3.090 1.00 91.38 413 LEU A CA 1
ATOM 3132 C C . LEU A 1 413 ? -20.040 -14.094 -1.607 1.00 91.38 413 LEU A C 1
ATOM 3134 O O . LEU A 1 413 ? -19.148 -14.880 -1.286 1.00 91.38 413 LEU A O 1
ATOM 3138 N N . CYS A 1 414 ? -20.745 -13.422 -0.691 1.00 91.31 414 CYS A N 1
ATOM 3139 C CA . CYS A 1 414 ? -20.593 -13.619 0.754 1.00 91.31 414 CYS A CA 1
ATOM 3140 C C . CYS A 1 414 ? -20.931 -15.054 1.185 1.00 91.31 414 CYS A C 1
ATOM 3142 O O . CYS A 1 414 ? -20.157 -15.670 1.920 1.00 91.31 414 CYS A O 1
ATOM 3144 N N . ALA A 1 415 ? -22.048 -15.617 0.714 1.00 92.06 415 ALA A N 1
ATOM 3145 C CA . ALA A 1 415 ? -22.436 -16.997 1.004 1.00 92.06 415 ALA A CA 1
ATOM 3146 C C . ALA A 1 415 ? -21.398 -18.003 0.471 1.00 92.06 415 ALA A C 1
ATOM 3148 O O . ALA A 1 415 ? -21.008 -18.934 1.181 1.00 92.06 415 ALA A O 1
ATOM 3149 N N . TYR A 1 416 ? -20.881 -17.771 -0.739 1.00 94.25 416 TYR A N 1
ATOM 3150 C CA . TYR A 1 416 ? -19.786 -18.532 -1.334 1.00 94.25 416 TYR A CA 1
ATOM 3151 C C . TYR A 1 416 ? -18.493 -18.430 -0.507 1.00 94.25 416 TYR A C 1
ATOM 3153 O O . TYR A 1 416 ? -17.888 -19.456 -0.199 1.00 94.25 416 TYR A O 1
ATOM 3161 N N . TRP A 1 417 ? -18.081 -17.232 -0.078 1.00 94.19 417 TRP A N 1
ATOM 3162 C CA . TRP A 1 417 ? -16.908 -17.061 0.786 1.00 94.19 417 TRP A CA 1
ATOM 3163 C C . TRP A 1 417 ? -17.068 -17.778 2.129 1.00 94.19 417 TRP A C 1
ATOM 3165 O O . TRP A 1 417 ? -16.144 -18.471 2.554 1.00 94.19 417 TRP A O 1
ATOM 3175 N N . ILE A 1 418 ? -18.236 -17.679 2.773 1.00 93.94 418 ILE A N 1
ATOM 3176 C CA . ILE A 1 418 ? -18.542 -18.414 4.009 1.00 93.94 418 ILE A CA 1
ATOM 3177 C C . ILE A 1 418 ? -18.434 -19.923 3.760 1.00 93.94 418 ILE A C 1
ATOM 3179 O O . ILE A 1 418 ? -17.758 -20.616 4.518 1.00 93.94 418 ILE A O 1
ATOM 3183 N N . PHE A 1 419 ? -19.016 -20.436 2.672 1.00 94.50 419 PHE A N 1
ATOM 3184 C CA . PHE A 1 419 ? -18.913 -21.846 2.295 1.00 94.50 419 PHE A CA 1
ATOM 3185 C C . PHE A 1 419 ? -17.455 -22.287 2.086 1.00 94.50 419 PHE A C 1
ATOM 3187 O O . PHE A 1 419 ? -17.017 -23.263 2.703 1.00 94.50 419 PHE A O 1
ATOM 3194 N N . VAL A 1 420 ? -16.676 -21.543 1.290 1.00 93.88 420 VAL A N 1
ATOM 3195 C CA . VAL A 1 420 ? -15.250 -21.813 1.046 1.00 93.88 420 VAL A CA 1
ATOM 3196 C C . VAL A 1 420 ? -14.463 -21.804 2.352 1.00 93.88 420 VAL A C 1
ATOM 3198 O O . VAL A 1 420 ? -13.674 -22.720 2.579 1.00 93.88 420 VAL A O 1
ATOM 3201 N N . ILE A 1 421 ? -14.691 -20.838 3.245 1.00 91.88 421 ILE A N 1
ATOM 3202 C CA . ILE A 1 421 ? -14.022 -20.752 4.551 1.00 91.88 421 ILE A CA 1
ATOM 3203 C C . ILE A 1 421 ? -14.423 -21.931 5.451 1.00 91.88 421 ILE A C 1
ATOM 3205 O O . ILE A 1 421 ? -13.549 -22.581 6.024 1.00 91.88 421 ILE A O 1
ATOM 3209 N N . CYS A 1 422 ? -15.709 -22.281 5.539 1.00 92.38 422 CYS A N 1
ATOM 3210 C CA . CYS A 1 422 ? -16.189 -23.408 6.342 1.00 92.38 422 CYS A CA 1
ATOM 3211 C C . CYS A 1 422 ? -15.629 -24.754 5.860 1.00 92.38 422 CYS A C 1
ATOM 3213 O O . CYS A 1 422 ? -15.143 -25.546 6.674 1.00 92.38 422 CYS A O 1
ATOM 3215 N N . VAL A 1 423 ? -15.647 -25.012 4.547 1.00 91.69 423 VAL A N 1
ATOM 3216 C CA . VAL A 1 423 ? -15.004 -26.191 3.943 1.00 91.69 423 VAL A CA 1
ATOM 3217 C C . VAL A 1 423 ? -13.499 -26.162 4.215 1.00 91.69 423 VAL A C 1
ATOM 3219 O O . VAL A 1 423 ? -12.935 -27.170 4.649 1.00 91.69 423 VAL A O 1
ATOM 3222 N N . SER A 1 424 ? -12.864 -24.997 4.052 1.00 88.81 424 SER A N 1
ATOM 3223 C CA . SER A 1 424 ? -11.425 -24.830 4.251 1.00 88.81 424 SER A CA 1
ATOM 3224 C C . SER A 1 424 ? -10.994 -25.140 5.681 1.00 88.81 424 SER A C 1
ATOM 3226 O O . SER A 1 424 ? -10.018 -25.866 5.860 1.00 88.81 424 SER A O 1
ATOM 3228 N N . ILE A 1 425 ? -11.728 -24.652 6.687 1.00 88.44 425 ILE A N 1
ATOM 3229 C CA . ILE A 1 425 ? -11.474 -24.898 8.114 1.00 88.44 425 ILE A CA 1
ATOM 3230 C C . ILE A 1 425 ? -11.708 -26.369 8.463 1.00 88.44 425 ILE A C 1
ATOM 3232 O O . ILE A 1 425 ? -10.845 -26.979 9.092 1.00 88.44 425 ILE A O 1
ATOM 3236 N N . ARG A 1 426 ? -12.826 -26.976 8.033 1.00 85.25 426 ARG A N 1
ATOM 3237 C CA . ARG A 1 426 ? -13.109 -28.404 8.290 1.00 85.25 426 ARG A CA 1
ATOM 3238 C C . ARG A 1 426 ? -12.012 -29.300 7.720 1.00 85.25 426 ARG A C 1
ATOM 3240 O O . ARG A 1 426 ? -11.506 -30.186 8.411 1.00 85.25 426 ARG A O 1
ATOM 3247 N N . ARG A 1 427 ? -11.611 -29.049 6.470 1.00 82.25 427 ARG A N 1
ATOM 3248 C CA . ARG A 1 427 ? -10.570 -29.824 5.792 1.00 82.25 427 ARG A CA 1
ATOM 3249 C C . ARG A 1 427 ? -9.192 -29.575 6.410 1.00 82.25 427 ARG A C 1
ATOM 3251 O O . ARG A 1 427 ? -8.472 -30.540 6.646 1.00 82.25 427 ARG A O 1
ATOM 3258 N N . PHE A 1 428 ? -8.865 -28.334 6.773 1.00 79.19 428 PHE A N 1
ATOM 3259 C CA . PHE A 1 428 ? -7.636 -27.988 7.496 1.00 79.19 428 PHE A CA 1
ATOM 3260 C C . PHE A 1 428 ? -7.550 -28.678 8.864 1.00 79.19 428 PHE A C 1
ATOM 3262 O O . PHE A 1 428 ? -6.531 -29.286 9.177 1.00 79.19 428 PHE A O 1
ATOM 3269 N N . TYR A 1 429 ? -8.625 -28.647 9.656 1.00 78.12 429 TYR A N 1
ATOM 3270 C CA . TYR A 1 429 ? -8.698 -29.319 10.954 1.00 78.12 429 TYR A CA 1
ATOM 3271 C C . TYR A 1 429 ? -8.485 -30.833 10.802 1.00 78.12 429 TYR A C 1
ATOM 3273 O O . TYR A 1 429 ? -7.604 -31.401 11.450 1.00 78.12 429 TYR A O 1
ATOM 3281 N N . SER A 1 430 ? -9.196 -31.467 9.862 1.00 75.62 430 SER A N 1
ATOM 3282 C CA . SER A 1 430 ? -9.033 -32.892 9.540 1.00 75.62 430 SER A CA 1
ATOM 3283 C C . SER A 1 430 ? -7.604 -33.254 9.122 1.00 75.62 430 SER A C 1
ATOM 3285 O O . SER A 1 430 ? -7.120 -34.317 9.504 1.00 75.62 430 SER A O 1
ATOM 3287 N N . ILE A 1 431 ? -6.934 -32.393 8.350 1.00 75.50 431 ILE A N 1
ATOM 3288 C CA . ILE A 1 431 ? -5.550 -32.597 7.901 1.00 75.50 431 ILE A CA 1
ATOM 3289 C C . ILE A 1 431 ? -4.567 -32.390 9.063 1.00 75.50 431 ILE A C 1
ATOM 3291 O O . ILE A 1 431 ? -3.696 -33.224 9.280 1.00 75.50 431 ILE A O 1
ATOM 3295 N N . SER A 1 432 ? -4.740 -31.345 9.880 1.00 67.81 432 SER A N 1
ATOM 3296 C CA . SER A 1 432 ? -3.860 -31.056 11.026 1.00 67.81 432 SER A CA 1
ATOM 3297 C C . SER A 1 432 ? -3.828 -32.169 12.081 1.00 67.81 432 SER A C 1
ATOM 3299 O O . SER A 1 432 ? -2.823 -32.334 12.771 1.00 67.81 432 SER A O 1
ATOM 3301 N N . LYS A 1 433 ? -4.900 -32.970 12.172 1.00 67.00 433 LYS A N 1
ATOM 3302 C CA . LYS A 1 433 ? -4.987 -34.139 13.056 1.00 67.00 433 LYS A CA 1
ATOM 3303 C C . LYS A 1 433 ? -4.120 -35.314 12.571 1.00 67.00 433 LYS A C 1
ATOM 3305 O O . LYS A 1 433 ? -3.764 -36.176 13.369 1.00 67.00 433 LYS A O 1
ATOM 3310 N N . GLN A 1 434 ? -3.739 -35.342 11.291 1.00 63.84 434 GLN A N 1
ATOM 3311 C CA . GLN A 1 434 ? -2.760 -36.282 10.740 1.00 63.84 434 GLN A CA 1
ATOM 3312 C C . GLN A 1 434 ? -1.350 -35.672 10.868 1.00 63.84 434 GLN A C 1
ATOM 3314 O O . GLN A 1 434 ? -0.951 -34.782 10.115 1.00 63.84 434 GLN A O 1
ATOM 3319 N N . SER A 1 435 ? -0.574 -36.154 11.846 1.00 51.75 435 SER A N 1
ATOM 3320 C CA . SER A 1 435 ? 0.633 -35.483 12.375 1.00 51.75 435 SER A CA 1
ATOM 3321 C C . SER A 1 435 ? 1.858 -35.397 11.442 1.00 51.75 435 SER A C 1
ATOM 3323 O O . SER A 1 435 ? 2.935 -35.002 11.883 1.00 51.75 435 SER A O 1
ATOM 3325 N N . LYS A 1 436 ? 1.716 -35.741 10.155 1.00 59.53 436 LYS A N 1
ATOM 3326 C CA . LYS A 1 436 ? 2.792 -35.741 9.144 1.00 59.53 436 LYS A CA 1
ATOM 3327 C C . LYS A 1 436 ? 2.590 -34.740 7.997 1.00 59.53 436 LYS A C 1
ATOM 3329 O O . LYS A 1 436 ? 3.293 -34.819 6.995 1.00 59.53 436 LYS A O 1
ATOM 3334 N N . THR A 1 437 ? 1.659 -33.790 8.112 1.00 60.00 437 THR A N 1
ATOM 3335 C CA . THR A 1 437 ? 1.440 -32.810 7.032 1.00 60.00 437 THR A CA 1
ATOM 3336 C C . THR A 1 437 ? 2.646 -31.877 6.862 1.00 60.00 437 THR A C 1
ATOM 3338 O O . THR A 1 437 ? 2.951 -31.062 7.735 1.00 60.00 437 THR A O 1
ATOM 3341 N N . GLU A 1 438 ? 3.324 -31.955 5.718 1.00 64.75 438 GLU A N 1
ATOM 3342 C CA . GLU A 1 438 ? 4.459 -31.085 5.413 1.00 64.75 438 GLU A CA 1
ATOM 3343 C C . GLU A 1 438 ? 4.049 -29.612 5.262 1.00 64.75 438 GLU A C 1
ATOM 3345 O O . GLU A 1 438 ? 3.050 -29.271 4.619 1.00 64.75 438 GLU A O 1
ATOM 3350 N N . ARG A 1 439 ? 4.904 -28.702 5.753 1.00 68.38 439 ARG A N 1
ATOM 3351 C CA . ARG A 1 439 ? 4.724 -27.240 5.621 1.00 68.38 439 ARG A CA 1
ATOM 3352 C C . ARG A 1 439 ? 4.617 -26.768 4.158 1.00 68.38 439 ARG A C 1
ATOM 3354 O O . ARG A 1 439 ? 4.095 -25.684 3.903 1.00 68.38 439 ARG A O 1
ATOM 3361 N N . ILE A 1 440 ? 5.099 -27.572 3.207 1.00 71.69 440 ILE A N 1
ATOM 3362 C CA . ILE A 1 440 ? 5.038 -27.311 1.762 1.00 71.69 440 ILE A CA 1
ATOM 3363 C C . ILE A 1 440 ? 3.602 -27.466 1.240 1.00 71.69 440 ILE A C 1
ATOM 3365 O O . ILE A 1 440 ? 3.102 -26.578 0.547 1.00 71.69 440 ILE A O 1
ATOM 3369 N N . LEU A 1 441 ? 2.913 -28.551 1.610 1.00 72.56 441 LEU A N 1
ATOM 3370 C CA . LEU A 1 441 ? 1.512 -28.782 1.240 1.00 72.56 441 LEU A CA 1
ATOM 3371 C C . LEU A 1 441 ? 0.597 -27.725 1.864 1.00 72.56 441 LEU A C 1
ATOM 3373 O O . LEU A 1 441 ? -0.293 -27.206 1.193 1.00 72.56 441 LEU A O 1
ATOM 3377 N N . LEU A 1 442 ? 0.885 -27.331 3.109 1.00 76.69 442 LEU A N 1
ATOM 3378 C CA . LEU A 1 442 ? 0.164 -26.271 3.813 1.00 76.69 442 LEU A CA 1
ATOM 3379 C C . LEU A 1 442 ? 0.184 -24.939 3.042 1.00 76.69 442 LEU A C 1
ATOM 3381 O O . LEU A 1 442 ? -0.846 -24.288 2.885 1.00 76.69 442 LEU A O 1
ATOM 3385 N N . ARG A 1 443 ? 1.350 -24.555 2.502 1.00 79.94 443 ARG A N 1
ATOM 3386 C CA . ARG A 1 443 ? 1.502 -23.345 1.680 1.00 79.94 443 ARG A CA 1
ATOM 3387 C C . ARG A 1 443 ? 0.689 -23.435 0.385 1.00 79.94 443 ARG A C 1
ATOM 3389 O O . ARG A 1 443 ? -0.022 -22.490 0.058 1.00 79.94 443 ARG A O 1
ATOM 3396 N N . LYS A 1 444 ? 0.757 -24.567 -0.330 1.00 84.81 444 LYS A N 1
ATOM 3397 C CA . LYS A 1 444 ? -0.037 -24.796 -1.554 1.00 84.81 444 LYS A CA 1
ATOM 3398 C C . LYS A 1 444 ? -1.542 -24.709 -1.274 1.00 84.81 444 LYS A C 1
ATOM 3400 O O . LYS A 1 444 ? -2.267 -24.106 -2.056 1.00 84.81 444 LYS A O 1
ATOM 3405 N N . TYR A 1 445 ? -1.991 -25.241 -0.138 1.00 84.56 445 TYR A N 1
ATOM 3406 C CA . TYR A 1 445 ? -3.387 -25.170 0.289 1.00 84.56 445 TYR A CA 1
ATOM 3407 C C . TYR A 1 445 ? -3.850 -23.731 0.552 1.00 84.56 445 TYR A C 1
ATOM 3409 O O . TYR A 1 445 ? -4.880 -23.324 0.026 1.00 84.56 445 TYR A O 1
ATOM 3417 N N . TYR A 1 446 ? -3.076 -22.924 1.286 1.00 85.75 446 TYR A N 1
ATOM 3418 C CA . TYR A 1 446 ? -3.422 -21.511 1.485 1.00 85.75 446 TYR A CA 1
ATOM 3419 C C . TYR A 1 446 ? -3.441 -20.709 0.175 1.00 85.75 446 TYR A C 1
ATOM 3421 O O . TYR A 1 446 ? -4.309 -19.855 0.011 1.00 85.75 446 TYR A O 1
ATOM 3429 N N . HIS A 1 447 ? -2.550 -21.003 -0.780 1.00 89.25 447 HIS A N 1
ATOM 3430 C CA . HIS A 1 447 ? -2.624 -20.397 -2.114 1.00 89.25 447 HIS A CA 1
ATOM 3431 C C . HIS A 1 447 ? -3.882 -20.827 -2.883 1.00 89.25 447 HIS A C 1
ATOM 3433 O O . HIS A 1 447 ? -4.516 -19.978 -3.500 1.00 89.25 447 HIS A O 1
ATOM 3439 N N . LEU A 1 448 ? -4.292 -22.099 -2.805 1.00 89.38 448 LEU A N 1
ATOM 3440 C CA . LEU A 1 448 ? -5.548 -22.567 -3.401 1.00 89.38 448 LEU A CA 1
ATOM 3441 C C . LEU A 1 448 ? -6.764 -21.850 -2.792 1.00 89.38 448 LEU A C 1
ATOM 3443 O O . LEU A 1 448 ? -7.617 -21.372 -3.531 1.00 89.38 448 LEU A O 1
ATOM 3447 N N . VAL A 1 449 ? -6.821 -21.719 -1.462 1.00 91.38 449 VAL A N 1
ATOM 3448 C CA . VAL A 1 449 ? -7.893 -20.979 -0.773 1.00 91.38 449 VAL A CA 1
ATOM 3449 C C . VAL A 1 449 ? -7.903 -19.503 -1.184 1.00 91.38 449 VAL A C 1
ATOM 3451 O O . VAL A 1 449 ? -8.970 -18.958 -1.446 1.00 91.38 449 VAL A O 1
ATOM 3454 N N . ALA A 1 450 ? -6.735 -18.865 -1.318 1.00 90.06 450 ALA A N 1
ATOM 3455 C CA . ALA A 1 450 ? -6.641 -17.491 -1.812 1.00 90.06 450 ALA A CA 1
ATOM 3456 C C . ALA A 1 450 ? -7.173 -17.351 -3.251 1.00 90.06 450 ALA A C 1
ATOM 3458 O O . ALA A 1 450 ? -7.957 -16.446 -3.518 1.00 90.06 450 ALA A O 1
ATOM 3459 N N . VAL A 1 451 ? -6.817 -18.264 -4.162 1.00 92.69 451 VAL A N 1
ATOM 3460 C CA . VAL A 1 451 ? -7.358 -18.286 -5.535 1.00 92.69 451 VAL A CA 1
ATOM 3461 C C . VAL A 1 451 ? -8.880 -18.472 -5.522 1.00 92.69 451 VAL A C 1
ATOM 3463 O O . VAL A 1 451 ? -9.590 -17.719 -6.181 1.00 92.69 451 VAL A O 1
ATOM 3466 N N . LEU A 1 452 ? -9.403 -19.402 -4.715 1.00 92.06 452 LEU A N 1
ATOM 3467 C CA . LEU A 1 452 ? -10.846 -19.642 -4.599 1.00 92.06 452 LEU A CA 1
ATOM 3468 C C . LEU A 1 452 ? -11.618 -18.439 -4.039 1.00 92.06 452 LEU A C 1
ATOM 3470 O O . LEU A 1 452 ? -12.740 -18.200 -4.476 1.00 92.06 452 LEU A O 1
ATOM 3474 N N . ILE A 1 453 ? -11.047 -17.684 -3.097 1.00 92.00 453 ILE A N 1
ATOM 3475 C CA . ILE A 1 453 ? -11.682 -16.487 -2.523 1.00 92.00 453 ILE A CA 1
ATOM 3476 C C . ILE A 1 453 ? -11.609 -15.305 -3.499 1.00 92.00 453 ILE A C 1
ATOM 3478 O O . ILE A 1 453 ? -12.616 -14.629 -3.712 1.00 92.00 453 ILE A O 1
ATOM 3482 N N . PHE A 1 454 ? -10.444 -15.052 -4.104 1.00 91.38 454 PHE A N 1
ATOM 3483 C CA . PHE A 1 454 ? -10.213 -13.829 -4.876 1.00 91.38 454 PHE A CA 1
ATOM 3484 C C . PHE A 1 454 ? -10.648 -13.916 -6.340 1.00 91.38 454 PHE A C 1
ATOM 3486 O O . PHE A 1 454 ? -11.164 -12.927 -6.853 1.00 91.38 454 PHE A O 1
ATOM 3493 N N . SER A 1 455 ? -10.491 -15.054 -7.027 1.00 91.62 455 SER A N 1
ATOM 3494 C CA . SER A 1 455 ? -10.794 -15.127 -8.465 1.00 91.62 455 SER A CA 1
ATOM 3495 C C . SER A 1 455 ? -12.259 -14.809 -8.806 1.00 91.62 455 SER A C 1
ATOM 3497 O O . SER A 1 455 ? -12.462 -13.965 -9.678 1.00 91.62 455 SER A O 1
ATOM 3499 N N . PRO A 1 456 ? -13.283 -15.365 -8.123 1.00 90.00 456 PRO A N 1
ATOM 3500 C CA . PRO A 1 456 ? -14.677 -15.006 -8.401 1.00 90.00 456 PRO A CA 1
ATOM 3501 C C . PRO A 1 456 ? -14.963 -13.536 -8.083 1.00 90.00 456 PRO A C 1
ATOM 3503 O O . PRO A 1 456 ? -15.645 -12.854 -8.840 1.00 90.00 456 PRO A O 1
ATOM 3506 N N . ALA A 1 457 ? -14.392 -13.018 -6.996 1.00 90.06 457 ALA A N 1
ATOM 3507 C CA . ALA A 1 457 ? -14.615 -11.645 -6.563 1.00 90.06 457 ALA A CA 1
ATOM 3508 C C . ALA A 1 457 ? -14.023 -10.606 -7.535 1.00 90.06 457 ALA A C 1
ATOM 3510 O O . ALA A 1 457 ? -14.662 -9.593 -7.799 1.00 90.06 457 ALA A O 1
ATOM 3511 N N . VAL A 1 458 ? -12.848 -10.883 -8.118 1.00 88.50 458 VAL A N 1
ATOM 3512 C CA . VAL A 1 458 ? -12.243 -10.050 -9.177 1.00 88.50 458 VAL A CA 1
ATOM 3513 C C . VAL A 1 458 ? -13.085 -10.058 -10.458 1.00 88.50 458 VAL A C 1
ATOM 3515 O O . VAL A 1 458 ? -13.134 -9.042 -11.145 1.00 88.50 458 VAL A O 1
ATOM 3518 N N . ILE A 1 459 ? -13.728 -11.186 -10.784 1.00 87.88 459 ILE A N 1
ATOM 3519 C CA . ILE A 1 459 ? -14.526 -11.346 -12.010 1.00 87.88 459 ILE A CA 1
ATOM 3520 C C . ILE A 1 459 ? -15.905 -10.686 -11.878 1.00 87.88 459 ILE A C 1
ATOM 3522 O O . ILE A 1 459 ? -16.306 -9.960 -12.781 1.00 87.88 459 ILE A O 1
ATOM 3526 N N . PHE A 1 460 ? -16.624 -10.931 -10.779 1.00 86.12 460 PHE A N 1
ATOM 3527 C CA . PHE A 1 460 ? -18.023 -10.509 -10.635 1.00 86.12 460 PHE A CA 1
ATOM 3528 C C . PHE A 1 460 ? -18.191 -9.137 -9.965 1.00 86.12 460 PHE A C 1
ATOM 3530 O O . PHE A 1 460 ? -18.986 -8.326 -10.423 1.00 86.12 460 PHE A O 1
ATOM 3537 N N . GLN A 1 461 ? -17.470 -8.853 -8.874 1.00 87.94 461 GLN A N 1
ATOM 3538 C CA . GLN A 1 461 ? -17.728 -7.677 -8.024 1.00 87.94 461 GLN A CA 1
ATOM 3539 C C . GLN A 1 461 ? -16.415 -7.049 -7.492 1.00 87.94 461 GLN A C 1
ATOM 3541 O O . GLN A 1 461 ? -16.177 -7.033 -6.279 1.00 87.94 461 GLN A O 1
ATOM 3546 N N . PRO A 1 462 ? -15.548 -6.493 -8.367 1.00 85.81 462 PRO A N 1
ATOM 3547 C CA . PRO A 1 462 ? -14.233 -5.976 -7.972 1.00 85.81 462 PRO A CA 1
ATOM 3548 C C . PRO A 1 462 ? -14.303 -4.802 -6.979 1.00 85.81 462 PRO A C 1
ATOM 3550 O O . PRO A 1 462 ? -13.485 -4.723 -6.068 1.00 85.81 462 PRO A O 1
ATOM 3553 N N . ALA A 1 463 ? -15.312 -3.933 -7.082 1.00 85.38 463 ALA A N 1
ATOM 3554 C CA . ALA A 1 463 ? -15.500 -2.825 -6.141 1.00 85.38 463 ALA A CA 1
ATOM 3555 C C . ALA A 1 463 ? -15.846 -3.317 -4.717 1.00 85.38 463 ALA A C 1
ATOM 3557 O O . ALA A 1 463 ? -15.310 -2.823 -3.724 1.00 85.38 463 ALA A O 1
ATOM 3558 N N . PHE A 1 464 ? -16.694 -4.346 -4.603 1.00 88.56 464 PHE A N 1
ATOM 3559 C CA . PHE A 1 464 ? -16.997 -4.980 -3.317 1.00 88.56 464 PHE A CA 1
ATOM 3560 C C . PHE A 1 464 ? -15.781 -5.729 -2.750 1.00 88.56 464 PHE A C 1
ATOM 3562 O O . PHE A 1 464 ? -15.577 -5.736 -1.536 1.00 88.56 464 PHE A O 1
ATOM 3569 N N . LEU A 1 465 ? -14.936 -6.305 -3.612 1.00 90.06 465 LEU A N 1
ATOM 3570 C CA . LEU A 1 465 ? -13.671 -6.911 -3.201 1.00 90.06 465 LEU A CA 1
ATOM 3571 C C . LEU A 1 465 ? -12.715 -5.883 -2.572 1.00 90.06 465 LEU A C 1
ATOM 3573 O O . LEU A 1 465 ? -12.139 -6.177 -1.5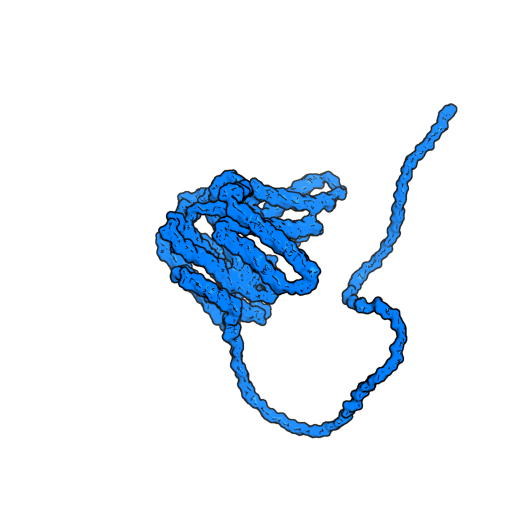24 1.00 90.06 465 LEU A O 1
ATOM 3577 N N . ASP A 1 466 ? -12.582 -4.685 -3.148 1.00 88.81 466 ASP A N 1
ATOM 3578 C CA . ASP A 1 466 ? -11.768 -3.606 -2.565 1.00 88.81 466 ASP A CA 1
ATOM 3579 C C . ASP A 1 466 ? -12.280 -3.210 -1.165 1.00 88.81 466 ASP A C 1
ATOM 3581 O O . ASP A 1 466 ? -11.492 -3.091 -0.220 1.00 88.81 466 ASP A O 1
ATOM 3585 N N . LEU A 1 467 ? -13.606 -3.101 -0.992 1.00 90.81 467 LEU A N 1
ATOM 3586 C CA . LEU A 1 467 ? -14.235 -2.847 0.311 1.00 90.81 467 LEU A CA 1
ATOM 3587 C C . LEU A 1 467 ? -13.951 -3.968 1.323 1.00 90.81 467 LEU A C 1
ATOM 3589 O O . LEU A 1 467 ? -13.560 -3.695 2.462 1.00 90.81 467 LEU A O 1
ATOM 3593 N N . ALA A 1 468 ? -14.102 -5.227 0.908 1.00 91.12 468 ALA A N 1
ATOM 3594 C CA . ALA A 1 468 ? -13.846 -6.395 1.745 1.00 91.12 468 ALA A CA 1
ATOM 3595 C C . ALA A 1 468 ? -12.365 -6.506 2.154 1.00 91.12 468 ALA A C 1
ATOM 3597 O O . ALA A 1 468 ? -12.071 -6.813 3.311 1.00 91.12 468 ALA A O 1
ATOM 3598 N N . PHE A 1 469 ? -11.425 -6.197 1.252 1.00 90.25 469 PHE A N 1
ATOM 3599 C CA . PHE A 1 469 ? -9.997 -6.112 1.572 1.00 90.25 469 PHE A CA 1
ATOM 3600 C C . PHE A 1 469 ? -9.702 -5.014 2.596 1.00 90.25 469 PHE A C 1
ATOM 3602 O O . PHE A 1 469 ? -8.984 -5.268 3.565 1.00 90.25 469 PHE A O 1
ATOM 3609 N N . GLY A 1 470 ? -10.267 -3.816 2.417 1.00 91.62 470 GLY A N 1
ATOM 3610 C CA . GLY A 1 470 ? -10.112 -2.713 3.366 1.00 91.62 470 GLY A CA 1
ATOM 3611 C C . GLY A 1 470 ? -10.647 -3.064 4.757 1.00 91.62 470 GLY A C 1
ATOM 3612 O O . GLY A 1 470 ? -9.958 -2.848 5.756 1.00 91.62 470 GLY A O 1
ATOM 3613 N N . ALA A 1 471 ? -11.825 -3.691 4.827 1.00 91.75 471 ALA A N 1
ATOM 3614 C CA . ALA A 1 471 ? -12.419 -4.170 6.074 1.00 91.75 471 ALA A CA 1
ATOM 3615 C C . ALA A 1 471 ? -11.586 -5.282 6.740 1.00 91.75 471 ALA A C 1
ATOM 3617 O O . ALA A 1 471 ? -11.342 -5.232 7.948 1.00 91.75 471 ALA A O 1
ATOM 3618 N N . ALA A 1 472 ? -11.091 -6.256 5.970 1.00 92.62 472 ALA A N 1
ATOM 3619 C CA . ALA A 1 472 ? -10.227 -7.319 6.482 1.00 92.62 472 ALA A CA 1
ATOM 3620 C C . ALA A 1 472 ? -8.890 -6.768 7.007 1.00 92.62 472 ALA A C 1
ATOM 3622 O O . ALA A 1 472 ? -8.427 -7.177 8.073 1.00 92.62 472 ALA A O 1
ATOM 3623 N N . PHE A 1 473 ? -8.283 -5.806 6.305 1.00 92.44 473 PHE A N 1
ATOM 3624 C CA . PHE A 1 473 ? -7.056 -5.148 6.749 1.00 92.44 473 PHE A CA 1
ATOM 3625 C C . PHE A 1 473 ? -7.281 -4.317 8.020 1.00 92.44 473 PHE A C 1
ATOM 3627 O O . PHE A 1 473 ? -6.503 -4.438 8.966 1.00 92.44 473 PHE A O 1
ATOM 3634 N N . ALA A 1 474 ? -8.380 -3.561 8.102 1.00 93.44 474 ALA A N 1
ATOM 3635 C CA . ALA A 1 474 ? -8.779 -2.848 9.315 1.00 93.44 474 ALA A CA 1
ATOM 3636 C C . ALA A 1 474 ? -8.983 -3.804 10.507 1.00 93.44 474 ALA A C 1
ATOM 3638 O O . ALA A 1 474 ? -8.482 -3.539 11.601 1.00 93.44 474 ALA A O 1
ATOM 3639 N N . LEU A 1 475 ? -9.635 -4.954 10.297 1.00 92.75 475 LEU A N 1
ATOM 3640 C CA . LEU A 1 475 ? -9.788 -5.990 11.322 1.00 92.75 475 LEU A CA 1
ATOM 3641 C C . LEU A 1 475 ? -8.432 -6.561 11.766 1.00 92.75 475 LEU A C 1
ATOM 3643 O O . LEU A 1 475 ? -8.193 -6.688 12.966 1.00 92.75 475 LEU A O 1
ATOM 3647 N N . PHE A 1 476 ? -7.522 -6.867 10.835 1.00 92.75 476 PHE A N 1
ATOM 3648 C CA . PHE A 1 476 ? -6.177 -7.333 11.185 1.00 92.75 476 PHE A CA 1
ATOM 3649 C C . PHE A 1 476 ? -5.369 -6.279 11.947 1.00 92.75 476 PHE A C 1
ATOM 3651 O O . PHE A 1 476 ? -4.679 -6.643 12.897 1.00 92.75 476 PHE A O 1
ATOM 3658 N N . LEU A 1 477 ? -5.487 -4.991 11.604 1.00 90.81 477 LEU A N 1
ATOM 3659 C CA . LEU A 1 477 ? -4.880 -3.906 12.378 1.00 90.81 477 LEU A CA 1
ATOM 3660 C C . LEU A 1 477 ? -5.464 -3.833 13.793 1.00 90.81 477 LEU A C 1
ATOM 3662 O O . LEU A 1 477 ? -4.696 -3.794 14.749 1.00 90.81 477 LEU A O 1
ATOM 3666 N N . ILE A 1 478 ? -6.789 -3.896 13.958 1.00 90.62 478 ILE A N 1
ATOM 3667 C CA . ILE A 1 478 ? -7.434 -3.913 15.283 1.00 90.62 478 ILE A CA 1
ATOM 3668 C C . ILE A 1 478 ? -6.960 -5.122 16.104 1.00 90.62 478 ILE A C 1
ATOM 3670 O O . ILE A 1 478 ? -6.582 -4.963 17.263 1.00 90.62 478 ILE A O 1
ATOM 3674 N N . LEU A 1 479 ? -6.917 -6.321 15.514 1.00 90.31 479 LEU A N 1
ATOM 3675 C CA . LEU A 1 479 ? -6.441 -7.537 16.182 1.00 90.31 479 LEU A CA 1
ATOM 3676 C C . LEU A 1 479 ? -4.952 -7.465 16.546 1.00 90.31 479 LEU A C 1
ATOM 3678 O O . LEU A 1 479 ? -4.567 -7.889 17.635 1.00 90.31 479 LEU A O 1
ATOM 3682 N N . GLU A 1 480 ? -4.110 -6.905 15.678 1.00 89.94 480 GLU A N 1
ATOM 3683 C CA . GLU A 1 480 ? -2.686 -6.689 15.944 1.00 89.94 480 GLU A CA 1
ATOM 3684 C C . GLU A 1 480 ? -2.483 -5.637 17.044 1.00 89.94 480 GLU A C 1
ATOM 3686 O O . GLU A 1 480 ? -1.687 -5.851 17.957 1.00 89.94 480 GLU A O 1
ATOM 3691 N N . MET A 1 481 ? -3.265 -4.555 17.045 1.00 87.31 481 MET A N 1
ATOM 3692 C CA 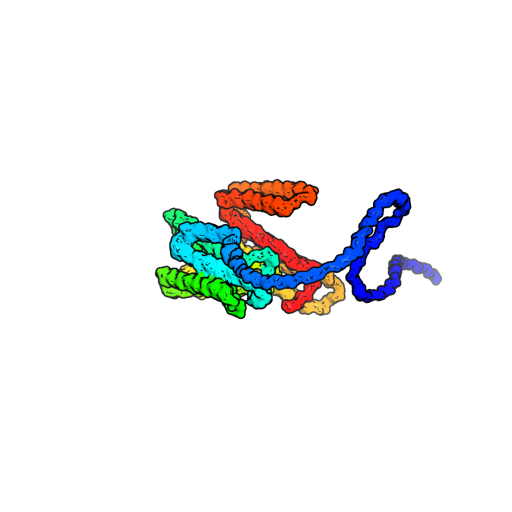. MET A 1 481 ? -3.284 -3.569 18.126 1.00 87.31 481 MET A CA 1
ATOM 3693 C C . MET A 1 481 ? -3.732 -4.206 19.446 1.00 87.31 481 MET A C 1
ATOM 3695 O O . MET A 1 481 ? -3.042 -4.046 20.449 1.00 87.31 481 MET A O 1
ATOM 3699 N N . ILE A 1 482 ? -4.797 -5.014 19.461 1.00 85.56 482 ILE A N 1
ATOM 3700 C CA . ILE A 1 482 ? -5.213 -5.791 20.642 1.00 85.56 482 ILE A CA 1
ATOM 3701 C C . ILE A 1 482 ? -4.100 -6.758 21.079 1.00 85.56 482 ILE A C 1
ATOM 3703 O O . ILE A 1 482 ? -3.837 -6.891 22.272 1.00 85.56 482 ILE A O 1
ATOM 3707 N N . ARG A 1 483 ? -3.376 -7.396 20.150 1.00 84.75 483 ARG A N 1
ATOM 3708 C CA . ARG A 1 483 ? -2.242 -8.283 20.467 1.00 84.75 483 ARG A CA 1
ATOM 3709 C C . ARG A 1 483 ? -1.050 -7.527 21.059 1.00 84.75 483 ARG A C 1
ATOM 3711 O O . ARG A 1 483 ? -0.327 -8.082 21.887 1.00 84.75 483 ARG A O 1
ATOM 3718 N N . VAL A 1 484 ? -0.792 -6.307 20.600 1.00 79.75 484 VAL A N 1
ATOM 3719 C CA . VAL A 1 484 ? 0.308 -5.449 21.057 1.00 79.75 484 VAL A CA 1
ATOM 3720 C C . VAL A 1 484 ? -0.063 -4.802 22.392 1.00 79.75 484 VAL A C 1
ATOM 3722 O O . VAL A 1 484 ? 0.558 -5.111 23.409 1.00 79.75 484 VAL A O 1
ATOM 3725 N N . PHE A 1 485 ? -1.117 -3.987 22.434 1.00 73.12 485 PHE A N 1
ATOM 3726 C CA . PHE A 1 485 ? -1.572 -3.302 23.645 1.00 73.12 485 PHE A CA 1
ATOM 3727 C C . PHE A 1 485 ? -2.062 -4.276 24.713 1.00 73.12 485 PHE A C 1
ATOM 3729 O O . PHE A 1 485 ? -1.666 -4.133 25.863 1.00 73.12 485 PHE A O 1
ATOM 3736 N N . GLY A 1 486 ? -2.785 -5.338 24.351 1.00 66.31 486 GLY A N 1
ATOM 3737 C CA . GLY A 1 486 ? -3.206 -6.376 25.293 1.00 66.31 486 GLY A CA 1
ATOM 3738 C C . GLY A 1 486 ? -2.036 -7.080 25.984 1.00 66.31 486 GLY A C 1
ATOM 3739 O O . GLY A 1 486 ? -2.149 -7.407 27.161 1.00 66.31 486 GLY A O 1
ATOM 3740 N N . LYS A 1 487 ? -0.871 -7.235 25.332 1.00 60.03 487 LYS A N 1
ATOM 3741 C CA . LYS A 1 487 ? 0.354 -7.696 26.016 1.00 60.03 487 LYS A CA 1
ATOM 3742 C C . LYS A 1 487 ? 0.856 -6.663 27.025 1.00 60.03 487 LYS A C 1
ATOM 3744 O O . LYS A 1 487 ? 1.114 -7.037 28.166 1.00 60.03 487 LYS A O 1
ATOM 3749 N N . TYR A 1 488 ? 0.942 -5.385 26.652 1.00 54.25 488 TYR A N 1
ATOM 3750 C CA . TYR A 1 488 ? 1.343 -4.315 27.577 1.00 54.25 488 TYR A CA 1
ATOM 3751 C C . TYR A 1 488 ? 0.383 -4.187 28.777 1.00 54.25 488 TYR A C 1
ATOM 3753 O O . TYR A 1 488 ? 0.836 -4.052 29.913 1.00 54.25 488 TYR A O 1
ATOM 3761 N N . THR A 1 489 ? -0.928 -4.327 28.563 1.00 47.97 489 THR A N 1
ATOM 3762 C CA . THR A 1 489 ? -1.945 -4.331 29.627 1.00 47.97 489 THR A CA 1
ATOM 3763 C C . THR A 1 489 ? -1.893 -5.601 30.489 1.00 47.97 489 THR A C 1
ATOM 3765 O O . THR A 1 489 ? -2.062 -5.530 31.705 1.00 47.97 489 THR A O 1
ATOM 3768 N N . LEU A 1 490 ? -1.623 -6.776 29.905 1.00 44.12 490 LEU A N 1
ATOM 3769 C CA . LEU A 1 490 ? -1.565 -8.040 30.649 1.00 44.12 490 LEU A CA 1
ATOM 3770 C C . LEU A 1 490 ? -0.278 -8.228 31.464 1.00 44.12 490 LEU A C 1
ATOM 3772 O O . LEU A 1 490 ? -0.335 -8.906 32.494 1.00 44.12 490 LEU A O 1
ATOM 3776 N N . LEU A 1 491 ? 0.853 -7.659 31.037 1.00 41.50 491 LEU A N 1
ATOM 3777 C CA . LEU A 1 491 ? 2.142 -7.780 31.733 1.00 41.50 491 LEU A CA 1
ATOM 3778 C C . LEU A 1 491 ? 2.362 -6.733 32.833 1.00 41.50 491 LEU A C 1
ATOM 3780 O O . LEU A 1 491 ? 3.178 -6.974 33.716 1.00 41.50 491 LEU A O 1
ATOM 3784 N N . GLY A 1 492 ? 1.629 -5.613 32.834 1.00 40.75 492 GLY A N 1
ATOM 3785 C CA . GLY A 1 492 ? 1.652 -4.646 33.942 1.00 40.75 492 GLY A CA 1
ATOM 3786 C C . GLY A 1 492 ? 3.010 -3.974 34.188 1.00 40.75 492 GLY A C 1
ATOM 3787 O O . GLY A 1 492 ? 3.244 -3.451 35.273 1.00 40.75 492 GLY A O 1
ATOM 3788 N N . THR A 1 493 ? 3.913 -4.000 33.206 1.00 35.53 493 THR A N 1
ATOM 3789 C CA . THR A 1 493 ? 5.256 -3.418 33.296 1.00 35.53 493 THR A CA 1
ATOM 3790 C C . THR A 1 493 ? 5.295 -2.019 32.677 1.00 35.53 493 THR A C 1
ATOM 3792 O O . THR A 1 493 ? 5.316 -1.914 31.445 1.00 35.53 493 THR A O 1
ATOM 3795 N N . PRO A 1 494 ? 5.383 -0.940 33.477 1.00 40.62 494 PRO A N 1
ATOM 3796 C CA . PRO A 1 494 ? 5.746 0.377 32.978 1.00 40.62 494 PRO A CA 1
ATOM 3797 C C . PRO A 1 494 ? 7.260 0.418 32.722 1.00 40.62 494 PRO A C 1
ATOM 3799 O O . PRO A 1 494 ? 8.019 0.983 33.501 1.00 40.62 494 PRO A O 1
ATOM 3802 N N . TYR A 1 495 ? 7.704 -0.179 31.615 1.00 34.88 495 TYR A N 1
ATOM 3803 C CA . TYR A 1 495 ? 9.027 0.097 31.051 1.00 34.88 495 TYR A CA 1
ATOM 3804 C C . TYR A 1 495 ? 8.882 1.043 29.860 1.00 34.88 495 TYR A C 1
ATOM 3806 O O . TYR A 1 495 ? 9.054 0.668 28.703 1.00 34.88 495 TYR A O 1
ATOM 3814 N N . ILE A 1 496 ? 8.570 2.300 30.183 1.00 39.12 496 ILE A N 1
ATOM 3815 C CA . ILE A 1 496 ? 9.098 3.417 29.404 1.00 39.12 496 ILE A CA 1
ATOM 3816 C C . ILE A 1 496 ? 10.550 3.562 29.860 1.00 39.12 496 ILE A C 1
ATOM 3818 O O . ILE A 1 496 ? 10.799 4.023 30.968 1.00 39.12 496 ILE A O 1
ATOM 3822 N N . ASN A 1 497 ? 11.489 3.127 29.028 1.00 29.92 497 ASN A N 1
ATOM 3823 C CA . ASN A 1 497 ? 12.892 3.514 29.109 1.00 29.92 497 ASN A CA 1
ATOM 3824 C C . ASN A 1 497 ? 13.404 3.650 27.673 1.00 29.92 497 ASN A C 1
ATOM 3826 O O . ASN A 1 497 ? 13.191 2.731 26.880 1.00 29.92 497 ASN A O 1
ATOM 3830 N N . SER A 1 498 ? 14.066 4.783 27.401 1.00 31.11 498 SER A N 1
ATOM 3831 C CA . SER A 1 498 ? 14.578 5.253 26.095 1.00 31.11 498 SER A CA 1
ATOM 3832 C C . SER A 1 498 ? 13.542 5.344 24.967 1.00 31.11 498 SER A C 1
ATOM 3834 O O . SER A 1 498 ? 13.309 4.325 24.285 1.00 31.11 498 SER A O 1
#

Secondary structure (DSSP, 8-state):
-------PPPPPPPPP------------------------------PPP--------PPPPPPPPP--PPPP---SSTTT--HHHHHHHHHHHHHHHTS-HHHHHHHHHHHHHHHHHHHHHHHHTTSTT-GGGGS-PPTT----HHHHHHHHHHHHHHHHHHHHHHGGG-TTHHHHHHHHHHHHHHHHHHHHHHHHHHHHHHHTT--HHHHHHHHHHHHHHHHHHHHHHHHHHHS-S-HHHHHHHHHHHHHHHHHHHHHHHHHHHHSTTT--HHHHHHHHHHHHHHHHHHHHHHHHHS---TTGGGT----SS--HHHHHHHHHHHHHHHHHHHHHHHHHHHHHHHHHHTTS--SSHHHHHHHHHHHHHHHHHHHIIIIIHHHHHHHHH---S-HHHHHHHHHHSS-HHHHHHHHHHHHHHHHHHHHHHHHHTSTT--HHHHHHHHHHHHHHHHHHHHHH-HHHHHHHHHHHHHHHHHHHHHHHHHHHHHH-------